Protein 6EWM (pdb70)

Foldseek 3Di:
DFKDKDKDKDQQLAQADKFFAAPVVRDTDDDDPQQEDQRGAWIAHQLFIAGQFDQGYDFPKAKDFQPDLDLVVSADDDDDDGHHWDWDKGWNDWADDPPGIDIDIDIGTTHCCASADQDPVGAHPNHQWHFDDDPVGTDIDGPSTWMWMAGRHGFIKTKGWDDQADPVRSGRTTIMMIIPRDD/DFKDKDK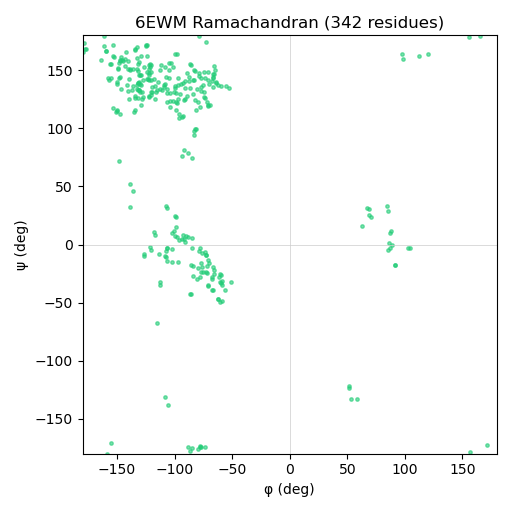DKDQQLAQADKFFAAPVVRDTDDDDPQQEDQRGAWIAHQLFIAGQFDQGYDFPKAKDFQPDLDLVPSADDDDDDGHHWDWDKGWNDWDDDPPDIDTDIDIGTTHCCASADQDPVGHHDNHQWDWDDDPVGIDIDGPSTWMWMAGRHGFTKTKGWDDQADPVRSGRTTIMMIIPRDD

Structure (mmCIF, N/CA/C/O backbone):
data_6EWM
#
_entry.id   6EWM
#
_cell.length_a   59.334
_cell.length_b   42.947
_cell.length_c   95.075
_cell.angle_alpha   90.00
_cell.angle_beta   107.87
_cell.angle_gamma   90.00
#
_symmetry.space_group_name_H-M   'P 1 21 1'
#
loop_
_entity.id
_entity.type
_entity.pdbx_description
1 polymer 'Haemophore HmuY'
2 non-polymer 'SULFATE ION'
3 non-polymer '2-(N-MORPHOLINO)-ETHANESULFONIC ACID'
4 non-polymer GLYCEROL
5 water water
#
loop_
_atom_site.group_PDB
_atom_site.id
_atom_site.type_symbol
_atom_site.label_atom_id
_atom_site.label_alt_id
_atom_site.label_comp_id
_atom_site.label_asym_id
_atom_site.label_entity_id
_atom_site.label_seq_id
_atom_site.pdbx_PDB_ins_code
_atom_site.Cartn_x
_atom_site.Cartn_y
_atom_site.Cartn_z
_atom_site.occupancy
_atom_site.B_iso_or_equiv
_atom_site.auth_seq_id
_atom_site.auth_comp_id
_atom_site.auth_asym_id
_atom_site.auth_atom_id
_atom_site.pdbx_PDB_model_num
ATOM 1 N N . PRO A 1 9 ? 17.361 -8.953 59.520 1.00 17.69 34 PRO A N 1
ATOM 2 C CA . PRO A 1 9 ? 16.573 -9.670 58.466 1.00 15.52 34 PRO A CA 1
ATOM 3 C C . PRO A 1 9 ? 17.328 -9.608 57.156 1.00 13.92 34 PRO A C 1
ATOM 4 O O . PRO A 1 9 ? 17.740 -8.521 56.720 1.00 15.85 34 PRO A O 1
ATOM 6 N N . GLU A 1 10 ? 17.503 -10.760 56.515 1.00 9.59 35 GLU A N 1
ATOM 7 C CA . GLU A 1 10 ? 18.154 -10.813 55.232 1.00 9.05 35 GLU A CA 1
ATOM 8 C C . GLU A 1 10 ? 17.153 -10.559 54.101 1.00 8.07 35 GLU A C 1
ATOM 9 O O . GLU A 1 10 ? 15.943 -10.779 54.251 1.00 10.61 35 GLU A O 1
ATOM 15 N N . ALA A 1 11 ? 17.673 -10.078 52.997 1.00 7.45 36 ALA A N 1
ATOM 16 C CA . ALA A 1 11 ? 16.855 -9.713 51.853 1.00 7.87 36 ALA A CA 1
ATOM 17 C C . ALA A 1 11 ? 16.277 -10.980 51.223 1.00 6.86 36 ALA A C 1
ATOM 18 O O . ALA A 1 11 ? 17.026 -11.818 50.739 1.00 8.05 36 ALA A O 1
ATOM 20 N N . VAL A 1 12 ? 14.958 -11.051 51.182 1.00 6.21 37 VAL A N 1
ATOM 21 C CA . VAL A 1 12 ? 14.186 -12.156 50.604 1.00 6.05 37 VAL A CA 1
ATOM 22 C C . VAL A 1 12 ? 13.542 -11.678 49.326 1.00 5.77 37 VAL A C 1
ATOM 23 O O . VAL A 1 12 ? 13.041 -10.538 49.288 1.00 6.80 37 VAL A O 1
ATOM 27 N N . THR A 1 13 ? 13.568 -12.496 48.283 1.00 5.94 38 THR A N 1
ATOM 28 C CA . THR A 1 13 ? 12.949 -12.161 47.016 1.00 6.47 38 THR A CA 1
ATOM 29 C C . THR A 1 13 ? 11.742 -13.033 46.752 1.00 6.31 38 THR A C 1
ATOM 30 O O . THR A 1 13 ? 11.850 -14.282 46.898 1.00 7.34 38 THR A O 1
ATOM 34 N N . LYS A 1 14 ? 10.629 -12.414 46.344 1.00 6.22 39 LYS A N 1
ATOM 35 C CA A LYS A 1 14 ? 9.411 -13.127 45.987 0.50 6.82 39 LYS A CA 1
ATOM 36 C CA B LYS A 1 14 ? 9.380 -13.103 46.012 0.50 6.76 39 LYS A CA 1
ATOM 37 C C . LYS A 1 14 ? 8.785 -12.508 44.763 1.00 6.32 39 LYS A C 1
ATOM 38 O O . LYS A 1 14 ? 8.805 -11.296 44.589 1.00 6.56 39 LYS A O 1
ATOM 49 N N . THR A 1 15 ? 8.268 -13.373 43.895 1.00 6.46 40 THR A N 1
ATOM 50 C CA . THR A 1 15 ? 7.428 -12.954 42.794 1.00 6.02 40 THR A CA 1
ATOM 51 C C . THR A 1 15 ? 5.969 -13.172 43.179 1.00 6.43 40 THR A C 1
ATOM 52 O O . THR A 1 15 ? 5.618 -14.243 43.690 1.00 8.55 40 THR A O 1
ATOM 56 N N . VAL A 1 16 ? 5.141 -12.125 42.985 1.00 6.95 41 VAL A N 1
ATOM 57 C CA . VAL A 1 16 ? 3.780 -12.075 43.472 1.00 7.31 41 VAL A CA 1
ATOM 58 C C . VAL A 1 16 ? 2.847 -11.678 42.361 1.00 7.22 41 VAL A C 1
ATOM 59 O O . VAL A 1 16 ? 3.143 -10.738 41.612 1.00 8.18 41 VAL A O 1
ATOM 63 N N . THR A 1 17 ? 1.689 -12.343 42.295 1.00 6.79 42 THR A N 1
ATOM 64 C CA . THR A 1 17 ? 0.602 -11.902 41.403 1.00 6.90 42 THR A CA 1
ATOM 65 C C . THR A 1 17 ? -0.622 -11.613 42.252 1.00 7.51 42 THR A C 1
ATOM 66 O O . THR A 1 17 ? -1.041 -12.449 43.066 1.00 9.74 42 THR A O 1
ATOM 70 N N . ILE A 1 18 ? -1.231 -10.448 42.030 1.00 7.29 43 ILE A N 1
ATOM 71 C CA . ILE A 1 18 ? -2.402 -10.002 42.768 1.00 7.07 43 ILE A CA 1
ATOM 72 C C . ILE A 1 18 ? -3.449 -9.565 41.752 1.00 6.51 43 ILE A C 1
ATOM 73 O O . ILE A 1 18 ? -3.196 -8.761 40.844 1.00 7.92 43 ILE A O 1
ATOM 78 N N . ASP A 1 19 ? -4.658 -10.067 41.960 1.00 7.12 44 ASP A N 1
ATOM 79 C CA . ASP A 1 19 ? -5.811 -9.635 41.160 1.00 7.16 44 ASP A CA 1
ATOM 80 C C . ASP A 1 19 ? -6.366 -8.336 41.704 1.00 7.35 44 ASP A C 1
ATOM 81 O O . ASP A 1 19 ? -7.099 -8.325 42.701 1.00 8.42 44 ASP A O 1
ATOM 86 N N . ALA A 1 20 ? -5.971 -7.236 41.045 1.00 6.68 45 ALA A N 1
ATOM 87 C CA . ALA A 1 20 ? -6.444 -5.878 41.360 1.00 7.10 45 ALA A CA 1
ATOM 88 C C . ALA A 1 20 ? -7.410 -5.388 40.261 1.00 7.34 45 ALA A C 1
ATOM 89 O O . ALA A 1 20 ? -7.507 -4.203 39.965 1.00 7.79 45 ALA A O 1
ATOM 91 N N . SER A 1 21 ? -8.172 -6.332 39.685 1.00 6.69 46 SER A N 1
ATOM 92 C CA . SER A 1 21 ? -9.073 -5.990 38.599 1.00 7.43 46 SER A CA 1
ATOM 93 C C . SER A 1 21 ? -10.337 -5.259 39.057 1.00 7.16 46 SER A C 1
ATOM 94 O O . SER A 1 21 ? -10.950 -4.552 38.261 1.00 8.73 46 SER A O 1
ATOM 97 N N . LYS A 1 22 ? -10.735 -5.412 40.311 1.00 8.17 47 LYS A N 1
ATOM 98 C CA . LYS A 1 22 ? -11.938 -4.710 40.801 1.00 10.40 47 LYS A CA 1
ATOM 99 C C . LYS A 1 22 ? -11.689 -3.215 40.908 1.00 8.86 47 LYS A C 1
ATOM 100 O O . LYS A 1 22 ? -10.613 -2.787 41.330 1.00 9.87 47 LYS A O 1
ATOM 106 N N . TYR A 1 23 ? -12.663 -2.416 40.495 1.00 8.28 48 TYR A N 1
ATOM 107 C CA . TYR A 1 23 ? -12.514 -0.973 40.611 1.00 8.20 48 TYR A CA 1
ATOM 108 C C . TYR A 1 23 ? -12.813 -0.429 42.007 1.00 7.63 48 TYR A C 1
ATOM 109 O O . TYR A 1 23 ? -12.282 0.605 42.373 1.00 8.11 48 TYR A O 1
ATOM 118 N N . GLU A 1 24 ? -13.702 -1.087 42.756 1.00 8.58 49 GLU A N 1
ATOM 119 C CA . GLU A 1 24 ? -14.229 -0.529 44.002 1.00 9.23 49 GLU A CA 1
ATOM 120 C C . GLU A 1 24 ? -13.282 -0.580 45.206 1.00 9.90 49 GLU A C 1
ATOM 121 O O . GLU A 1 24 ? -13.462 0.165 46.165 1.00 13.70 49 GLU A O 1
ATOM 127 N N . THR A 1 25 ? -12.265 -1.433 45.152 1.00 8.71 50 THR A N 1
ATOM 128 C CA . THR A 1 25 ? -11.393 -1.697 46.278 1.00 9.11 50 THR A CA 1
ATOM 129 C C . THR A 1 25 ? -9.935 -1.687 45.873 1.00 7.31 50 THR A C 1
ATOM 130 O O . THR A 1 25 ? -9.597 -1.692 44.694 1.00 8.27 50 THR A O 1
ATOM 134 N N . TRP A 1 26 ? -9.091 -1.684 46.895 1.00 7.42 51 TRP A N 1
ATOM 135 C CA . TRP A 1 26 ? -7.635 -1.858 46.750 1.00 7.03 51 TRP A CA 1
ATOM 136 C C . TRP A 1 26 ? -7.240 -3.185 47.375 1.00 6.67 51 TRP A C 1
ATOM 137 O O . TRP A 1 26 ? -7.831 -3.610 48.373 1.00 7.85 51 TRP A O 1
ATOM 148 N N . GLN A 1 27 ? -6.175 -3.781 46.839 1.00 6.66 52 GLN A N 1
ATOM 149 C CA . GLN A 1 27 ? -5.534 -4.957 47.430 1.00 6.43 52 GLN A CA 1
ATOM 150 C C . GLN A 1 27 ? -4.326 -4.520 48.211 1.00 6.11 52 GLN A C 1
ATOM 151 O O . GLN A 1 27 ? -3.371 -3.987 47.622 1.00 6.99 52 GLN A O 1
ATOM 157 N N . TYR A 1 28 ? -4.377 -4.735 49.519 1.00 5.60 53 TYR A N 1
ATOM 158 C CA . TYR A 1 28 ? -3.292 -4.308 50.417 1.00 5.94 53 TYR A CA 1
ATOM 159 C C . TYR A 1 28 ? -2.30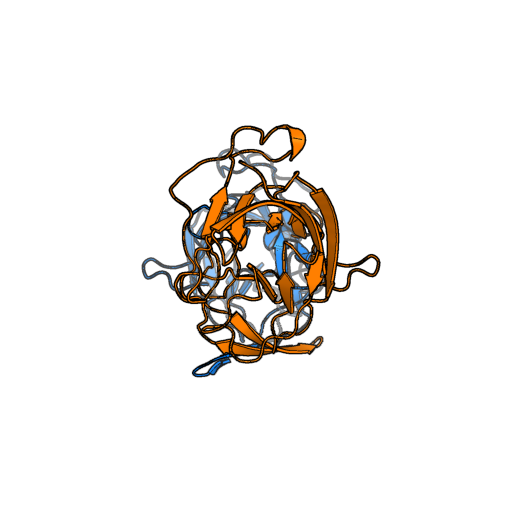1 -5.415 50.666 1.00 5.97 53 TYR A C 1
ATOM 160 O O . TYR A 1 28 ? -2.705 -6.559 50.905 1.00 7.24 53 TYR A O 1
ATOM 169 N N . PHE A 1 29 ? -1.013 -5.081 50.661 1.00 6.38 54 PHE A N 1
ATOM 170 C CA . PHE A 1 29 ? 0.059 -6.080 50.692 1.00 5.93 54 PHE A CA 1
ATOM 171 C C . PHE A 1 29 ? 1.084 -5.742 51.744 1.00 6.08 54 PHE A C 1
ATOM 172 O O . PHE A 1 29 ? 1.480 -4.563 51.915 1.00 6.45 54 PHE A O 1
ATOM 180 N N . SER A 1 30 ? 1.552 -6.782 52.442 1.00 6.14 55 SER A N 1
ATOM 181 C CA . SER A 1 30 ? 2.608 -6.659 53.433 1.00 6.54 55 SER A CA 1
ATOM 182 C C . SER A 1 30 ? 3.906 -7.234 52.917 1.00 6.82 55 SER A C 1
ATOM 183 O O . SER A 1 30 ? 3.972 -8.423 52.568 1.00 7.35 55 SER A O 1
ATOM 186 N N . PHE A 1 31 ? 4.948 -6.412 52.895 1.00 6.55 56 PHE A N 1
ATOM 187 C CA . PHE A 1 31 ? 6.250 -6.849 52.486 1.00 6.84 56 PHE A CA 1
ATOM 188 C C . PHE A 1 31 ? 6.812 -7.977 53.364 1.00 7.85 56 PHE A C 1
ATOM 189 O O . PHE A 1 31 ? 7.331 -8.958 52.846 1.00 8.66 56 PHE A O 1
ATOM 197 N N . SER A 1 32 ? 6.769 -7.782 54.666 1.00 8.39 57 SER A N 1
ATOM 198 C CA . SER A 1 32 ? 7.349 -8.746 55.603 1.00 8.68 57 SER A CA 1
ATOM 199 C C . SER A 1 32 ? 6.589 -10.062 55.587 1.00 9.16 57 SER A C 1
ATOM 200 O O . SER A 1 32 ? 7.207 -11.129 55.630 1.00 12.59 57 SER A O 1
ATOM 203 N N . LYS A 1 33 ? 5.282 -10.008 55.480 1.00 9.39 58 LYS A N 1
ATOM 204 C CA A LYS A 1 33 ? 4.476 -11.235 55.502 0.50 10.34 58 LYS A CA 1
ATOM 205 C CA B LYS A 1 33 ? 4.474 -11.231 55.501 0.50 9.96 58 LYS A CA 1
ATOM 206 C C . LYS A 1 33 ? 4.430 -11.891 54.136 1.00 9.50 58 LYS A C 1
ATOM 207 O O . LYS A 1 33 ? 4.174 -13.109 54.047 1.00 12.42 58 LYS A O 1
ATOM 218 N N . GLY A 1 34 ? 4.678 -11.124 53.067 1.00 9.14 59 GLY A N 1
ATOM 219 C CA . GLY A 1 34 ? 4.602 -11.670 51.699 1.00 9.63 59 GLY A CA 1
ATOM 220 C C . GLY A 1 34 ? 3.232 -12.062 51.269 1.00 9.19 59 GLY A C 1
ATOM 221 O O . GLY A 1 34 ? 3.078 -12.962 50.469 1.00 12.04 59 GLY A O 1
ATOM 222 N N . GLU A 1 35 ? 2.230 -11.347 51.785 1.00 9.25 60 GLU A N 1
ATOM 223 C CA . GLU A 1 35 ? 0.844 -11.720 51.583 1.00 9.57 60 GLU A CA 1
ATOM 224 C C . GLU A 1 35 ? -0.031 -10.485 51.555 1.00 7.87 60 GLU A C 1
ATOM 225 O O . GLU A 1 35 ? 0.310 -9.449 52.145 1.00 7.66 60 GLU A O 1
ATOM 231 N N . VAL A 1 36 ? -1.170 -10.641 50.914 1.00 7.68 61 VAL A N 1
ATOM 232 C CA . VAL A 1 36 ? -2.283 -9.709 50.993 1.00 7.62 61 VAL A CA 1
ATOM 233 C C . VAL A 1 36 ? -2.843 -9.730 52.405 1.00 7.52 61 VAL A C 1
ATOM 234 O O . VAL A 1 36 ? -2.997 -10.785 53.013 1.00 10.30 61 VAL A O 1
ATOM 238 N N . VAL A 1 37 ? -3.119 -8.543 52.935 1.00 6.89 62 VAL A N 1
ATOM 239 C CA . VAL A 1 37 ? -3.674 -8.351 54.266 1.00 7.94 62 VAL A CA 1
ATOM 240 C C . VAL A 1 37 ? -4.994 -7.583 54.181 1.00 7.38 62 VAL A C 1
ATOM 241 O O . VAL A 1 37 ? -5.220 -6.821 53.238 1.00 8.23 62 VAL A O 1
ATOM 245 N N . ASN A 1 38 ? -5.872 -7.845 55.133 1.00 7.78 63 ASN A N 1
ATOM 246 C CA . ASN A 1 38 ? -7.183 -7.206 55.123 1.00 7.51 63 ASN A CA 1
ATOM 247 C C . ASN A 1 38 ? -7.159 -5.877 55.882 1.00 8.22 63 ASN A C 1
ATOM 248 O O . ASN A 1 38 ? -6.732 -5.842 57.027 1.00 9.06 63 ASN A O 1
ATOM 253 N N . VAL A 1 39 ? -7.648 -4.829 55.209 1.00 7.47 64 VAL A N 1
ATOM 254 C CA . VAL A 1 39 ? -7.526 -3.446 55.674 1.00 7.59 64 VAL A CA 1
ATOM 255 C C . VAL A 1 39 ? -8.865 -2.752 55.485 1.00 9.39 64 VAL A C 1
ATOM 256 O O . VAL A 1 39 ? -9.501 -2.920 54.445 1.00 10.48 64 VAL A O 1
ATOM 260 N N . THR A 1 40 ? -9.277 -1.989 56.507 1.00 10.52 65 THR A N 1
ATOM 261 C CA . THR A 1 40 ? -10.441 -1.094 56.396 1.00 11.52 65 THR A CA 1
ATOM 262 C C . THR A 1 40 ? -9.974 0.359 56.536 1.00 11.29 65 THR A C 1
ATOM 263 O O . THR A 1 40 ? -9.960 1.125 55.533 1.00 11.95 65 THR A O 1
ATOM 267 N N . ASP A 1 41 ? -9.506 0.721 57.719 1.00 10.60 66 ASP A N 1
ATOM 268 C CA . ASP A 1 41 ? -9.025 2.099 57.974 1.00 11.34 66 ASP A CA 1
ATOM 269 C C . ASP A 1 41 ? -7.574 2.230 57.542 1.00 10.00 66 ASP A C 1
ATOM 270 O O . ASP A 1 41 ? -6.670 2.290 58.374 1.00 9.63 66 ASP A O 1
ATOM 275 N N . TYR A 1 42 ? -7.371 2.280 56.224 1.00 8.93 67 TYR A N 1
ATOM 276 C CA . TYR A 1 42 ? -6.039 2.247 55.656 1.00 9.22 67 TYR A CA 1
ATOM 277 C C . TYR A 1 42 ? -5.162 3.402 56.072 1.00 8.58 67 TYR A C 1
ATOM 278 O O . TYR A 1 42 ? -3.972 3.244 56.185 1.00 10.07 67 TYR A O 1
ATOM 287 N N . LYS A 1 43 ? -5.763 4.545 56.378 1.00 8.56 68 LYS A N 1
ATOM 288 C CA . LYS A 1 43 ? -4.993 5.721 56.805 1.00 9.80 68 LYS A CA 1
ATOM 289 C C . LYS A 1 43 ? -4.500 5.642 58.234 1.00 10.14 68 LYS A C 1
ATOM 290 O O . LYS A 1 43 ? -3.706 6.478 58.662 1.00 11.91 68 LYS A O 1
ATOM 296 N N . ASN A 1 44 ? -4.942 4.630 58.960 1.00 10.70 69 ASN A N 1
ATOM 297 C CA . ASN A 1 44 ? -4.569 4.414 60.372 1.00 11.94 69 ASN A CA 1
ATOM 298 C C . ASN A 1 44 ? -4.241 2.930 60.635 1.00 12.90 69 ASN A C 1
ATOM 299 O O . ASN A 1 44 ? -4.720 2.351 61.603 1.00 16.99 69 ASN A O 1
ATOM 304 N N . ASP A 1 45 ? -3.455 2.333 59.757 1.00 10.78 70 ASP A N 1
ATOM 305 C CA . ASP A 1 45 ? -3.128 0.907 59.827 1.00 10.17 70 ASP A CA 1
ATOM 306 C C . ASP A 1 45 ? -1.699 0.720 59.294 1.00 8.58 70 ASP A C 1
ATOM 307 O O . ASP A 1 45 ? -1.447 0.914 58.087 1.00 10.12 70 ASP A O 1
ATOM 312 N N . LEU A 1 46 ? -0.776 0.343 60.189 1.00 8.89 71 LEU A N 1
ATOM 313 C CA . LEU A 1 46 ? 0.620 0.091 59.789 1.00 9.79 71 LEU A CA 1
ATOM 314 C C . LEU A 1 46 ? 0.883 -1.314 59.268 1.00 9.16 71 LEU A C 1
ATOM 315 O O . LEU A 1 46 ? 2.047 -1.643 58.988 1.00 9.55 71 LEU A O 1
ATOM 320 N N . ASN A 1 47 ? -0.159 -2.136 59.109 1.00 8.81 72 ASN A N 1
ATOM 321 C CA . ASN A 1 47 ? 0.044 -3.530 58.696 1.00 9.35 72 ASN A CA 1
ATOM 322 C C . ASN A 1 47 ? 0.160 -3.766 57.189 1.00 9.29 72 ASN A C 1
ATOM 323 O O . ASN A 1 47 ? 0.344 -4.925 56.769 1.00 10.87 72 ASN A O 1
ATOM 328 N N . TRP A 1 48 ? 0.011 -2.700 56.403 1.00 7.40 73 TRP A N 1
ATOM 329 C CA . TRP A 1 48 ? 0.207 -2.781 54.976 1.00 6.86 73 TRP A CA 1
ATOM 330 C C . TRP A 1 48 ? 1.304 -1.853 54.501 1.00 6.34 73 TRP A C 1
ATOM 331 O O . TRP A 1 48 ? 1.542 -0.783 55.110 1.00 6.94 73 TRP A O 1
ATOM 342 N N . ASP A 1 49 ? 1.983 -2.276 53.439 1.00 5.25 74 ASP A N 1
ATOM 343 C CA . ASP A 1 49 ? 3.081 -1.502 52.844 1.00 5.31 74 ASP A CA 1
ATOM 344 C C . ASP A 1 49 ? 2.814 -0.961 51.465 1.00 5.89 74 ASP A C 1
ATOM 345 O O . ASP A 1 49 ? 3.365 0.078 51.051 1.00 7.00 74 ASP A O 1
ATOM 350 N N . MET A 1 50 ? 2.025 -1.694 50.679 1.00 5.53 75 MET A N 1
ATOM 351 C CA . MET A 1 50 ? 1.785 -1.309 49.295 1.00 6.06 75 MET A CA 1
ATOM 352 C C . MET A 1 50 ? 0.412 -1.804 48.923 1.00 6.33 75 MET A C 1
ATOM 353 O O . MET A 1 50 ? 0.003 -2.884 49.351 1.00 9.29 75 MET A O 1
ATOM 358 N N . ALA A 1 51 ? -0.339 -1.003 48.191 1.00 5.69 76 ALA A N 1
ATOM 359 C CA . ALA A 1 51 ? -1.682 -1.393 47.767 1.00 5.75 76 ALA A CA 1
ATOM 360 C C . ALA A 1 51 ? -1.820 -1.174 46.272 1.00 5.30 76 ALA A C 1
ATOM 361 O O . ALA A 1 51 ? -1.277 -0.212 45.707 1.00 5.83 76 ALA A O 1
ATOM 363 N N . LEU A 1 52 ? -2.590 -2.061 45.650 1.00 5.35 77 LEU A N 1
ATOM 364 C CA . LEU A 1 52 ? -2.806 -2.083 44.226 1.00 5.93 77 LEU A CA 1
ATOM 365 C C . LEU A 1 52 ? -4.297 -1.915 43.924 1.00 5.60 77 LEU A C 1
ATOM 366 O O . LEU A 1 52 ? -5.152 -2.503 44.582 1.00 6.40 77 LEU A O 1
ATOM 371 N N . HIS A 1 53 ? -4.563 -1.159 42.873 1.00 5.64 78 HIS A N 1
ATOM 372 C CA . HIS A 1 53 ? -5.939 -0.977 42.350 1.00 6.07 78 HIS A CA 1
ATOM 373 C C . HIS A 1 53 ? -5.816 -0.746 40.871 1.00 6.05 78 HIS A C 1
ATOM 374 O O . HIS A 1 53 ? -5.277 0.279 40.482 1.00 6.62 78 HIS A O 1
ATOM 381 N N . ARG A 1 54 ? -6.322 -1.642 40.019 1.00 6.12 79 ARG A N 1
ATOM 382 C CA . ARG A 1 54 ? -6.124 -1.476 38.561 1.00 6.85 79 ARG A CA 1
ATOM 383 C C . ARG A 1 54 ? -4.624 -1.267 38.326 1.00 6.66 79 ARG A C 1
ATOM 384 O O . ARG A 1 54 ? -3.858 -2.119 38.799 1.00 6.79 79 ARG A O 1
ATOM 392 N N . TYR A 1 55 ? -4.189 -0.178 37.691 1.00 6.42 80 TYR A N 1
ATOM 393 C CA . TYR A 1 55 ? -2.764 0.100 37.496 1.00 6.63 80 TYR A CA 1
ATOM 394 C C . TYR A 1 55 ? -2.188 1.109 38.471 1.00 6.61 80 TYR A C 1
ATOM 395 O O . TYR A 1 55 ? -1.046 1.548 38.326 1.00 7.12 80 TYR A O 1
ATOM 404 N N . ASP A 1 56 ? -2.957 1.410 39.501 1.00 5.83 81 ASP A N 1
ATOM 405 C CA . ASP A 1 56 ? -2.569 2.340 40.549 1.00 6.25 81 ASP A CA 1
ATOM 406 C C . ASP A 1 56 ? -1.846 1.632 41.658 1.00 5.57 81 ASP A C 1
ATOM 407 O O . ASP A 1 56 ? -2.164 0.505 42.022 1.00 6.03 81 ASP A O 1
ATOM 412 N N . VAL A 1 57 ? -0.903 2.347 42.278 1.00 5.31 82 VAL A N 1
ATOM 413 C CA . VAL A 1 57 ? -0.118 1.864 43.431 1.00 5.73 82 VAL A CA 1
ATOM 414 C C . VAL A 1 57 ? -0.127 2.932 44.526 1.00 6.20 82 VAL A C 1
ATOM 415 O O . VAL A 1 57 ? 0.071 4.122 44.222 1.00 6.35 82 VAL A O 1
ATOM 419 N N . ARG A 1 58 ? -0.397 2.494 45.752 1.00 5.71 83 ARG A N 1
ATOM 420 C CA . ARG A 1 58 ? -0.507 3.326 46.952 1.00 5.80 83 ARG A CA 1
ATOM 421 C C . ARG A 1 58 ? 0.492 2.828 47.998 1.00 5.15 83 ARG A C 1
ATOM 422 O O . ARG A 1 58 ? 0.702 1.611 48.118 1.00 5.64 83 ARG A O 1
ATOM 430 N N . LEU A 1 59 ? 1.095 3.752 48.743 1.00 5.55 84 LEU A N 1
ATOM 431 C CA . LEU A 1 59 ? 2.044 3.462 49.810 1.00 5.32 84 LEU A CA 1
ATOM 432 C C . LEU A 1 59 ? 1.590 4.087 51.127 1.00 5.17 84 LEU A C 1
ATOM 433 O O . LEU A 1 59 ? 0.704 4.934 51.162 1.00 6.56 84 LEU A O 1
ATOM 438 N N . ASN A 1 60 ? 2.146 3.609 52.227 1.00 5.08 85 ASN A N 1
ATOM 439 C CA . ASN A 1 60 ? 1.640 3.945 53.542 1.00 5.87 85 ASN A CA 1
ATOM 440 C C . ASN A 1 60 ? 2.384 5.176 54.053 1.00 5.78 85 ASN A C 1
ATOM 441 O O . ASN A 1 60 ? 3.361 5.114 54.821 1.00 6.59 85 ASN A O 1
ATOM 446 N N . CYS A 1 61 ? 1.921 6.321 53.573 1.00 5.96 86 CYS A N 1
ATOM 447 C CA . CYS A 1 61 ? 2.594 7.600 53.704 1.00 6.40 86 CYS A CA 1
ATOM 448 C C . CYS A 1 61 ? 1.736 8.686 53.066 1.00 6.77 86 CYS A C 1
ATOM 449 O O . CYS A 1 61 ? 0.806 8.408 52.332 1.00 7.55 86 CYS A O 1
ATOM 452 N N . GLY A 1 62 ? 2.114 9.932 53.322 1.00 6.48 87 GLY A N 1
ATOM 453 C CA . GLY A 1 62 ? 1.469 11.057 52.645 1.00 6.97 87 GLY A CA 1
ATOM 454 C C . GLY A 1 62 ? -0.030 11.038 52.782 1.00 6.94 87 GLY A C 1
ATOM 455 O O . GLY A 1 62 ? -0.585 10.856 53.864 1.00 8.55 87 GLY A O 1
ATOM 456 N N . GLU A 1 63 ? -0.669 11.246 51.642 1.00 7.53 88 GLU A N 1
ATOM 457 C CA . GLU A 1 63 ? -2.133 11.293 51.567 1.00 8.35 88 GLU A CA 1
ATOM 458 C C . GLU A 1 63 ? -2.814 9.930 51.724 1.00 8.63 88 GLU A C 1
ATOM 459 O O . GLU A 1 63 ? -4.047 9.850 51.799 1.00 10.63 88 GLU A O 1
ATOM 465 N N . SER A 1 64 ? -2.032 8.859 51.718 1.00 7.10 89 SER A N 1
ATOM 466 C CA . SER A 1 64 ? -2.552 7.500 51.800 1.00 6.99 89 SER A CA 1
ATOM 467 C C . SER A 1 64 ? -2.434 6.837 53.169 1.00 7.06 89 SER A C 1
ATOM 468 O O . SER A 1 64 ? -3.031 5.801 53.383 1.00 10.25 89 SER A O 1
ATOM 471 N N . GLY A 1 65 ? -1.629 7.365 54.086 1.00 7.41 90 GLY A N 1
ATOM 472 C CA . GLY A 1 65 ? -1.392 6.634 55.342 1.00 8.18 90 GLY A CA 1
ATOM 473 C C . GLY A 1 65 ? -0.472 7.341 56.289 1.00 8.03 90 GLY A C 1
ATOM 474 O O . GLY A 1 65 ? 0.238 8.294 55.881 1.00 8.59 90 GLY A O 1
ATOM 475 N N . LYS A 1 66 ? -0.463 6.882 57.542 1.00 8.69 91 LYS A N 1
ATOM 476 C CA . LYS A 1 66 ? 0.351 7.514 58.572 1.00 8.64 91 LYS A CA 1
ATOM 477 C C . LYS A 1 66 ? 1.740 6.920 58.718 1.00 8.50 91 LYS A C 1
ATOM 478 O O . LYS A 1 66 ? 2.486 7.335 59.593 1.00 10.32 91 LYS A O 1
ATOM 484 N N . GLY A 1 67 ? 2.077 5.932 57.876 1.00 7.77 92 GLY A N 1
ATOM 485 C CA . GLY A 1 67 ? 3.325 5.252 57.958 1.00 7.98 92 GLY A CA 1
ATOM 486 C C . GLY A 1 67 ? 4.525 6.064 57.470 1.00 7.26 92 GLY A C 1
ATOM 487 O O . GLY A 1 67 ? 4.442 7.259 57.119 1.00 8.41 92 GLY A O 1
ATOM 488 N N . LYS A 1 68 ? 5.657 5.397 57.432 1.00 6.99 93 LYS A N 1
ATOM 489 C CA . LYS A 1 68 ? 6.956 5.922 57.047 1.00 6.76 93 LYS A CA 1
ATOM 490 C C . LYS A 1 68 ? 7.314 5.596 55.590 1.00 5.94 93 LYS A C 1
ATOM 491 O O . LYS A 1 68 ? 8.483 5.582 55.181 1.00 6.95 93 LYS A O 1
ATOM 497 N N . GLY A 1 69 ? 6.296 5.348 54.777 1.00 5.51 94 GLY A N 1
ATOM 498 C CA . GLY A 1 69 ? 6.555 4.880 53.440 1.00 6.31 94 GLY A CA 1
ATOM 499 C C . GLY A 1 69 ? 6.967 5.966 52.450 1.00 5.93 94 GLY A C 1
ATOM 500 O O . GLY A 1 69 ? 7.068 7.147 52.783 1.00 7.23 94 GLY A O 1
ATOM 501 N N . GLY A 1 70 ? 7.217 5.524 51.225 1.00 5.78 95 GLY A N 1
ATOM 502 C CA . GLY A 1 70 ? 7.476 6.401 50.108 1.00 5.75 95 GLY A CA 1
ATOM 503 C C . GLY A 1 70 ? 8.259 5.690 49.050 1.00 5.09 95 GLY A C 1
ATOM 504 O O . GLY A 1 70 ? 8.610 4.498 49.253 1.00 5.46 95 GLY A O 1
ATOM 505 N N . ALA A 1 71 ? 8.620 6.355 47.960 1.00 5.57 96 ALA A N 1
ATOM 506 C CA . ALA A 1 71 ? 9.271 5.684 46.861 1.00 5.53 96 ALA A CA 1
ATOM 507 C C . ALA A 1 71 ? 10.219 6.544 46.113 1.00 5.50 96 ALA A C 1
ATOM 508 O O . ALA A 1 71 ? 10.024 7.753 46.000 1.00 5.89 96 ALA A O 1
ATOM 510 N N . VAL A 1 72 ? 11.230 5.889 45.552 1.00 4.94 97 VAL A N 1
ATOM 511 C CA . VAL A 1 72 ? 12.139 6.486 44.579 1.00 5.36 97 VAL A CA 1
ATOM 512 C C . VAL A 1 72 ? 12.308 5.580 43.360 1.00 5.44 97 VAL A C 1
ATOM 513 O O . VAL A 1 72 ? 12.089 4.354 43.414 1.00 6.34 97 VAL A O 1
ATOM 517 N N . PHE A 1 73 ? 12.671 6.203 42.246 1.00 6.15 98 PHE A N 1
ATOM 518 C CA . PHE A 1 73 ? 13.076 5.477 41.046 1.00 5.59 98 PHE A CA 1
ATOM 519 C C . PHE A 1 73 ? 14.591 5.379 41.070 1.00 5.68 98 PHE A C 1
ATOM 520 O O . PHE A 1 73 ? 15.296 6.364 41.228 1.0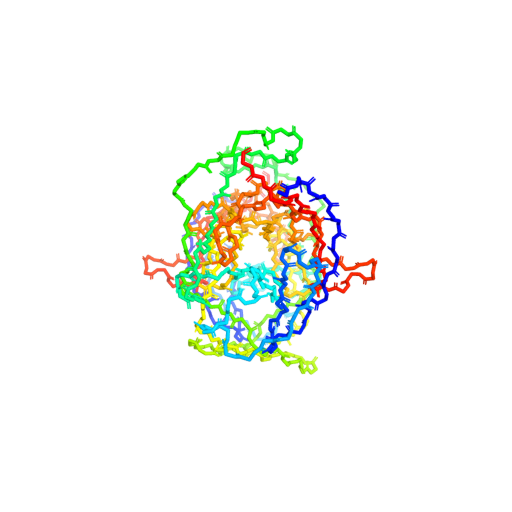0 6.51 98 PHE A O 1
ATOM 528 N N . SER A 1 74 ? 15.113 4.162 40.883 1.00 6.79 99 SER A N 1
ATOM 529 C CA . SER A 1 74 ? 16.543 3.873 40.918 1.00 6.67 99 SER A CA 1
ATOM 530 C C . SER A 1 74 ? 17.289 4.291 39.652 1.00 6.63 99 SER A C 1
ATOM 531 O O . SER A 1 74 ? 18.517 4.367 39.659 1.00 8.23 99 SER A O 1
ATOM 534 N N . GLY A 1 75 ? 16.556 4.542 38.579 1.00 6.35 100 GLY A N 1
ATOM 535 C CA . GLY A 1 75 ? 17.169 4.769 37.290 1.00 7.12 100 GLY A CA 1
ATOM 536 C C . GLY A 1 75 ? 17.462 3.512 36.503 1.00 8.15 100 GLY A C 1
ATOM 537 O O . GLY A 1 75 ? 17.937 3.605 35.362 1.00 10.52 100 GLY A O 1
ATOM 538 N N . LYS A 1 76 ? 17.213 2.335 37.104 1.00 6.77 101 LYS A N 1
ATOM 539 C CA . LYS A 1 76 ? 17.507 1.055 36.455 1.00 7.14 101 LYS A CA 1
ATOM 540 C C . LYS A 1 76 ? 16.226 0.416 35.925 1.00 6.44 101 LYS A C 1
ATOM 541 O O . LYS A 1 76 ? 15.133 0.648 36.450 1.00 6.51 101 LYS A O 1
ATOM 547 N N . THR A 1 77 ? 16.396 -0.447 34.925 1.00 6.63 102 THR A N 1
ATOM 548 C CA . THR A 1 77 ? 15.320 -1.303 34.426 1.00 7.64 102 THR A CA 1
ATOM 549 C C . THR A 1 77 ? 15.613 -2.781 34.626 1.00 7.23 102 THR A C 1
ATOM 550 O O . THR A 1 77 ? 14.864 -3.602 34.116 1.00 8.24 102 THR A O 1
ATOM 554 N N . GLU A 1 78 ? 16.692 -3.101 35.358 1.00 7.42 103 GLU A N 1
ATOM 555 C CA . GLU A 1 78 ? 17.042 -4.486 35.708 1.00 8.01 103 GLU A CA 1
ATOM 556 C C . GLU A 1 78 ? 17.252 -4.519 37.203 1.00 6.64 103 GLU A C 1
ATOM 557 O O . GLU A 1 78 ? 18.074 -3.755 37.743 1.00 7.38 103 GLU A O 1
ATOM 563 N N . MET A 1 79 ? 16.555 -5.392 37.906 1.00 7.53 104 MET A N 1
ATOM 564 C CA . MET A 1 79 ? 16.691 -5.462 39.369 1.00 6.61 104 MET A CA 1
ATOM 565 C C . MET A 1 79 ? 18.130 -5.694 39.792 1.00 6.53 104 MET A C 1
ATOM 566 O O . MET A 1 79 ? 18.589 -5.149 40.779 1.00 8.24 104 MET A O 1
ATOM 571 N N . ASP A 1 80 ? 18.834 -6.533 39.037 1.00 6.31 105 ASP A N 1
ATOM 572 C CA . ASP A 1 80 ? 20.219 -6.878 39.380 1.00 6.46 105 ASP A CA 1
ATOM 573 C C . ASP A 1 80 ? 21.237 -5.740 39.184 1.00 6.76 105 ASP A C 1
ATOM 574 O O . ASP A 1 80 ? 22.389 -5.901 39.605 1.00 7.31 105 ASP A O 1
ATOM 579 N N A GLN A 1 81 ? 20.801 -4.617 38.591 0.60 6.63 106 GLN A N 1
ATOM 580 N N B GLN A 1 81 ? 20.816 -4.617 38.595 0.40 7.06 106 GLN A N 1
ATOM 581 C CA A GLN A 1 81 ? 21.625 -3.402 38.475 0.60 7.32 106 GLN A CA 1
ATOM 582 C CA B GLN A 1 81 ? 21.656 -3.423 38.499 0.40 7.97 106 GLN A CA 1
ATOM 583 C C A GLN A 1 81 ? 21.385 -2.386 39.592 0.60 7.46 106 GLN A C 1
ATOM 584 C C B GLN A 1 81 ? 21.403 -2.399 39.611 0.40 7.90 106 GLN A C 1
ATOM 585 O O A GLN A 1 81 ? 22.167 -1.453 39.731 0.60 10.29 106 GLN A O 1
ATOM 586 O O B GLN A 1 81 ? 22.201 -1.484 39.781 0.40 10.08 106 GLN A O 1
ATOM 597 N N . ALA A 1 82 ? 20.305 -2.543 40.349 1.00 7.73 107 ALA A N 1
ATOM 598 C CA . ALA A 1 82 ? 19.928 -1.568 41.388 1.00 7.84 107 ALA A CA 1
ATOM 599 C C . ALA A 1 82 ? 20.509 -2.060 42.700 1.00 7.97 107 ALA A C 1
ATOM 600 O O . ALA A 1 82 ? 19.830 -2.654 43.523 1.00 10.75 107 ALA A O 1
ATOM 602 N N . THR A 1 83 ? 21.797 -1.804 42.885 1.00 8.64 108 THR A N 1
ATOM 603 C CA . THR A 1 83 ? 22.537 -2.364 44.005 1.00 9.67 108 THR A CA 1
ATOM 604 C C . THR A 1 83 ? 22.897 -1.363 45.104 1.00 10.21 108 THR A C 1
ATOM 605 O O . THR A 1 83 ? 23.306 -1.755 46.174 1.00 16.73 108 THR A O 1
ATOM 609 N N . THR A 1 84 ? 22.712 -0.071 44.877 1.00 9.70 109 THR A N 1
ATOM 610 C CA A THR A 1 84 ? 22.965 0.946 45.876 0.70 9.92 109 THR A CA 1
ATOM 611 C CA B THR A 1 84 ? 22.946 0.921 45.913 0.30 10.14 109 THR A CA 1
ATOM 612 C C . THR A 1 84 ? 21.599 1.496 46.279 1.00 9.96 109 THR A C 1
ATOM 613 O O . THR A 1 84 ? 20.890 2.032 45.427 1.00 12.63 109 THR A O 1
ATOM 620 N N . VAL A 1 85 ? 21.265 1.394 47.561 1.00 7.94 110 VAL A N 1
ATOM 621 C CA . VAL A 1 85 ? 19.961 1.765 48.047 1.00 7.79 110 VAL A CA 1
ATOM 622 C C . VAL A 1 85 ? 19.988 3.185 48.637 1.00 6.96 110 VAL A C 1
ATOM 623 O O . VAL A 1 85 ? 20.743 3.447 49.574 1.00 7.14 110 VAL A O 1
ATOM 627 N N . PRO A 1 86 ? 19.175 4.104 48.118 1.00 6.87 111 PRO A N 1
ATOM 628 C CA . PRO A 1 86 ? 19.197 5.446 48.727 1.00 6.99 111 PRO A CA 1
ATOM 629 C C . PRO A 1 86 ? 18.704 5.450 50.136 1.00 6.96 111 PRO A C 1
ATOM 630 O O . PRO A 1 86 ? 17.846 4.632 50.518 1.00 7.24 111 PRO A O 1
ATOM 634 N N . THR A 1 87 ? 19.234 6.373 50.932 1.00 7.13 112 THR A N 1
ATOM 635 C CA . THR A 1 87 ? 18.893 6.445 52.354 1.00 8.04 112 THR A CA 1
ATOM 636 C C . THR A 1 87 ? 17.893 7.566 52.682 1.00 8.11 112 THR A C 1
ATOM 637 O O . THR A 1 87 ? 17.486 7.712 53.839 1.00 8.21 112 THR A O 1
ATOM 641 N N . ASP A 1 88 ? 17.534 8.355 51.663 1.00 6.52 113 ASP A N 1
ATOM 642 C CA . ASP A 1 88 ? 16.746 9.576 51.872 1.00 6.42 113 ASP A CA 1
ATOM 643 C C . ASP A 1 88 ? 15.950 9.908 50.626 1.00 6.48 113 ASP A C 1
ATOM 644 O O . ASP A 1 88 ? 16.248 9.426 49.521 1.00 7.31 113 ASP A O 1
ATOM 649 N N . GLY A 1 89 ? 14.924 10.760 50.793 1.00 6.74 114 GLY A N 1
ATOM 650 C CA . GLY A 1 89 ? 14.185 11.301 49.634 1.00 6.75 114 GLY A CA 1
ATOM 651 C C . GLY A 1 89 ? 13.048 10.453 49.067 1.00 6.53 114 GLY A C 1
ATOM 652 O O . GLY A 1 89 ? 12.718 10.548 47.877 1.00 8.07 114 GLY A O 1
ATOM 653 N N . TYR A 1 90 ? 12.422 9.656 49.925 1.00 5.93 115 TYR A N 1
ATOM 654 C CA . TYR A 1 90 ? 11.367 8.761 49.497 1.00 5.81 115 TYR A CA 1
ATOM 655 C C . TYR A 1 90 ? 10.042 9.514 49.419 1.00 5.86 115 TYR A C 1
ATOM 656 O O . TYR A 1 90 ? 9.305 9.671 50.390 1.00 9.00 115 TYR A O 1
ATOM 665 N N . THR A 1 91 ? 9.736 9.909 48.210 1.00 5.66 116 THR A N 1
ATOM 666 C CA . THR A 1 91 ? 8.550 10.701 47.905 1.00 5.87 116 THR A CA 1
ATOM 667 C C . THR A 1 91 ? 7.278 10.052 48.387 1.00 5.79 116 THR A C 1
ATOM 668 O O . THR A 1 91 ? 7.063 8.853 48.127 1.00 5.72 116 THR A O 1
ATOM 672 N N . VAL A 1 92 ? 6.403 10.847 48.991 1.00 5.78 117 VAL A N 1
ATOM 673 C CA . VAL A 1 92 ? 5.191 10.338 49.584 1.00 5.87 117 VAL A CA 1
ATOM 674 C C . VAL A 1 92 ? 3.969 10.516 48.709 1.00 6.07 117 VAL A C 1
ATOM 675 O O . VAL A 1 92 ? 3.963 11.286 47.759 1.00 5.83 117 VAL A O 1
ATOM 679 N N . ASP A 1 93 ? 2.912 9.780 49.052 1.00 6.26 118 ASP A N 1
ATOM 680 C CA . ASP A 1 93 ? 1.702 9.750 48.217 1.00 5.83 118 ASP A CA 1
ATOM 681 C C . ASP A 1 93 ? 0.992 11.103 48.186 1.00 6.37 118 ASP A C 1
ATOM 682 O O . ASP A 1 93 ? 0.989 11.808 49.193 1.00 6.73 118 ASP A O 1
ATOM 687 N N . VAL A 1 94 ? 0.389 11.389 47.059 1.00 6.14 119 VAL A N 1
ATOM 688 C CA . VAL A 1 94 ? -0.368 12.633 46.836 1.00 6.87 119 VAL A CA 1
ATOM 689 C C . VAL A 1 94 ? -1.767 12.257 46.390 1.00 7.66 119 VAL A C 1
ATOM 690 O O . VAL A 1 94 ? -2.054 11.096 46.113 1.00 8.06 119 VAL A O 1
ATOM 694 N N . LEU A 1 95 ? -2.662 13.238 46.298 1.00 8.77 120 LEU A N 1
ATOM 695 C CA . LEU A 1 95 ? -4.006 12.969 45.840 1.00 9.47 120 LEU A CA 1
ATOM 696 C C . LEU A 1 95 ? -4.069 12.939 44.318 1.00 9.39 120 LEU A C 1
ATOM 697 O O . LEU A 1 95 ? -3.424 13.722 43.640 1.00 12.47 120 LEU A O 1
ATOM 702 N N . GLY A 1 96 ? -4.872 12.027 43.773 1.00 9.39 121 GLY A N 1
ATOM 703 C CA . GLY A 1 96 ? -5.183 12.000 42.342 1.00 10.51 121 GLY A CA 1
ATOM 704 C C . GLY A 1 96 ? -6.430 11.198 42.065 1.00 9.29 121 GLY A C 1
ATOM 705 O O . GLY A 1 96 ? -7.067 10.687 42.993 1.00 8.97 121 GLY A O 1
ATOM 706 N N . ARG A 1 97 ? -6.796 11.120 40.795 1.00 9.33 122 ARG A N 1
ATOM 707 C CA . ARG A 1 97 ? -8.042 10.536 40.401 1.00 8.53 122 ARG A CA 1
ATOM 708 C C . ARG A 1 97 ? -7.925 9.019 40.327 1.00 8.12 122 ARG A C 1
ATOM 709 O O . ARG A 1 97 ? -7.073 8.480 39.600 1.00 11.63 122 ARG A O 1
ATOM 717 N N . ILE A 1 98 ? -8.813 8.348 41.070 1.00 8.33 123 ILE A N 1
ATOM 718 C CA . ILE A 1 98 ? -8.919 6.882 41.065 1.00 7.59 123 ILE A CA 1
ATOM 719 C C . ILE A 1 98 ? -10.309 6.486 40.521 1.00 7.67 123 ILE A C 1
ATOM 720 O O . ILE A 1 98 ? -11.341 7.003 40.992 1.00 9.61 123 ILE A O 1
ATOM 725 N N . THR A 1 99 ? -10.327 5.562 39.577 1.00 7.38 124 THR A N 1
ATOM 726 C CA . THR A 1 99 ? -11.587 5.039 39.060 1.00 8.26 124 THR A CA 1
ATOM 727 C C . THR A 1 99 ? -12.127 3.980 39.997 1.00 8.69 124 THR A C 1
ATOM 728 O O . THR A 1 99 ? -11.535 2.922 40.136 1.00 8.78 124 THR A O 1
ATOM 732 N N . VAL A 1 100 ? -13.290 4.275 40.590 1.00 7.33 125 VAL A N 1
ATOM 733 C CA . VAL A 1 100 ? -13.877 3.412 41.617 1.00 7.85 125 VAL A CA 1
ATOM 734 C C . VAL A 1 100 ? -15.115 2.622 41.156 1.00 8.47 125 VAL A C 1
ATOM 735 O O . VAL A 1 100 ? -15.596 1.777 41.894 1.00 9.70 125 VAL A O 1
ATOM 739 N N . LYS A 1 101 ? -15.615 2.861 39.942 1.00 9.50 126 LYS A N 1
ATOM 740 C CA . LYS A 1 101 ? -16.690 2.046 39.390 1.00 10.71 126 LYS A CA 1
ATOM 741 C C . LYS A 1 101 ? -16.608 2.136 37.916 1.00 11.44 126 LYS A C 1
ATOM 742 O O . LYS A 1 101 ? -16.276 3.199 37.364 1.00 10.56 126 LYS A O 1
ATOM 748 N N . TYR A 1 102 ? -16.900 1.013 37.266 1.00 14.14 127 TYR A N 1
ATOM 749 C CA . TYR A 1 102 ? -17.030 0.970 35.843 1.00 16.31 127 TYR A CA 1
ATOM 750 C C . TYR A 1 102 ? -18.211 0.055 35.593 1.00 17.43 127 TYR A C 1
ATOM 751 O O . TYR A 1 102 ? -18.229 -1.081 36.070 1.00 25.35 127 TYR A O 1
ATOM 760 N N . GLU A 1 103 ? -19.188 0.547 34.860 1.00 15.91 128 GLU A N 1
ATOM 761 C CA . GLU A 1 103 ? -20.408 -0.216 34.518 1.00 18.63 128 GLU A CA 1
ATOM 762 C C . GLU A 1 103 ? -20.607 -0.121 33.020 1.00 19.92 128 GLU A C 1
ATOM 763 O O . GLU A 1 103 ? -20.788 0.950 32.487 1.00 19.99 128 GLU A O 1
ATOM 769 N N . MET A 1 104 ? -20.609 -1.278 32.371 1.00 26.24 129 MET A N 1
ATOM 770 C CA . MET A 1 104 ? -20.802 -1.421 30.957 1.00 29.59 129 MET A CA 1
ATOM 771 C C . MET A 1 104 ? -22.298 -1.518 30.699 1.00 30.44 129 MET A C 1
ATOM 772 O O . MET A 1 104 ? -23.052 -2.160 31.462 1.00 33.38 129 MET A O 1
ATOM 777 N N . GLY A 1 105 ? -22.698 -0.864 29.609 1.00 23.22 130 GLY A N 1
ATOM 778 C CA . GLY A 1 105 ? -24.024 -1.103 29.049 1.00 24.60 130 GLY A CA 1
ATOM 779 C C . GLY A 1 105 ? -23.859 -1.523 27.581 1.00 29.82 130 GLY A C 1
ATOM 780 O O . GLY A 1 105 ? -22.759 -1.477 27.021 1.00 36.02 130 GLY A O 1
ATOM 781 N N . PRO A 1 106 ? -24.952 -1.960 26.934 1.00 37.17 131 PRO A N 1
ATOM 782 C CA . PRO A 1 106 ? -24.801 -2.514 25.572 1.00 40.27 131 PRO A CA 1
ATOM 783 C C . PRO A 1 106 ? -24.023 -1.642 24.556 1.00 36.50 131 PRO A C 1
ATOM 784 O O . PRO A 1 106 ? -23.322 -2.184 23.693 1.00 43.44 131 PRO A O 1
ATOM 788 N N . ASP A 1 107 ? -24.124 -0.316 24.686 1.00 29.57 132 ASP A N 1
ATOM 789 C CA . ASP A 1 107 ? -23.569 0.635 23.707 1.00 23.92 132 ASP A CA 1
ATOM 790 C C . ASP A 1 107 ? -22.917 1.833 24.407 1.00 18.65 132 ASP A C 1
ATOM 791 O O . ASP A 1 107 ? -22.875 2.931 23.878 1.00 14.44 132 ASP A O 1
ATOM 796 N N . GLY A 1 108 ? -22.362 1.586 25.577 1.00 18.43 133 GLY A N 1
ATOM 797 C CA . GLY A 1 108 ? -21.653 2.620 26.299 1.00 15.11 133 GLY A CA 1
ATOM 798 C C . GLY A 1 108 ? -21.306 2.159 27.678 1.00 14.64 133 GLY A C 1
ATOM 799 O O . GLY A 1 108 ? -21.482 0.969 28.032 1.00 18.84 133 GLY A O 1
ATOM 800 N N . HIS A 1 109 ? -20.785 3.084 28.472 1.00 12.26 134 HIS A N 1
ATOM 801 C CA . HIS A 1 109 ? -20.493 2.772 29.885 1.00 13.02 134 HIS A CA 1
ATOM 802 C C . HIS A 1 109 ? -20.538 4.011 30.750 1.00 12.04 134 HIS A C 1
ATOM 803 O O . HIS A 1 109 ? -20.628 5.150 30.244 1.00 11.28 134 HIS A O 1
ATOM 810 N N . GLN A 1 110 ? -20.452 3.778 32.054 1.00 12.36 135 GLN A N 1
ATOM 811 C CA . GLN A 1 110 ? -20.353 4.817 33.057 1.00 12.46 135 GLN A CA 1
ATOM 812 C C . GLN A 1 110 ? -19.178 4.499 33.964 1.00 11.86 135 GLN A C 1
ATOM 813 O O . GLN A 1 110 ? -18.974 3.352 34.369 1.00 13.84 135 GLN A O 1
ATOM 819 N N . MET A 1 111 ? -18.406 5.541 34.294 1.00 10.18 136 MET A N 1
ATOM 820 C CA . MET A 1 111 ? -17.332 5.449 35.259 1.00 10.90 136 MET A CA 1
ATOM 821 C C . MET A 1 111 ? -17.550 6.435 36.361 1.00 9.89 136 MET A C 1
ATOM 822 O O . MET A 1 111 ? -18.138 7.493 36.123 1.00 10.14 136 MET A O 1
ATOM 827 N N . GLU A 1 112 ? -17.121 6.066 37.565 1.00 9.67 137 GLU A N 1
ATOM 828 C CA A GLU A 1 112 ? -17.070 7.000 38.683 0.50 9.92 137 GLU A CA 1
ATOM 829 C CA B GLU A 1 112 ? -17.085 6.956 38.740 0.50 9.64 137 GLU A CA 1
ATOM 830 C C . GLU A 1 112 ? -15.648 7.097 39.188 1.00 9.32 137 GLU A C 1
ATOM 831 O O . GLU A 1 112 ? -14.903 6.107 39.154 1.00 10.32 137 GLU A O 1
ATOM 842 N N . TYR A 1 113 ? -15.297 8.296 39.627 1.00 8.46 138 TYR A N 1
ATOM 843 C CA . TYR A 1 113 ? -13.998 8.623 40.145 1.00 9.21 138 TYR A CA 1
ATOM 844 C C . TYR A 1 113 ? -14.072 9.126 41.573 1.00 9.14 138 TYR A C 1
ATOM 845 O O . TYR A 1 113 ? -15.057 9.745 41.966 1.00 10.13 138 TYR A O 1
ATOM 854 N N . GLU A 1 114 ? -12.972 8.951 42.307 1.00 8.47 139 GLU A N 1
ATOM 855 C CA . GLU A 1 114 ? -12.763 9.637 43.593 1.00 9.24 139 GLU A CA 1
ATOM 856 C C . GLU A 1 114 ? -11.334 10.141 43.626 1.00 8.79 139 GLU A C 1
ATOM 857 O O . GLU A 1 114 ? -10.481 9.504 43.102 1.00 10.37 139 GLU A O 1
ATOM 863 N N . GLU A 1 115 ? -11.094 11.238 44.347 1.00 9.29 140 GLU A N 1
ATOM 864 C CA A GLU A 1 115 ? -9.739 11.718 44.618 0.50 9.34 140 GLU A CA 1
ATOM 865 C CA B GLU A 1 115 ? -9.759 11.743 44.640 0.50 9.30 140 GLU A CA 1
ATOM 866 C C . GLU A 1 115 ? -9.249 10.981 45.859 1.00 8.57 140 GLU A C 1
ATOM 867 O O . GLU A 1 115 ? -9.859 11.042 46.921 1.00 10.26 140 GLU A O 1
ATOM 878 N N . GLN A 1 116 ? -8.139 10.248 45.696 1.00 7.67 141 GLN A N 1
ATOM 879 C CA . GLN A 1 116 ? -7.565 9.462 46.779 1.00 7.80 141 GLN A CA 1
ATOM 880 C C . GLN A 1 116 ? -6.058 9.539 46.690 1.00 7.01 141 GLN A C 1
ATOM 881 O O . GLN A 1 116 ? -5.515 9.929 45.654 1.00 8.25 141 GLN A O 1
ATOM 887 N N . GLY A 1 117 ? -5.397 9.125 47.773 1.00 7.95 142 GLY A N 1
ATOM 888 C CA . GLY A 1 117 ? -3.952 9.053 47.800 1.00 7.38 142 GLY A CA 1
ATOM 889 C C . GLY A 1 117 ? -3.387 7.927 46.937 1.00 6.82 142 GLY A C 1
ATOM 890 O O . GLY A 1 117 ? -3.957 6.820 46.840 1.00 7.77 142 GLY A O 1
ATOM 891 N N . PHE A 1 118 ? -2.275 8.208 46.290 1.00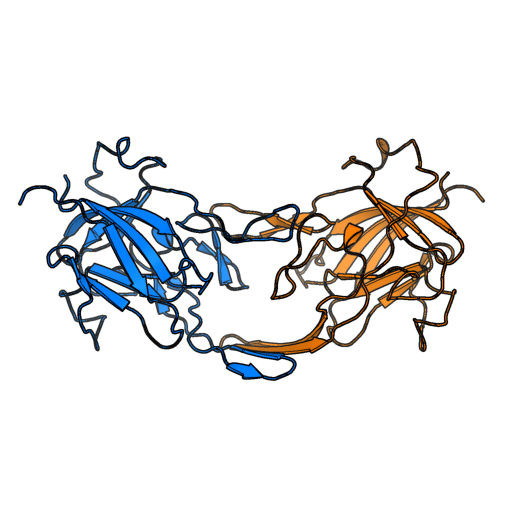 6.18 143 PHE A N 1
ATOM 892 C CA . PHE A 1 118 ? -1.542 7.196 45.519 1.00 6.25 143 PHE A CA 1
ATOM 893 C C . PHE A 1 118 ? -0.112 7.656 45.329 1.00 6.07 143 PHE A C 1
ATOM 894 O O . PHE A 1 118 ? 0.228 8.844 45.579 1.00 6.45 143 PHE A O 1
ATOM 902 N N . SER A 1 119 ? 0.740 6.726 44.899 1.00 5.67 144 SER A N 1
ATOM 903 C CA . SER A 1 119 ? 2.120 7.028 44.657 1.00 6.01 144 SER A CA 1
ATOM 904 C C . SER A 1 119 ? 2.329 7.392 43.204 1.00 6.32 144 SER A C 1
ATOM 905 O O . SER A 1 119 ? 2.230 6.531 42.323 1.00 6.68 144 SER A O 1
ATOM 908 N N . GLU A 1 120 ? 2.608 8.655 42.934 1.00 6.89 145 GLU A N 1
ATOM 909 C CA . GLU A 1 120 ? 2.931 9.070 41.567 1.00 7.93 145 GLU A CA 1
ATOM 910 C C . GLU A 1 120 ? 4.246 8.490 41.103 1.00 6.63 145 GLU A C 1
ATOM 911 O O . GLU A 1 120 ? 4.441 8.269 39.903 1.00 7.20 145 GLU A O 1
ATOM 917 N N . VAL A 1 121 ? 5.169 8.217 42.052 1.00 6.28 146 VAL A N 1
ATOM 918 C CA . VAL A 1 121 ? 6.480 7.704 41.648 1.00 6.96 146 VAL A CA 1
ATOM 919 C C . VAL A 1 121 ? 6.282 6.351 40.943 1.00 5.99 146 VAL A C 1
ATOM 920 O O . VAL A 1 121 ? 6.830 6.101 39.864 1.00 6.59 146 VAL A O 1
ATOM 924 N N . ILE A 1 122 ? 5.476 5.484 41.562 1.00 6.46 147 ILE A N 1
ATOM 925 C CA . ILE A 1 122 ? 5.258 4.137 41.018 1.00 6.74 147 ILE A CA 1
ATOM 926 C C . ILE A 1 122 ? 4.164 4.100 39.981 1.00 6.08 147 ILE A C 1
ATOM 927 O O . ILE A 1 122 ? 4.320 3.450 38.914 1.00 7.06 147 ILE A O 1
ATOM 932 N N . THR A 1 123 ? 3.054 4.801 40.241 1.00 6.36 148 THR A N 1
ATOM 933 C CA . THR A 1 123 ? 1.898 4.759 39.323 1.00 6.47 148 THR A CA 1
ATOM 934 C C . THR A 1 123 ? 2.215 5.511 38.035 1.00 6.55 148 THR A C 1
ATOM 935 O O . THR A 1 123 ? 1.769 5.136 36.949 1.00 7.16 148 THR A O 1
ATOM 939 N N . GLY A 1 124 ? 2.980 6.582 38.193 1.00 6.73 149 GLY A N 1
ATOM 940 C CA . GLY A 1 124 ? 3.119 7.654 37.218 1.00 7.06 149 GLY A CA 1
ATOM 941 C C . GLY A 1 124 ? 2.224 8.831 37.560 1.00 7.62 149 GLY A C 1
ATOM 942 O O . GLY A 1 124 ? 1.324 8.712 38.393 1.00 8.92 149 GLY A O 1
ATOM 943 N N . LYS A 1 125 ? 2.563 9.992 37.016 1.00 8.81 150 LYS A N 1
ATOM 944 C CA . LYS A 1 125 ? 1.742 11.223 37.174 1.00 9.85 150 LYS A CA 1
ATOM 945 C C . LYS A 1 125 ? 0.610 11.146 36.172 1.00 9.61 150 LYS A C 1
ATOM 946 O O . LYS A 1 125 ? 0.864 10.767 35.018 1.00 12.68 150 LYS A O 1
ATOM 952 N N . LYS A 1 126 ? -0.617 11.443 36.618 1.00 9.08 151 LYS A N 1
ATOM 953 C CA . LYS A 1 126 ? -1.800 11.375 35.808 1.00 10.88 151 LYS A CA 1
ATOM 954 C C . LYS A 1 126 ? -2.158 12.708 35.142 1.00 11.76 151 LYS A C 1
ATOM 955 O O . LYS A 1 126 ? -2.057 13.779 35.765 1.00 13.44 151 LYS A O 1
ATOM 961 N N . ASN A 1 127 ? -2.582 12.635 33.883 1.00 14.73 152 ASN A N 1
ATOM 962 C CA . ASN A 1 127 ? -3.146 13.807 33.200 1.00 15.02 152 ASN A CA 1
ATOM 963 C C . ASN A 1 127 ? -4.632 13.933 33.512 1.00 19.52 152 ASN A C 1
ATOM 964 O O . ASN A 1 127 ? -5.179 13.180 34.317 1.00 16.45 152 ASN A O 1
ATOM 969 N N . ALA A 1 128 ? -5.290 14.897 32.877 1.00 18.90 153 ALA A N 1
ATOM 970 C CA . ALA A 1 128 ? -6.694 15.174 33.179 1.00 20.07 153 ALA A CA 1
ATOM 971 C C . ALA A 1 128 ? -7.632 14.103 32.686 1.00 17.93 153 ALA A C 1
ATOM 972 O O . ALA A 1 128 ? -8.783 14.129 33.070 1.00 24.48 153 ALA A O 1
ATOM 974 N N . GLN A 1 129 ? -7.169 13.188 31.825 1.00 21.06 154 GLN A N 1
ATOM 975 C CA . GLN A 1 129 ? -7.964 12.026 31.411 1.00 22.07 154 GLN A CA 1
ATOM 976 C C . GLN A 1 129 ? -7.591 10.762 32.170 1.00 20.05 154 GLN A C 1
ATOM 977 O O . GLN A 1 129 ? -8.065 9.678 31.825 1.00 22.98 154 GLN A O 1
ATOM 983 N N . GLY A 1 130 ? -6.735 10.898 33.181 1.00 18.77 155 GLY A N 1
ATOM 984 C CA . GLY A 1 130 ? -6.401 9.797 34.068 1.00 17.41 155 GLY A CA 1
ATOM 985 C C . GLY A 1 130 ? -5.267 8.882 33.605 1.00 15.55 155 GLY A C 1
ATOM 986 O O . GLY A 1 130 ? -4.927 7.980 34.301 1.00 17.96 155 GLY A O 1
ATOM 987 N N . PHE A 1 131 ? -4.651 9.164 32.461 1.00 15.41 156 PHE A N 1
ATOM 988 C CA . PHE A 1 131 ? -3.551 8.367 31.945 1.00 14.61 156 PHE A CA 1
ATOM 989 C C . PHE A 1 131 ? -2.305 8.749 32.738 1.00 14.66 156 PHE A C 1
ATOM 990 O O . PHE A 1 131 ? -2.073 9.946 32.985 1.00 15.04 156 PHE A O 1
ATOM 998 N N . ALA A 1 132 ? -1.523 7.742 33.158 1.00 11.05 157 ALA A N 1
ATOM 999 C CA . ALA A 1 132 ? -0.316 7.978 33.923 1.00 9.87 157 ALA A CA 1
ATOM 1000 C C . ALA A 1 132 ? 0.959 7.881 33.082 1.00 10.78 157 ALA A C 1
ATOM 1001 O O . ALA A 1 132 ? 1.037 7.125 32.125 1.00 13.25 157 ALA A O 1
ATOM 1003 N N . SER A 1 133 ? 1.982 8.602 33.514 1.00 10.14 158 SER A N 1
ATOM 1004 C CA . SER A 1 133 ? 3.289 8.588 32.867 1.00 12.76 158 SER A CA 1
ATOM 1005 C C . SER A 1 133 ? 4.408 8.629 33.855 1.00 9.53 158 SER A C 1
ATOM 1006 O O . SER A 1 133 ? 4.353 9.375 34.837 1.00 11.25 158 SER A O 1
ATOM 1009 N N . GLY A 1 134 ? 5.433 7.819 33.612 1.00 8.22 159 GLY A N 1
ATOM 1010 C CA . GLY A 1 134 ? 6.670 7.888 34.392 1.00 7.92 159 GLY A CA 1
ATOM 1011 C C . GLY A 1 134 ? 6.837 6.811 35.430 1.00 6.90 159 GLY A C 1
ATOM 1012 O O . GLY A 1 134 ? 7.870 6.751 36.074 1.00 8.36 159 GLY A O 1
ATOM 1013 N N . GLY A 1 135 ? 5.824 5.954 35.579 1.00 7.45 160 GLY A N 1
ATOM 1014 C CA . GLY A 1 135 ? 5.821 4.893 36.570 1.00 7.17 160 GLY A CA 1
ATOM 1015 C C . GLY A 1 135 ? 6.056 3.528 35.929 1.00 6.30 160 GLY A C 1
ATOM 1016 O O . GLY A 1 135 ? 6.907 3.365 35.062 1.00 7.84 160 GLY A O 1
ATOM 1017 N N . TRP A 1 136 ? 5.303 2.556 36.389 1.00 6.44 161 TRP A N 1
ATOM 1018 C CA . TRP A 1 136 ? 5.553 1.167 36.008 1.00 6.28 161 TRP A CA 1
ATOM 1019 C C . TRP A 1 136 ? 4.928 0.752 34.674 1.00 6.28 161 TRP A C 1
ATOM 1020 O O . TRP A 1 136 ? 5.294 -0.284 34.113 1.00 6.79 161 TRP A O 1
ATOM 1031 N N . LEU A 1 137 ? 3.938 1.519 34.190 1.00 7.21 162 LEU A N 1
ATOM 1032 C CA . LEU A 1 137 ? 3.098 1.116 33.060 1.00 8.15 162 LEU A CA 1
ATOM 1033 C C . LEU A 1 137 ? 2.725 2.383 32.282 1.00 9.36 162 LEU A C 1
ATOM 1034 O O . LEU A 1 137 ? 2.260 3.360 32.890 1.00 9.94 162 LEU A O 1
ATOM 1039 N N . GLU A 1 138 ? 2.842 2.344 30.958 1.00 11.35 163 GLU A N 1
ATOM 1040 C CA . GLU A 1 138 ? 2.507 3.562 30.148 1.00 11.82 163 GLU A CA 1
ATOM 1041 C C . GLU A 1 138 ? 1.713 3.192 28.931 1.00 13.21 163 GLU A C 1
ATOM 1042 O O . GLU A 1 138 ? 2.058 2.177 28.276 1.00 14.12 163 GLU A O 1
ATOM 1048 N N . PHE A 1 139 ? 0.614 3.946 28.699 1.00 14.61 164 PHE A N 1
ATOM 1049 C CA . PHE A 1 139 ? -0.315 3.705 27.565 1.00 13.26 164 PHE A CA 1
ATOM 1050 C C . PHE A 1 139 ? 0.318 4.408 26.379 1.00 14.92 164 PHE A C 1
ATOM 1051 O O . PHE A 1 139 ? 0.419 5.594 26.374 1.00 16.17 164 PHE A O 1
ATOM 1059 N N A SER A 1 140 ? 0.632 3.648 25.338 0.50 14.55 165 SER A N 1
ATOM 1060 N N B SER A 1 140 ? 0.836 3.657 25.413 0.50 16.29 165 SER A N 1
ATOM 1061 C CA A SER A 1 140 ? 1.678 4.038 24.411 0.50 15.71 165 SER A CA 1
ATOM 1062 C CA B SER A 1 140 ? 1.683 4.263 24.388 0.50 15.47 165 SER A CA 1
ATOM 1063 C C A SER A 1 140 ? 1.380 3.659 22.968 0.50 16.32 165 SER A C 1
ATOM 1064 C C B SER A 1 140 ? 1.383 3.724 23.003 0.50 16.28 165 SER A C 1
ATOM 1065 O O A SER A 1 140 ? 0.651 2.678 22.702 0.50 16.23 165 SER A O 1
ATOM 1066 O O B SER A 1 140 ? 0.656 2.726 22.820 0.50 16.08 165 SER A O 1
ATOM 1071 N N . HIS A 1 141 ? 1.984 4.398 22.028 1.00 17.43 166 HIS A N 1
ATOM 1072 C CA . HIS A 1 141 ? 1.795 4.117 20.599 1.00 18.46 166 HIS A CA 1
ATOM 1073 C C . HIS A 1 141 ? 2.170 2.677 20.236 1.00 17.42 166 HIS A C 1
ATOM 1074 O O . HIS A 1 141 ? 2.998 2.048 20.925 1.00 21.74 166 HIS A O 1
ATOM 1081 N N . GLY A 1 142 ? 1.480 2.177 19.214 1.00 22.75 167 GLY A N 1
ATOM 1082 C CA . GLY A 1 142 ? 1.908 0.997 18.480 1.00 25.58 167 GLY A CA 1
ATOM 1083 C C . GLY A 1 142 ? 1.191 0.846 17.144 1.00 26.70 167 GLY A C 1
ATOM 1084 O O . GLY A 1 142 ? 0.109 1.362 16.985 1.00 24.20 167 GLY A O 1
ATOM 1085 N N . PRO A 1 143 ? 1.771 0.080 16.190 1.00 32.44 168 PRO A N 1
ATOM 1086 C CA . PRO A 1 143 ? 1.128 -0.048 14.870 1.00 28.85 168 PRO A CA 1
ATOM 1087 C C . PRO A 1 143 ? -0.190 -0.868 14.846 1.00 33.74 168 PRO A C 1
ATOM 1088 O O . PRO A 1 143 ? -0.941 -0.725 13.884 1.00 34.68 168 PRO A O 1
ATOM 1092 N N . ALA A 1 144 ? -0.504 -1.655 15.886 1.00 26.57 169 ALA A N 1
ATOM 1093 C CA . ALA A 1 144 ? -1.836 -2.303 15.942 1.00 26.02 169 ALA A CA 1
ATOM 1094 C C . ALA A 1 144 ? -2.859 -1.572 16.832 1.00 23.91 169 ALA A C 1
ATOM 1095 O O . ALA A 1 144 ? -3.908 -2.102 17.145 1.00 31.27 169 ALA A O 1
ATOM 1097 N N . GLY A 1 145 ? -2.566 -0.324 17.192 1.00 18.20 170 GLY A N 1
ATOM 1098 C CA . GLY A 1 145 ? -3.377 0.441 18.137 1.00 15.70 170 GLY A CA 1
ATOM 1099 C C . GLY A 1 145 ? -2.537 0.642 19.397 1.00 14.71 170 GLY A C 1
ATOM 1100 O O . GLY A 1 145 ? -1.536 -0.039 19.609 1.00 16.73 170 GLY A O 1
ATOM 1101 N N . PRO A 1 146 ? -2.927 1.599 20.239 1.00 13.46 171 PRO A N 1
ATOM 1102 C CA . PRO A 1 146 ? -2.164 1.871 21.480 1.00 13.21 171 PRO A CA 1
ATOM 1103 C C . PRO A 1 146 ? -2.392 0.813 22.511 1.00 13.19 171 PRO A C 1
ATOM 1104 O O . PRO A 1 146 ? -3.483 0.191 22.550 1.00 15.93 171 PRO A O 1
ATOM 1108 N N . THR A 1 147 ? -1.362 0.570 23.313 1.00 13.32 172 THR A N 1
ATOM 1109 C CA . THR A 1 147 ? -1.384 -0.511 24.305 1.00 13.82 172 THR A CA 1
ATOM 1110 C C . THR A 1 147 ? -0.628 -0.076 25.524 1.00 12.40 172 THR A C 1
ATOM 1111 O O . THR A 1 147 ? 0.240 0.789 25.448 1.00 12.18 172 THR A O 1
ATOM 1115 N N . TYR A 1 148 ? -0.910 -0.711 26.664 1.00 12.76 173 TYR A N 1
ATOM 1116 C CA . TYR A 1 148 ? -0.089 -0.512 27.851 1.00 12.25 173 TYR A CA 1
ATOM 1117 C C . TYR A 1 148 ? 1.218 -1.279 27.649 1.00 12.63 173 TYR A C 1
ATOM 1118 O O . TYR A 1 148 ? 1.220 -2.442 27.252 1.00 16.18 173 TYR A O 1
ATOM 1127 N N . LYS A 1 149 ? 2.332 -0.654 28.017 1.00 13.16 174 LYS A N 1
ATOM 1128 C CA . LYS A 1 149 ? 3.629 -1.277 27.985 1.00 12.97 174 LYS A CA 1
ATOM 1129 C C . LYS A 1 149 ? 4.361 -1.146 29.343 1.00 11.43 174 LYS A C 1
ATOM 1130 O O . LYS A 1 149 ? 4.305 -0.090 30.004 1.00 10.40 174 LYS A O 1
ATOM 1136 N N . LEU A 1 150 ? 5.055 -2.216 29.715 1.00 11.91 175 LEU A N 1
ATOM 1137 C CA . LEU A 1 150 ? 5.814 -2.235 30.955 1.00 10.41 175 LEU A CA 1
ATOM 1138 C C . LEU A 1 150 ? 7.066 -1.398 30.815 1.00 9.38 175 LEU A C 1
ATOM 1139 O O . LEU A 1 150 ? 7.860 -1.627 29.888 1.00 11.06 175 LEU A O 1
ATOM 1144 N N . SER A 1 151 ? 7.268 -0.450 31.741 1.00 7.81 176 SER A N 1
ATOM 1145 C CA . SER A 1 151 ? 8.476 0.351 31.696 1.00 6.93 176 SER A CA 1
ATOM 1146 C C . SER A 1 151 ? 9.703 -0.401 32.234 1.00 7.09 176 SER A C 1
ATOM 1147 O O . SER A 1 151 ? 10.847 -0.055 31.926 1.00 8.90 176 SER A O 1
ATOM 1150 N N . LYS A 1 152 ? 9.460 -1.397 33.070 1.00 7.11 177 LYS A N 1
ATOM 1151 C CA . LYS A 1 152 ? 10.482 -2.115 33.803 1.00 7.08 177 LYS A CA 1
ATOM 1152 C C . LYS A 1 152 ? 11.274 -1.284 34.791 1.00 5.91 177 LYS A C 1
ATOM 1153 O O . LYS A 1 152 ? 12.278 -1.718 35.324 1.00 6.76 177 LYS A O 1
ATOM 1159 N N . ARG A 1 153 ? 10.763 -0.097 35.121 1.00 5.71 178 ARG A N 1
ATOM 1160 C CA . ARG A 1 153 ? 11.482 0.754 36.067 1.00 5.92 178 ARG A CA 1
ATOM 1161 C C . ARG A 1 153 ? 11.581 0.049 37.437 1.00 5.93 178 ARG A C 1
ATOM 1162 O O . ARG A 1 153 ? 10.625 -0.521 37.942 1.00 7.08 178 ARG A O 1
ATOM 1170 N N . VAL A 1 154 ? 12.761 0.133 38.035 1.00 5.19 179 VAL A N 1
ATOM 1171 C CA . VAL A 1 154 ? 13.027 -0.506 39.341 1.00 5.56 179 VAL A CA 1
ATOM 1172 C C . VAL A 1 154 ? 12.953 0.579 40.426 1.00 5.34 179 VAL A C 1
ATOM 1173 O O . VAL A 1 154 ? 13.669 1.577 40.371 1.00 6.35 179 VAL A O 1
ATOM 1177 N N . PHE A 1 155 ? 12.095 0.369 41.405 1.00 5.09 180 PHE A N 1
ATOM 1178 C CA . PHE A 1 155 ? 11.853 1.304 42.473 1.00 5.37 180 PHE A CA 1
ATOM 1179 C C . PHE A 1 155 ? 12.427 0.794 43.753 1.00 4.97 180 PHE A C 1
ATOM 1180 O O . PHE A 1 155 ? 12.571 -0.434 43.976 1.00 6.76 180 PHE A O 1
ATOM 1188 N N . PHE A 1 156 ? 12.768 1.741 44.632 1.00 5.19 181 PHE A N 1
ATOM 1189 C CA . PHE A 1 156 ? 12.987 1.401 46.043 1.00 5.05 181 PHE A CA 1
ATOM 1190 C C . PHE A 1 156 ? 11.830 1.994 46.788 1.00 5.03 181 PHE A C 1
ATOM 1191 O O . PHE A 1 156 ? 11.454 3.148 46.534 1.00 5.46 181 PHE A O 1
ATOM 1199 N N . VAL A 1 157 ? 11.264 1.219 47.700 1.00 5.40 182 VAL A N 1
ATOM 1200 C CA . VAL A 1 157 ? 9.978 1.531 48.306 1.00 5.65 182 VAL A CA 1
ATOM 1201 C C . VAL A 1 157 ? 10.049 1.327 49.801 1.00 5.45 182 VAL A C 1
ATOM 1202 O O . VAL A 1 157 ? 10.280 0.177 50.265 1.00 6.43 182 VAL A O 1
ATOM 1206 N N . ARG A 1 158 ? 9.887 2.371 50.597 1.00 5.72 183 ARG A N 1
ATOM 1207 C CA . ARG A 1 158 ? 9.765 2.187 52.037 1.00 5.53 183 ARG A CA 1
ATOM 1208 C C . ARG A 1 158 ? 8.383 1.694 52.402 1.00 5.88 183 ARG A C 1
ATOM 1209 O O . ARG A 1 158 ? 7.375 2.218 51.905 1.00 6.24 183 ARG A O 1
ATOM 1217 N N . GLY A 1 159 ? 8.353 0.650 53.247 1.00 6.06 184 GLY A N 1
ATOM 1218 C CA . GLY A 1 159 ? 7.118 0.162 53.844 1.00 6.33 184 GLY A CA 1
ATOM 1219 C C . GLY A 1 159 ? 6.684 1.048 54.988 1.00 5.82 184 GLY A C 1
ATOM 1220 O O . GLY A 1 159 ? 7.295 2.097 55.286 1.00 6.76 184 GLY A O 1
ATOM 1221 N N . ALA A 1 160 ? 5.631 0.620 55.663 1.00 6.57 185 ALA A N 1
ATOM 1222 C CA . ALA A 1 160 ? 5.023 1.397 56.735 1.00 7.14 185 ALA A CA 1
ATOM 1223 C C . ALA A 1 160 ? 5.975 1.683 57.886 1.00 7.63 185 ALA A C 1
ATOM 1224 O O . ALA A 1 160 ? 5.878 2.735 58.515 1.00 8.27 185 ALA A O 1
ATOM 1226 N N . ASP A 1 161 ? 6.898 0.752 58.156 1.00 7.67 186 ASP A N 1
ATOM 1227 C CA . ASP A 1 161 ? 7.893 0.868 59.218 1.00 8.36 186 ASP A CA 1
ATOM 1228 C C . ASP A 1 161 ? 9.210 1.457 58.729 1.00 7.97 186 ASP A C 1
ATOM 1229 O O . ASP A 1 161 ? 10.172 1.557 59.525 1.00 9.80 186 ASP A O 1
ATOM 1234 N N . GLY A 1 162 ? 9.262 1.870 57.452 1.00 7.15 187 GLY A N 1
ATOM 1235 C CA . GLY A 1 162 ? 10.437 2.481 56.863 1.00 7.06 187 GLY A CA 1
ATOM 1236 C C . GLY A 1 162 ? 11.402 1.520 56.182 1.00 6.90 187 GLY A C 1
ATOM 1237 O O . GLY A 1 162 ? 12.249 1.962 55.433 1.00 7.54 187 GLY A O 1
ATOM 1238 N N . ASN A 1 163 ? 11.336 0.209 56.440 1.00 8.07 188 ASN A N 1
ATOM 1239 C CA . ASN A 1 163 ? 12.240 -0.726 55.793 1.00 8.03 188 ASN A CA 1
ATOM 1240 C C . ASN A 1 163 ? 11.953 -0.777 54.299 1.00 6.49 188 ASN A C 1
ATOM 1241 O O . ASN A 1 163 ? 10.801 -0.672 53.893 1.00 7.78 188 ASN A O 1
ATOM 1246 N N . ILE A 1 164 ? 12.998 -0.908 53.509 1.00 5.55 189 ILE A N 1
ATOM 1247 C CA . ILE A 1 164 ? 12.935 -0.707 52.050 1.00 6.00 189 ILE A CA 1
ATOM 1248 C C . ILE A 1 164 ? 12.849 -2.045 51.283 1.00 5.48 189 ILE A C 1
ATOM 1249 O O . ILE A 1 164 ? 13.587 -2.979 51.557 1.00 6.44 189 ILE A O 1
ATOM 1254 N N . ALA A 1 165 ? 11.968 -2.065 50.299 1.00 5.18 190 ALA A N 1
ATOM 1255 C CA . ALA A 1 165 ? 11.912 -3.110 49.265 1.00 5.29 190 ALA A CA 1
ATOM 1256 C C . ALA A 1 165 ? 12.408 -2.566 47.928 1.00 5.15 190 ALA A C 1
ATOM 1257 O O . ALA A 1 165 ? 12.129 -1.418 47.552 1.00 6.75 190 ALA A O 1
ATOM 1259 N N . LYS A 1 166 ? 13.092 -3.406 47.165 1.00 4.96 191 LYS A N 1
ATOM 1260 C CA . LYS A 1 166 ? 13.369 -3.180 45.755 1.00 5.06 191 LYS A CA 1
ATOM 1261 C C . LYS A 1 166 ? 12.221 -3.815 44.985 1.00 5.26 191 LYS A C 1
ATOM 1262 O O . LYS A 1 166 ? 11.918 -4.975 45.251 1.00 6.53 191 LYS A O 1
ATOM 1268 N N . VAL A 1 167 ? 11.538 -3.064 44.110 1.00 5.12 192 VAL A N 1
ATOM 1269 C CA . VAL A 1 167 ? 10.337 -3.524 43.452 1.00 6.03 192 VAL A CA 1
ATOM 1270 C C . VAL A 1 167 ? 10.361 -3.270 41.973 1.00 6.10 192 VAL A C 1
ATOM 1271 O O . VAL A 1 167 ? 10.720 -2.195 41.535 1.00 6.57 192 VAL A O 1
ATOM 1275 N N . GLN A 1 168 ? 9.992 -4.289 41.200 1.00 5.64 193 GLN A N 1
ATOM 1276 C CA . GLN A 1 168 ? 9.789 -4.140 39.755 1.00 5.55 193 GLN A CA 1
ATOM 1277 C C . GLN A 1 168 ? 8.506 -4.829 39.343 1.00 5.29 193 GLN A C 1
ATOM 1278 O O . GLN A 1 168 ? 8.309 -6.002 39.702 1.00 6.49 193 GLN A O 1
ATOM 1284 N N . PHE A 1 169 ? 7.626 -4.101 38.633 1.00 5.73 194 PHE A N 1
ATOM 1285 C CA . PHE A 1 169 ? 6.382 -4.661 38.124 1.00 5.74 194 PHE A CA 1
ATOM 1286 C C . PHE A 1 169 ? 6.628 -5.211 36.732 1.00 6.47 194 PHE A C 1
ATOM 1287 O O . PHE A 1 169 ? 7.224 -4.559 35.898 1.00 7.74 194 PHE A O 1
ATOM 1295 N N . THR A 1 170 ? 6.129 -6.407 36.477 1.00 6.68 195 THR A N 1
ATOM 1296 C CA . THR A 1 170 ? 6.453 -7.101 35.242 1.00 7.01 195 THR A CA 1
ATOM 1297 C C . THR A 1 170 ? 5.259 -7.576 34.426 1.00 7.11 195 THR A C 1
ATOM 1298 O O . THR A 1 170 ? 5.439 -8.023 33.293 1.00 10.05 195 THR A O 1
ATOM 1302 N N . ASP A 1 171 ? 4.042 -7.472 34.963 1.00 6.99 196 ASP A N 1
ATOM 1303 C CA . ASP A 1 171 ? 2.870 -7.715 34.108 1.00 8.04 196 ASP A CA 1
ATOM 1304 C C . ASP A 1 171 ? 1.663 -7.011 34.684 1.00 7.71 196 ASP A C 1
ATOM 1305 O O . ASP A 1 171 ? 1.601 -6.739 35.888 1.00 7.23 196 ASP A O 1
ATOM 1310 N N . TYR A 1 172 ? 0.722 -6.728 33.790 1.00 7.18 197 TYR A N 1
ATOM 1311 C CA . TYR A 1 172 ? -0.528 -6.015 34.090 1.00 6.87 197 TYR A CA 1
ATOM 1312 C C . TYR A 1 172 ? -1.801 -6.770 33.788 1.00 7.21 197 TYR A C 1
ATOM 1313 O O . TYR A 1 172 ? -2.893 -6.261 34.033 1.00 7.59 197 TYR A O 1
ATOM 1322 N N . GLN A 1 173 ? -1.669 -7.951 33.200 1.00 8.08 198 GLN A N 1
ATOM 1323 C CA . GLN A 1 173 ? -2.817 -8.760 32.820 1.00 8.97 198 GLN A CA 1
ATOM 1324 C C . GLN A 1 173 ? -2.419 -10.217 32.955 1.00 9.83 198 GLN A C 1
ATOM 1325 O O . GLN A 1 173 ? -1.235 -10.547 33.005 1.00 11.07 198 GLN A O 1
ATOM 1331 N N . ASP A 1 174 ? -3.421 -11.084 33.082 1.00 10.20 199 ASP A N 1
ATOM 1332 C CA . ASP A 1 174 ? -3.151 -12.516 33.219 1.00 11.23 199 ASP A CA 1
ATOM 1333 C C . ASP A 1 174 ? -3.031 -13.141 31.817 1.00 11.71 199 ASP A C 1
ATOM 1334 O O . ASP A 1 174 ? -3.104 -12.444 30.788 1.00 11.74 199 ASP A O 1
ATOM 1339 N N . ALA A 1 175 ? -2.836 -14.452 31.751 1.00 13.69 200 ALA A N 1
ATOM 1340 C CA . ALA A 1 175 ? -2.619 -15.119 30.429 1.00 13.63 200 ALA A CA 1
ATOM 1341 C C . ALA A 1 175 ? -3.830 -15.073 29.478 1.00 12.79 200 ALA A C 1
ATOM 1342 O O . ALA A 1 175 ? -3.675 -15.194 28.265 1.00 14.48 200 ALA A O 1
ATOM 1344 N N . GLU A 1 176 ? -5.024 -14.879 30.053 1.00 11.40 201 GLU A N 1
ATOM 1345 C CA . GLU A 1 176 ? -6.261 -14.727 29.292 1.00 13.07 201 GLU A CA 1
ATOM 1346 C C . GLU A 1 176 ? -6.552 -13.264 28.939 1.00 12.17 201 GLU A C 1
ATOM 1347 O O . GLU A 1 176 ? -7.590 -12.955 28.414 1.00 13.09 201 GLU A O 1
ATOM 1353 N N . LEU A 1 177 ? -5.593 -12.387 29.237 1.00 11.28 202 LEU A N 1
ATOM 1354 C CA . LEU A 1 177 ? -5.668 -10.956 28.976 1.00 12.28 202 LEU A CA 1
ATOM 1355 C C . LEU A 1 177 ? -6.674 -10.247 29.874 1.00 11.50 202 LEU A C 1
ATOM 1356 O O . LEU A 1 177 ? -7.157 -9.174 29.527 1.00 14.87 202 LEU A O 1
ATOM 1361 N N . LYS A 1 178 ? -6.974 -10.822 31.037 1.00 10.74 203 LYS A N 1
ATOM 1362 C CA . LYS A 1 178 ? -7.771 -10.150 32.042 1.00 10.80 203 LYS A CA 1
ATOM 1363 C C . LYS A 1 178 ? -6.898 -9.019 32.637 1.00 10.07 203 LYS A C 1
ATOM 1364 O O . LYS A 1 178 ? -5.856 -9.269 33.245 1.00 10.10 203 LYS A O 1
ATOM 1370 N N . LYS A 1 179 ? -7.394 -7.794 32.486 1.00 10.26 204 LYS A N 1
ATOM 1371 C CA . LYS A 1 179 ? -6.658 -6.608 32.857 1.00 9.19 204 LYS A CA 1
ATOM 1372 C C . LYS A 1 179 ? -6.701 -6.349 34.364 1.00 9.07 204 LYS A C 1
ATOM 1373 O O . LYS A 1 179 ? -7.672 -6.655 35.044 1.00 9.58 204 LYS A O 1
ATOM 1379 N N . GLY A 1 180 ? -5.598 -5.818 34.893 1.00 8.16 205 GLY A N 1
ATOM 1380 C CA . GLY A 1 180 ? -5.541 -5.477 36.317 1.00 7.40 205 GLY A CA 1
ATOM 1381 C C . GLY A 1 180 ? -5.091 -6.613 37.212 1.00 7.68 205 GLY A C 1
ATOM 1382 O O . GLY A 1 180 ? -5.207 -6.510 38.438 1.00 8.04 205 GLY A O 1
ATOM 1383 N N . VAL A 1 181 ? -4.568 -7.702 36.605 1.00 8.19 206 VAL A N 1
ATOM 1384 C CA . VAL A 1 181 ? -3.939 -8.779 37.335 1.00 7.61 206 VAL A CA 1
ATOM 1385 C C . VAL A 1 181 ? -2.444 -8.474 37.285 1.00 7.36 206 VAL A C 1
ATOM 1386 O O . VAL A 1 181 ? -1.849 -8.473 36.202 1.00 8.46 206 VAL A O 1
ATOM 1390 N N . ILE A 1 182 ? -1.892 -8.082 38.434 1.00 6.64 207 ILE A N 1
ATOM 1391 C CA . ILE A 1 182 ? -0.586 -7.435 38.519 1.00 6.47 207 ILE A CA 1
ATOM 1392 C C . ILE A 1 182 ? 0.458 -8.408 39.032 1.00 6.57 207 ILE A C 1
ATOM 1393 O O . ILE A 1 182 ? 0.251 -9.047 40.052 1.00 7.82 207 ILE A O 1
ATOM 1398 N N . THR A 1 183 ? 1.580 -8.477 38.315 1.00 6.18 208 THR A N 1
ATOM 1399 C CA . THR A 1 183 ? 2.707 -9.289 38.751 1.00 6.97 208 THR A CA 1
ATOM 1400 C C . THR A 1 183 ? 3.878 -8.364 39.041 1.00 6.70 208 THR A C 1
ATOM 1401 O O . THR A 1 183 ? 4.196 -7.486 38.263 1.00 6.75 208 THR A O 1
ATOM 1405 N N . PHE A 1 184 ? 4.515 -8.575 40.175 1.00 6.46 209 PHE A N 1
ATOM 1406 C CA . PHE A 1 184 ? 5.744 -7.875 40.534 1.00 6.56 209 PHE A CA 1
ATOM 1407 C C . PHE A 1 184 ? 6.678 -8.803 41.265 1.00 6.40 209 PHE A C 1
ATOM 1408 O O . PHE A 1 184 ? 6.286 -9.805 41.848 1.00 6.86 209 PHE A O 1
ATOM 1416 N N . THR A 1 185 ? 7.946 -8.425 41.265 1.00 5.66 210 THR A N 1
ATOM 1417 C CA . THR A 1 185 ? 8.937 -9.112 42.118 1.00 5.50 210 THR A CA 1
ATOM 1418 C C . THR A 1 185 ? 9.468 -8.056 43.077 1.00 5.94 210 THR A C 1
ATOM 1419 O O . THR A 1 185 ? 9.670 -6.887 42.710 1.00 6.57 210 THR A O 1
ATOM 1423 N N . TYR A 1 186 ? 9.697 -8.486 44.312 1.00 5.39 211 TYR A N 1
ATOM 1424 C CA . TYR A 1 186 ? 10.318 -7.556 45.275 1.00 5.27 211 TYR A CA 1
ATOM 1425 C C . TYR A 1 186 ? 11.350 -8.290 46.096 1.00 5.93 211 TYR A C 1
ATOM 1426 O O . TYR A 1 186 ? 11.211 -9.489 46.380 1.00 6.61 211 TYR A O 1
ATOM 1435 N N . THR A 1 187 ? 12.344 -7.521 46.528 1.00 5.21 212 THR A N 1
ATOM 1436 C CA . THR A 1 187 ? 13.402 -8.011 47.407 1.00 5.23 212 THR A CA 1
ATOM 1437 C C . THR A 1 187 ? 13.370 -7.117 48.664 1.00 5.93 212 THR A C 1
ATOM 1438 O O . THR A 1 187 ? 13.405 -5.880 48.561 1.00 6.63 212 THR A O 1
ATOM 1442 N N . TYR A 1 188 ? 13.312 -7.725 49.836 1.00 5.85 213 TYR A N 1
ATOM 1443 C CA . TYR A 1 188 ? 13.029 -6.970 51.052 1.00 6.15 213 TYR A CA 1
ATOM 1444 C C . TYR A 1 188 ? 13.523 -7.719 52.278 1.00 5.96 213 TYR A C 1
ATOM 1445 O O . TYR A 1 188 ? 13.320 -8.949 52.363 1.00 7.13 213 TYR A O 1
ATOM 1454 N N . PRO A 1 189 ? 14.041 -7.036 53.292 1.00 6.45 214 PRO A N 1
ATOM 1455 C CA . PRO A 1 189 ? 14.433 -5.633 53.268 1.00 6.94 214 PRO A CA 1
ATOM 1456 C C . PRO A 1 189 ? 15.800 -5.452 52.680 1.00 7.05 214 PRO A C 1
ATOM 1457 O O . PRO A 1 189 ? 16.635 -6.364 52.786 1.00 7.55 214 PRO A O 1
ATOM 1461 N N . VAL A 1 190 ? 16.044 -4.313 52.029 1.00 7.57 215 VAL A N 1
ATOM 1462 C CA . VAL A 1 190 ? 17.326 -3.985 51.455 1.00 7.62 215 VAL A CA 1
ATOM 1463 C C . VAL A 1 190 ? 17.853 -2.683 52.055 1.00 8.85 215 VAL A C 1
ATOM 1464 O O . VAL A 1 190 ? 17.087 -1.804 52.441 1.00 10.00 215 VAL A O 1
ATOM 1468 N N . LYS A 1 191 ? 19.185 -2.563 52.066 1.00 11.21 216 LYS A N 1
ATOM 1469 C CA . LYS A 1 191 ? 19.896 -1.378 52.518 1.00 14.12 216 LYS A CA 1
ATOM 1470 C C . LYS A 1 191 ? 21.251 -1.346 51.796 1.00 15.14 216 LYS A C 1
ATOM 1471 O O . LYS A 1 191 ? 21.746 -2.402 51.315 1.00 18.08 216 LYS A O 1
ATOM 1478 N N . PRO B 1 9 ? -6.428 22.350 -13.028 1.00 24.28 34 PRO F N 1
ATOM 1479 C CA . PRO B 1 9 ? -6.491 23.049 -11.702 1.00 20.99 34 PRO F CA 1
ATOM 1480 C C . PRO B 1 9 ? -5.134 22.986 -11.059 1.00 17.77 34 PRO F C 1
ATOM 1481 O O . PRO B 1 9 ? -4.543 21.914 -10.948 1.00 19.17 34 PRO F O 1
ATOM 1483 N N . GLU B 1 10 ? -4.651 24.137 -10.598 1.00 10.97 35 GLU F N 1
ATOM 1484 C CA . GLU B 1 10 ? -3.370 24.213 -9.918 1.00 10.62 35 GLU F CA 1
ATOM 1485 C C . GLU B 1 10 ? -3.521 23.935 -8.424 1.00 10.34 35 GLU F C 1
ATOM 1486 O O . GLU B 1 10 ? -4.575 24.145 -7.840 1.00 11.24 35 GLU F O 1
ATOM 1492 N N . ALA B 1 11 ? -2.431 23.483 -7.808 1.00 9.63 36 ALA F N 1
ATOM 1493 C CA . ALA B 1 11 ? -2.459 23.122 -6.405 1.00 9.44 36 ALA F CA 1
ATOM 1494 C C . ALA B 1 11 ? -2.555 24.398 -5.548 1.00 8.30 36 ALA F C 1
ATOM 1495 O O . ALA B 1 11 ? -1.662 25.220 -5.587 1.00 9.87 36 ALA F O 1
ATOM 1497 N N . VAL B 1 12 ? -3.599 24.449 -4.735 1.00 7.99 37 VAL F N 1
ATOM 1498 C CA . VAL B 1 12 ? -3.895 25.548 -3.813 1.00 7.98 37 VAL F CA 1
ATOM 1499 C C . VAL B 1 12 ? -3.635 25.040 -2.409 1.00 8.11 37 VAL F C 1
ATOM 1500 O O . VAL B 1 12 ? -4.018 23.918 -2.070 1.00 8.96 37 VAL F O 1
ATOM 1504 N N . THR B 1 13 ? -3.019 25.892 -1.587 1.00 7.81 38 THR F N 1
ATOM 1505 C CA . THR B 1 13 ? -2.757 25.533 -0.172 1.00 7.86 38 THR F CA 1
ATOM 1506 C C . THR B 1 13 ? -3.592 26.409 0.751 1.00 8.43 38 THR F C 1
ATOM 1507 O O . THR B 1 13 ? -3.602 27.652 0.589 1.00 10.26 38 THR F O 1
ATOM 1511 N N . LYS B 1 14 ? -4.229 25.788 1.742 1.00 8.45 39 LYS F N 1
ATOM 1512 C CA . LYS B 1 14 ? -5.019 26.496 2.733 1.00 8.83 39 LYS F CA 1
ATOM 1513 C C . LYS B 1 14 ? -4.785 25.888 4.080 1.00 8.74 39 LYS F C 1
ATOM 1514 O O . LYS B 1 14 ? -4.687 24.667 4.209 1.00 9.65 39 LYS F O 1
ATOM 1520 N N . THR B 1 15 ? -4.737 26.744 5.099 1.00 8.77 40 THR F N 1
ATOM 1521 C CA . THR B 1 15 ? -4.777 26.330 6.492 1.00 9.34 40 THR F CA 1
ATOM 1522 C C . THR B 1 15 ? -6.197 26.547 7.023 1.00 8.90 40 THR F C 1
ATOM 1523 O O . THR B 1 15 ? -6.753 27.639 6.858 1.00 10.93 40 THR F O 1
ATOM 1527 N N . VAL B 1 16 ? -6.750 25.522 7.684 1.00 9.62 41 VAL F N 1
ATOM 1528 C CA . VAL B 1 16 ? -8.159 25.456 8.085 1.00 10.52 41 VAL F CA 1
ATOM 1529 C C . VAL B 1 16 ? -8.253 25.024 9.548 1.00 9.35 41 VAL F C 1
ATOM 1530 O O . VAL B 1 16 ? -7.509 24.120 9.987 1.00 9.85 41 VAL F O 1
ATOM 1534 N N . THR B 1 17 ? -9.135 25.689 10.300 1.00 9.51 42 THR F N 1
ATOM 1535 C CA . THR B 1 17 ? -9.496 25.218 11.632 1.00 9.62 42 THR F CA 1
ATOM 1536 C C . THR B 1 17 ? -10.975 24.928 11.689 1.00 9.90 42 THR F C 1
ATOM 1537 O O . THR B 1 17 ? -11.787 25.753 11.272 1.00 12.10 42 THR F O 1
ATOM 1541 N N . ILE B 1 18 ? -11.332 23.744 12.219 1.00 10.42 43 ILE F N 1
ATOM 1542 C CA . ILE B 1 18 ? -12.705 23.315 12.318 1.00 9.84 43 ILE F CA 1
ATOM 1543 C C . ILE B 1 18 ? -13.010 22.879 13.754 1.00 10.28 43 ILE F C 1
ATOM 1544 O O . ILE B 1 18 ? -12.245 22.106 14.332 1.00 11.31 43 ILE F O 1
ATOM 1549 N N . ASP B 1 19 ? -14.115 23.376 14.316 1.00 11.65 44 ASP F N 1
ATOM 1550 C CA . ASP B 1 19 ? -14.537 22.955 15.641 1.00 11.44 44 ASP F CA 1
ATOM 1551 C C . ASP B 1 19 ? -15.285 21.638 15.543 1.00 12.12 44 ASP F C 1
ATOM 1552 O O . ASP B 1 19 ? -16.457 21.620 15.179 1.00 11.80 44 ASP F O 1
ATOM 1557 N N . ALA B 1 20 ? -14.576 20.547 15.847 1.00 11.41 45 ALA F N 1
ATOM 1558 C CA . ALA B 1 20 ? -15.144 19.206 15.905 1.00 10.59 45 ALA F CA 1
ATOM 1559 C C . ALA B 1 20 ? -15.285 18.706 17.347 1.00 10.53 45 ALA F C 1
ATOM 1560 O O . ALA B 1 20 ? -15.191 17.506 17.615 1.00 10.54 45 ALA F O 1
ATOM 1562 N N . SER B 1 21 ? -15.520 19.640 18.275 1.00 10.04 46 SER F N 1
ATOM 1563 C CA . SER B 1 21 ? -15.628 19.286 19.667 1.00 10.83 46 SER F CA 1
ATOM 1564 C C . SER B 1 21 ? -16.904 18.553 20.041 1.00 10.69 46 SER F C 1
ATOM 1565 O O . SER B 1 21 ? -16.908 17.861 21.046 1.00 11.58 46 SER F O 1
ATOM 1568 N N . LYS B 1 22 ? -17.971 18.695 19.274 1.00 10.73 47 LYS F N 1
ATOM 1569 C CA . LYS B 1 22 ? -19.224 17.979 19.569 1.00 12.98 47 LYS F CA 1
ATOM 1570 C C . LYS B 1 22 ? -19.033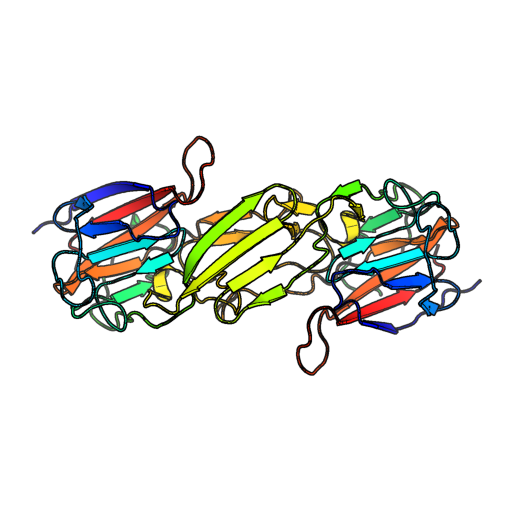 16.461 19.350 1.00 12.76 47 LYS F C 1
ATOM 1571 O O . LYS B 1 22 ? -18.370 16.052 18.402 1.00 13.79 47 LYS F O 1
ATOM 1577 N N . TYR B 1 23 ? -19.632 15.665 20.231 1.00 12.25 48 TYR F N 1
ATOM 1578 C CA . TYR B 1 23 ? -19.615 14.223 20.076 1.00 11.51 48 TYR F CA 1
ATOM 1579 C C . TYR B 1 23 ? -20.680 13.664 19.157 1.00 10.54 48 TYR F C 1
ATOM 1580 O O . TYR B 1 23 ? -20.464 12.613 18.544 1.00 11.78 48 TYR F O 1
ATOM 1589 N N . GLU B 1 24 ? -21.802 14.350 19.034 1.00 10.67 49 GLU F N 1
ATOM 1590 C CA . GLU B 1 24 ? -22.974 13.763 18.353 1.00 12.48 49 GLU F CA 1
ATOM 1591 C C . GLU B 1 24 ? -22.913 13.811 16.834 1.00 13.12 49 GLU F C 1
ATOM 1592 O O . GLU B 1 24 ? -23.624 13.066 16.181 1.00 18.68 49 GLU F O 1
ATOM 1598 N N . THR B 1 25 ? -22.086 14.687 16.281 1.00 13.22 50 THR F N 1
ATOM 1599 C CA . THR B 1 25 ? -22.079 14.973 14.858 1.00 13.51 50 THR F CA 1
ATOM 1600 C C . THR B 1 25 ? -20.674 14.997 14.322 1.00 11.98 50 THR F C 1
ATOM 1601 O O . THR B 1 25 ? -19.706 15.018 15.079 1.00 12.38 50 THR F O 1
ATOM 1605 N N . TRP B 1 26 ? -20.576 14.986 12.995 1.00 11.14 51 TRP F N 1
ATOM 1606 C CA . TRP B 1 26 ? -19.322 15.203 12.258 1.00 10.79 51 TRP F CA 1
ATOM 1607 C C . TRP B 1 26 ? -19.396 16.542 11.514 1.00 11.23 51 TRP F C 1
ATOM 1608 O O . TRP B 1 26 ? -20.486 16.973 11.149 1.00 12.59 51 TRP F O 1
ATOM 1619 N N . GLN B 1 27 ? -18.229 17.123 11.253 1.00 10.07 52 GLN F N 1
ATOM 1620 C CA . GLN B 1 27 ? -18.087 18.309 10.440 1.00 10.19 52 GLN F CA 1
ATOM 1621 C C . GLN B 1 27 ? -17.544 17.865 9.090 1.00 10.31 52 GLN F C 1
ATOM 1622 O O . GLN B 1 27 ? -16.417 17.305 9.002 1.00 11.44 52 GLN F O 1
ATOM 1628 N N . TYR B 1 28 ? -18.329 18.104 8.046 1.00 10.37 53 TYR F N 1
ATOM 1629 C CA . TYR B 1 28 ? -17.973 17.670 6.670 1.00 9.87 53 TYR F CA 1
ATOM 1630 C C . TYR B 1 28 ? -17.324 18.801 5.891 1.00 9.75 53 TYR F C 1
ATOM 1631 O O . TYR B 1 28 ? -17.758 19.936 5.984 1.00 12.73 53 TYR F O 1
ATOM 1640 N N . PHE B 1 29 ? -16.274 18.488 5.152 1.00 10.29 54 PHE F N 1
ATOM 1641 C CA . PHE B 1 29 ? -15.426 19.476 4.515 1.00 9.62 54 PHE F CA 1
ATOM 1642 C C . PHE B 1 29 ? -15.186 19.139 3.041 1.00 9.54 54 PHE F C 1
ATOM 1643 O O . PHE B 1 29 ? -15.008 17.980 2.676 1.00 10.05 54 PHE F O 1
ATOM 1651 N N . SER B 1 30 ? -15.226 20.183 2.202 1.00 10.42 55 SER F N 1
ATOM 1652 C CA . SER B 1 30 ? -14.951 20.071 0.750 1.00 10.26 55 SER F CA 1
ATOM 1653 C C . SER B 1 30 ? -13.576 20.613 0.423 1.00 10.10 55 SER F C 1
ATOM 1654 O O . SER B 1 30 ? -13.281 21.777 0.744 1.00 11.02 55 SER F O 1
ATOM 1657 N N . PHE B 1 31 ? -12.737 19.798 -0.189 1.00 9.98 56 PHE F N 1
ATOM 1658 C CA . PHE B 1 31 ? -11.412 20.227 -0.597 1.00 10.20 56 PHE F CA 1
ATOM 1659 C C . PHE B 1 31 ? -11.474 21.357 -1.620 1.00 11.59 56 PHE F C 1
ATOM 1660 O O . PHE B 1 31 ? -10.741 22.321 -1.516 1.00 11.51 56 PHE F O 1
ATOM 1668 N N . SER B 1 32 ? -12.315 21.200 -2.628 1.00 11.47 57 SER F N 1
ATOM 1669 C CA . SER B 1 32 ? -12.381 22.195 -3.683 1.00 12.17 57 SER F CA 1
ATOM 1670 C C . SER B 1 32 ? -12.947 23.525 -3.194 1.00 13.38 57 SER F C 1
ATOM 1671 O O . SER B 1 32 ? -12.475 24.587 -3.609 1.00 17.28 57 SER F O 1
ATOM 1674 N N . LYS B 1 33 ? -13.956 23.480 -2.327 1.00 13.76 58 LYS F N 1
ATOM 1675 C CA . LYS B 1 33 ? -14.552 24.720 -1.815 1.00 15.56 58 LYS F CA 1
ATOM 1676 C C . LYS B 1 33 ? -13.699 25.349 -0.728 1.00 15.35 58 LYS F C 1
ATOM 1677 O O . LYS B 1 33 ? -13.752 26.556 -0.543 1.00 18.43 58 LYS F O 1
ATOM 1683 N N . GLY B 1 34 ? -12.933 24.531 -0.003 1.00 14.49 59 GLY F N 1
ATOM 1684 C CA . GLY B 1 34 ? -12.192 25.011 1.159 1.00 14.28 59 GLY F CA 1
ATOM 1685 C C . GLY B 1 34 ? -13.094 25.389 2.313 1.00 13.93 59 GLY F C 1
ATOM 1686 O O . GLY B 1 34 ? -12.732 26.250 3.104 1.00 17.32 59 GLY F O 1
ATOM 1687 N N . GLU B 1 35 ? -14.241 24.722 2.432 1.00 13.52 60 GLU F N 1
ATOM 1688 C CA . GLU B 1 35 ? -15.253 25.084 3.377 1.00 15.28 60 GLU F CA 1
ATOM 1689 C C . GLU B 1 35 ? -15.915 23.865 3.939 1.00 13.16 60 GLU F C 1
ATOM 1690 O O . GLU B 1 35 ? -15.967 22.833 3.300 1.00 12.14 60 GLU F O 1
ATOM 1696 N N . VAL B 1 36 ? -16.430 24.005 5.142 1.00 12.08 61 VAL F N 1
ATOM 1697 C CA . VAL B 1 36 ? -17.400 23.079 5.709 1.00 12.70 61 VAL F CA 1
ATOM 1698 C C . VAL B 1 36 ? -18.672 23.147 4.867 1.00 14.05 61 VAL F C 1
ATOM 1699 O O . VAL B 1 36 ? -19.114 24.257 4.464 1.00 16.31 61 VAL F O 1
ATOM 1703 N N . VAL B 1 37 ? -19.265 21.990 4.622 1.00 14.05 62 VAL F N 1
ATOM 1704 C CA . VAL B 1 37 ? -20.495 21.879 3.866 1.00 15.47 62 VAL F CA 1
ATOM 1705 C C . VAL B 1 37 ? -21.522 21.095 4.659 1.00 14.37 62 VAL F C 1
ATOM 1706 O O . VAL B 1 37 ? -21.195 20.236 5.480 1.00 14.53 62 VAL F O 1
ATOM 1710 N N . ASN B 1 38 ? -22.780 21.369 4.395 1.00 15.70 63 ASN F N 1
ATOM 1711 C CA . ASN B 1 38 ? -23.868 20.687 5.090 1.00 16.93 63 ASN F CA 1
ATOM 1712 C C . ASN B 1 38 ? -24.185 19.345 4.426 1.00 18.13 63 ASN F C 1
ATOM 1713 O O . ASN B 1 38 ? -24.386 19.287 3.229 1.00 18.28 63 ASN F O 1
ATOM 1718 N N . VAL B 1 39 ? -24.243 18.281 5.226 1.00 16.24 64 VAL F N 1
ATOM 1719 C CA . VAL B 1 39 ? -24.442 16.935 4.711 1.00 17.32 64 VAL F CA 1
ATOM 1720 C C . VAL B 1 39 ? -25.537 16.273 5.540 1.00 22.58 64 VAL F C 1
ATOM 1721 O O . VAL B 1 39 ? -25.456 16.240 6.777 1.00 25.48 64 VAL F O 1
ATOM 1725 N N . THR B 1 40 ? -26.557 15.762 4.859 1.00 21.46 65 THR F N 1
ATOM 1726 C CA . THR B 1 40 ? -27.675 15.083 5.533 1.00 23.60 65 THR F CA 1
ATOM 1727 C C . THR B 1 40 ? -27.789 13.579 5.238 1.00 23.33 65 THR F C 1
ATOM 1728 O O . THR B 1 40 ? -28.577 12.907 5.896 1.00 28.78 65 THR F O 1
ATOM 1732 N N . ASP B 1 41 ? -27.004 13.058 4.291 1.00 20.08 66 ASP F N 1
ATOM 1733 C CA . ASP B 1 41 ? -26.996 11.628 3.932 1.00 19.93 66 ASP F CA 1
ATOM 1734 C C . ASP B 1 41 ? -25.580 11.297 3.483 1.00 15.00 66 ASP F C 1
ATOM 1735 O O . ASP B 1 41 ? -25.320 11.099 2.297 1.00 15.21 66 ASP F O 1
ATOM 1740 N N . TYR B 1 42 ? -24.664 11.251 4.437 1.00 14.97 67 TYR F N 1
ATOM 1741 C CA . TYR B 1 42 ? -23.244 11.225 4.105 1.00 13.72 67 TYR F CA 1
ATOM 1742 C C . TYR B 1 42 ? -22.824 10.064 3.247 1.00 12.69 67 TYR F C 1
ATOM 1743 O O . TYR B 1 42 ? -21.919 10.218 2.426 1.00 13.46 67 TYR F O 1
ATOM 1752 N N . LYS B 1 43 ? -23.495 8.918 3.398 1.00 13.17 68 LYS F N 1
ATOM 1753 C CA . LYS B 1 43 ? -23.145 7.717 2.615 1.00 13.84 68 LYS F CA 1
ATOM 1754 C C . LYS B 1 43 ? -23.552 7.794 1.154 1.00 14.78 68 LYS F C 1
ATOM 1755 O O . LYS B 1 43 ? -23.187 6.901 0.381 1.00 14.41 68 LYS F O 1
ATOM 1761 N N . ASN B 1 44 ? -24.321 8.818 0.775 1.00 14.72 69 ASN F N 1
ATOM 1762 C CA . ASN B 1 44 ? -24.833 8.948 -0.583 1.00 16.20 69 ASN F CA 1
ATOM 1763 C C . ASN B 1 44 ? -24.729 10.411 -0.998 1.00 17.22 69 ASN F C 1
ATOM 1764 O O . ASN B 1 44 ? -25.712 11.020 -1.427 1.00 23.12 69 ASN F O 1
ATOM 1769 N N . ASP B 1 45 ? -23.529 10.974 -0.849 1.00 15.14 70 ASP F N 1
ATOM 1770 C CA . ASP B 1 45 ? -23.326 12.404 -1.107 1.00 13.93 70 ASP F CA 1
ATOM 1771 C C . ASP B 1 45 ? -21.884 12.610 -1.496 1.00 12.68 70 ASP F C 1
ATOM 1772 O O . ASP B 1 45 ? -20.999 12.381 -0.707 1.00 14.71 70 ASP F O 1
ATOM 1777 N N . LEU B 1 46 ? -21.668 13.073 -2.713 1.00 14.43 71 LEU F N 1
ATOM 1778 C CA . LEU B 1 46 ? -20.308 13.294 -3.235 1.00 13.81 71 LEU F CA 1
ATOM 1779 C C . LEU B 1 46 ? -19.763 14.714 -3.028 1.00 13.21 71 LEU F C 1
ATOM 1780 O O . LEU B 1 46 ? -18.658 15.004 -3.490 1.00 13.92 71 LEU F O 1
ATOM 1785 N N . ASN B 1 47 ? -20.476 15.538 -2.262 1.00 13.99 72 ASN F N 1
ATOM 1786 C CA A ASN B 1 47 ? -20.126 16.944 -2.026 0.50 13.61 72 ASN F CA 1
ATOM 1787 C CA B ASN B 1 47 ? -20.093 16.931 -2.059 0.50 13.96 72 ASN F CA 1
ATOM 1788 C C . ASN B 1 47 ? -19.166 17.166 -0.850 1.00 13.19 72 ASN F C 1
ATOM 1789 O O . ASN B 1 47 ? -18.764 18.296 -0.580 1.00 14.21 72 ASN F O 1
ATOM 1798 N N . TRP B 1 48 ? -18.781 16.095 -0.172 1.00 11.19 73 TRP F N 1
ATOM 1799 C CA . TRP B 1 48 ? -17.804 16.188 0.926 1.00 10.96 73 TRP F CA 1
ATOM 1800 C C . TRP B 1 48 ? -16.636 15.249 0.646 1.00 8.91 73 TRP F C 1
ATOM 1801 O O . TRP B 1 48 ? -16.820 14.189 0.041 1.00 10.19 73 TRP F O 1
ATOM 1812 N N . ASP B 1 49 ? -15.452 15.645 1.104 1.00 8.69 74 ASP F N 1
ATOM 1813 C CA . ASP B 1 49 ? -14.215 14.887 0.941 1.00 8.89 74 ASP F CA 1
ATOM 1814 C C . ASP B 1 49 ? -13.644 14.340 2.239 1.00 8.71 74 ASP F C 1
ATOM 1815 O O . ASP B 1 49 ? -13.014 13.292 2.229 1.00 10.01 74 ASP F O 1
ATOM 1820 N N . MET B 1 50 ? -13.788 15.068 3.344 1.00 8.47 75 MET F N 1
ATOM 1821 C CA . MET B 1 50 ? -13.215 14.663 4.615 1.00 8.47 75 MET F CA 1
ATOM 1822 C C . MET B 1 50 ? -14.125 15.154 5.696 1.00 9.95 75 MET F C 1
ATOM 1823 O O . MET B 1 50 ? -14.724 16.231 5.575 1.00 12.90 75 MET F O 1
ATOM 1828 N N . ALA B 1 51 ? -14.269 14.350 6.740 1.00 8.77 76 ALA F N 1
ATOM 1829 C CA . ALA B 1 51 ? -15.108 14.717 7.875 1.00 9.69 76 ALA F CA 1
ATOM 1830 C C . ALA B 1 51 ? -14.366 14.512 9.172 1.00 8.66 76 ALA F C 1
ATOM 1831 O O . ALA B 1 51 ? -13.571 13.579 9.298 1.00 9.44 76 ALA F O 1
ATOM 1833 N N . LEU B 1 52 ? -14.652 15.390 10.148 1.00 9.28 77 LEU F N 1
ATOM 1834 C CA . LEU B 1 52 ? -13.954 15.388 11.417 1.00 9.22 77 LEU F CA 1
ATOM 1835 C C . LEU B 1 52 ? -14.955 15.252 12.548 1.00 9.11 77 LEU F C 1
ATOM 1836 O O . LEU B 1 52 ? -16.046 15.813 12.500 1.00 9.57 77 LEU F O 1
ATOM 1841 N N . HIS B 1 53 ? -14.555 14.487 13.573 1.00 9.17 78 HIS F N 1
ATOM 1842 C CA . HIS B 1 53 ? -15.346 14.312 14.802 1.00 9.29 78 HIS F CA 1
ATOM 1843 C C . HIS B 1 53 ? -14.374 14.052 15.906 1.00 8.84 78 HIS F C 1
ATOM 1844 O O . HIS B 1 53 ? -13.682 13.044 15.851 1.00 9.07 78 HIS F O 1
ATOM 1851 N N . ARG B 1 54 ? -14.264 14.969 16.885 1.00 9.12 79 ARG F N 1
ATOM 1852 C CA . ARG B 1 54 ? -13.232 14.821 17.907 1.00 9.08 79 ARG F CA 1
ATOM 1853 C C . ARG B 1 54 ? -11.874 14.599 17.221 1.00 9.25 79 ARG F C 1
ATOM 1854 O O . ARG B 1 54 ? -11.529 15.434 16.396 1.00 10.12 79 ARG F O 1
ATOM 1862 N N . TYR B 1 55 ? -11.150 13.507 17.473 1.00 9.43 80 TYR F N 1
ATOM 1863 C CA . TYR B 1 55 ? -9.869 13.253 16.816 1.00 9.23 80 TYR F CA 1
ATOM 1864 C C . TYR B 1 55 ? -10.004 12.204 15.676 1.00 8.57 80 TYR F C 1
ATOM 1865 O O . TYR B 1 55 ? -9.019 11.759 15.119 1.00 10.39 80 TYR F O 1
ATOM 1874 N N . ASP B 1 56 ? -11.238 11.870 15.338 1.00 8.34 81 ASP F N 1
ATOM 1875 C CA . ASP B 1 56 ? -11.561 10.943 14.248 1.00 8.13 81 ASP F CA 1
ATOM 1876 C C . ASP B 1 56 ? -11.678 11.666 12.915 1.00 8.07 81 ASP F C 1
ATOM 1877 O O . ASP B 1 56 ? -12.121 12.802 12.842 1.00 8.45 81 ASP F O 1
ATOM 1882 N N . VAL B 1 57 ? -11.242 10.977 11.869 1.00 7.06 82 VAL F N 1
ATOM 1883 C CA . VAL B 1 57 ? -11.296 11.468 10.489 1.00 8.01 82 VAL F CA 1
ATOM 1884 C C . VAL B 1 57 ? -11.909 10.405 9.578 1.00 8.25 82 VAL F C 1
ATOM 1885 O O . VAL B 1 57 ? -11.593 9.213 9.735 1.00 8.52 82 VAL F O 1
ATOM 1889 N N . ARG B 1 58 ? -12.852 10.859 8.751 1.00 8.30 83 ARG F N 1
ATOM 1890 C CA . ARG B 1 58 ? -13.655 10.036 7.835 1.00 8.21 83 ARG F CA 1
ATOM 1891 C C . ARG B 1 58 ? -13.454 10.541 6.418 1.00 7.92 83 ARG F C 1
ATOM 1892 O O . ARG B 1 58 ? -13.348 11.789 6.192 1.00 8.67 83 ARG F O 1
ATOM 1900 N N . LEU B 1 59 ? -13.472 9.607 5.441 1.00 8.38 84 LEU F N 1
ATOM 1901 C CA . LEU B 1 59 ? -13.295 9.934 4.029 1.00 8.14 84 LEU F CA 1
ATOM 1902 C C . LEU B 1 59 ? -14.423 9.309 3.205 1.00 8.15 84 LEU F C 1
ATOM 1903 O O . LEU B 1 59 ? -15.152 8.462 3.705 1.00 10.00 84 LEU F O 1
ATOM 1908 N N . ASN B 1 60 ? -14.604 9.810 1.995 1.00 8.22 85 ASN F N 1
ATOM 1909 C CA . ASN B 1 60 ? -15.760 9.462 1.214 1.00 9.19 85 ASN F CA 1
ATOM 1910 C C . ASN B 1 60 ? -15.495 8.215 0.392 1.00 9.81 85 ASN F C 1
ATOM 1911 O O . ASN B 1 60 ? -15.197 8.271 -0.799 1.00 10.29 85 ASN F O 1
ATOM 1916 N N . CYS B 1 61 ? -15.579 7.078 1.070 1.00 8.77 86 CYS F N 1
ATOM 1917 C CA . CYS B 1 61 ? -15.131 5.791 0.510 1.00 8.95 86 CYS F CA 1
ATOM 1918 C C . CYS B 1 61 ? -15.443 4.686 1.515 1.00 9.10 86 CYS F C 1
ATOM 1919 O O . CYS B 1 61 ? -15.763 4.953 2.681 1.00 10.35 86 CYS F O 1
ATOM 1922 N N . GLY B 1 62 ? -15.330 3.450 1.064 1.00 9.64 87 GLY F N 1
ATOM 1923 C CA . GLY B 1 62 ? -15.392 2.333 2.014 1.00 9.54 87 GLY F CA 1
ATOM 1924 C C . GLY B 1 62 ? -16.682 2.307 2.794 1.00 10.74 87 GLY F C 1
ATOM 1925 O O . GLY B 1 62 ? -17.772 2.472 2.224 1.00 12.53 87 GLY F O 1
ATOM 1926 N N . GLU B 1 63 ? -16.549 2.137 4.111 1.00 11.03 88 GLU F N 1
ATOM 1927 C CA . GLU B 1 63 ? -17.720 2.090 4.982 1.00 10.49 88 GLU F CA 1
ATOM 1928 C C . GLU B 1 63 ? -18.329 3.436 5.307 1.00 11.69 88 GLU F C 1
ATOM 1929 O O . GLU B 1 63 ? -19.377 3.497 5.931 1.00 14.06 88 GLU F O 1
ATOM 1935 N N . SER B 1 64 ? -17.707 4.502 4.828 1.00 10.39 89 SER F N 1
ATOM 1936 C CA . SER B 1 64 ? -18.200 5.856 5.110 1.00 10.17 89 SER F CA 1
ATOM 1937 C C . SER B 1 64 ? -18.882 6.569 3.944 1.00 11.37 89 SER F C 1
ATOM 1938 O O . SER B 1 64 ? -19.535 7.598 4.144 1.00 14.72 89 SER F O 1
ATOM 1941 N N . GLY B 1 65 ? -18.734 6.060 2.732 1.00 11.17 90 GLY F N 1
ATOM 1942 C CA . GLY B 1 65 ? -19.359 6.722 1.594 1.00 11.12 90 GLY F CA 1
ATOM 1943 C C . GLY B 1 65 ? -19.138 6.038 0.283 1.00 11.56 90 GLY F C 1
ATOM 1944 O O . GLY B 1 65 ? -18.340 5.115 0.170 1.00 11.80 90 GLY F O 1
ATOM 1945 N N . LYS B 1 66 ? -19.816 6.553 -0.735 1.00 12.16 91 LYS F N 1
ATOM 1946 C CA . LYS B 1 66 ? -19.823 5.933 -2.067 1.00 12.78 91 LYS F CA 1
ATOM 1947 C C . LYS B 1 66 ? -18.818 6.532 -3.028 1.00 12.34 91 LYS F C 1
ATOM 1948 O O . LYS B 1 66 ? -18.754 6.126 -4.175 1.00 13.22 91 LYS F O 1
ATOM 1954 N N . GLY B 1 67 ? -18.003 7.478 -2.554 1.00 11.19 92 GLY F N 1
ATOM 1955 C CA . GLY B 1 67 ? -17.021 8.123 -3.374 1.00 11.54 92 GLY F CA 1
ATOM 1956 C C . GLY B 1 67 ? -15.768 7.333 -3.630 1.00 10.85 92 GLY F C 1
ATOM 1957 O O . GLY B 1 67 ? -15.656 6.155 -3.263 1.00 12.18 92 GLY F O 1
ATOM 1958 N N . LYS B 1 68 ? -14.835 8.014 -4.275 1.00 10.28 93 LYS F N 1
ATOM 1959 C CA . LYS B 1 68 ? -13.562 7.477 -4.741 1.00 9.54 93 LYS F CA 1
ATOM 1960 C C . LYS B 1 68 ? -12.383 7.829 -3.779 1.00 8.47 93 LYS F C 1
ATOM 1961 O O . LYS B 1 68 ? -11.217 7.771 -4.133 1.00 9.56 93 LYS F O 1
ATOM 1967 N N . GLY B 1 69 ? -12.723 8.073 -2.520 1.00 7.94 94 GLY F N 1
ATOM 1968 C CA . GLY B 1 69 ? -11.813 8.511 -1.510 1.00 8.21 94 GLY F CA 1
ATOM 1969 C C . GLY B 1 69 ? -10.845 7.458 -1.025 1.00 8.63 94 GLY F C 1
ATOM 1970 O O . GLY B 1 69 ? -10.939 6.269 -1.356 1.00 9.52 94 GLY F O 1
ATOM 1971 N N . GLY B 1 70 ? -9.906 7.887 -0.175 1.00 8.00 95 GLY F N 1
ATOM 1972 C CA . GLY B 1 70 ? -9.028 6.976 0.542 1.00 7.62 95 GLY F CA 1
ATOM 1973 C C . GLY B 1 70 ? -7.780 7.702 0.915 1.00 7.25 95 GLY F C 1
ATOM 1974 O O . GLY B 1 70 ? -7.619 8.883 0.568 1.00 8.47 95 GLY F O 1
ATOM 1975 N N . ALA B 1 71 ? -6.859 7.046 1.600 1.00 7.40 96 ALA F N 1
ATOM 1976 C CA . ALA B 1 71 ? -5.678 7.747 2.105 1.00 7.32 96 ALA F CA 1
ATOM 1977 C C . ALA B 1 71 ? -4.460 6.864 2.167 1.00 7.12 96 ALA F C 1
ATOM 1978 O O . ALA B 1 71 ? -4.553 5.637 2.388 1.00 8.03 96 ALA F O 1
ATOM 1980 N N . VAL B 1 72 ? -3.308 7.506 2.031 1.00 6.83 97 VAL F N 1
ATOM 1981 C CA . VAL B 1 72 ? -2.015 6.898 2.255 1.00 7.04 97 VAL F CA 1
ATOM 1982 C C . VAL B 1 72 ? -1.180 7.793 3.151 1.00 7.20 97 VAL F C 1
ATOM 1983 O O . VAL B 1 72 ? -1.356 9.016 3.172 1.00 8.23 97 VAL F O 1
ATOM 1987 N N . PHE B 1 73 ? -0.213 7.197 3.811 1.00 7.73 98 PHE F N 1
ATOM 1988 C CA . PHE B 1 73 ? 0.843 7.916 4.541 1.00 7.88 98 PHE F CA 1
ATOM 1989 C C . PHE B 1 73 ? 2.066 8.003 3.635 1.00 8.18 98 PHE F C 1
ATOM 1990 O O . PHE B 1 73 ? 2.530 6.998 3.107 1.00 8.66 98 PHE F O 1
ATOM 1998 N N . SER B 1 74 ? 2.558 9.237 3.421 1.00 8.25 99 SER F N 1
ATOM 1999 C CA . SER B 1 74 ? 3.708 9.495 2.588 1.00 8.18 99 SER F CA 1
ATOM 2000 C C . SER B 1 74 ? 5.036 9.061 3.165 1.00 8.27 99 SER F C 1
ATOM 2001 O O . SER B 1 74 ? 6.043 9.033 2.454 1.00 9.69 99 SER F O 1
ATOM 2004 N N . GLY B 1 75 ? 5.079 8.844 4.478 1.00 8.89 100 GLY F N 1
ATOM 2005 C CA . GLY B 1 75 ? 6.358 8.612 5.154 1.00 9.38 100 GLY F CA 1
ATOM 2006 C C . GLY B 1 75 ? 7.071 9.858 5.600 1.00 9.71 100 GLY F C 1
ATOM 2007 O O . GLY B 1 75 ? 8.100 9.778 6.268 1.00 13.08 100 GLY F O 1
ATOM 2008 N N . LYS B 1 76 ? 6.506 11.024 5.276 1.00 8.99 101 LYS F N 1
ATOM 2009 C CA . LYS B 1 76 ? 7.127 12.288 5.641 1.00 9.23 101 LYS F CA 1
ATOM 2010 C C . LYS B 1 76 ? 6.400 12.934 6.786 1.00 8.22 101 LYS F C 1
ATOM 2011 O O . LYS B 1 76 ? 5.206 12.719 6.995 1.00 9.23 101 LYS F O 1
ATOM 2017 N N . THR B 1 77 ? 7.134 13.786 7.493 1.00 8.53 102 THR F N 1
ATOM 2018 C CA . THR B 1 77 ? 6.535 14.651 8.532 1.00 9.55 102 THR F CA 1
ATOM 2019 C C . THR B 1 77 ? 6.690 16.158 8.220 1.00 9.49 102 THR F C 1
ATOM 2020 O O . THR B 1 77 ? 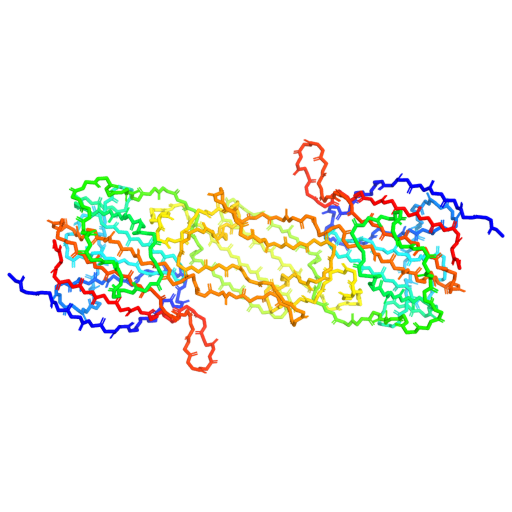6.372 16.961 9.074 1.00 10.20 102 THR F O 1
ATOM 2024 N N . GLU B 1 78 ? 7.125 16.483 7.000 1.00 8.96 103 GLU F N 1
ATOM 2025 C CA . GLU B 1 78 ? 7.190 17.856 6.498 1.00 9.84 103 GLU F CA 1
ATOM 2026 C C . GLU B 1 78 ? 6.471 17.891 5.178 1.00 9.41 103 GLU F C 1
ATOM 2027 O O . GLU B 1 78 ? 6.798 17.127 4.262 1.00 9.38 103 GLU F O 1
ATOM 2033 N N . MET B 1 79 ? 5.522 18.784 5.028 1.00 9.43 104 MET F N 1
ATOM 2034 C CA . MET B 1 79 ? 4.764 18.827 3.755 1.00 9.10 104 MET F CA 1
ATOM 2035 C C . MET B 1 79 ? 5.693 19.094 2.558 1.00 8.73 104 MET F C 1
ATOM 2036 O O . MET B 1 79 ? 5.481 18.551 1.484 1.00 9.60 104 MET F O 1
ATOM 2041 N N . ASP B 1 80 ? 6.750 19.882 2.774 1.00 9.26 105 ASP F N 1
ATOM 2042 C CA . ASP B 1 80 ? 7.639 20.261 1.687 1.00 8.83 105 ASP F CA 1
ATOM 2043 C C . ASP B 1 80 ? 8.557 19.114 1.222 1.00 8.61 105 ASP F C 1
ATOM 2044 O O . ASP B 1 80 ? 9.271 19.273 0.219 1.00 10.23 105 ASP F O 1
ATOM 2049 N N . GLN B 1 81 ? 8.535 17.976 1.942 1.00 8.78 106 GLN F N 1
ATOM 2050 C CA . GLN B 1 81 ? 9.285 16.775 1.556 1.00 9.55 106 GLN F CA 1
ATOM 2051 C C . GLN B 1 81 ? 8.437 15.771 0.805 1.00 9.12 106 GLN F C 1
ATOM 2052 O O . GLN B 1 81 ? 8.979 14.827 0.229 1.00 11.72 106 GLN F O 1
ATOM 2058 N N . ALA B 1 82 ? 7.114 15.919 0.854 1.00 9.91 107 ALA F N 1
ATOM 2059 C CA . ALA B 1 82 ? 6.185 14.941 0.237 1.00 10.43 107 ALA F CA 1
ATOM 2060 C C . ALA B 1 82 ? 5.860 15.426 -1.177 1.00 9.83 107 ALA F C 1
ATOM 2061 O O . ALA B 1 82 ? 4.820 16.017 -1.441 1.00 12.57 107 ALA F O 1
ATOM 2063 N N . THR B 1 83 ? 6.821 15.217 -2.055 1.00 10.10 108 THR F N 1
ATOM 2064 C CA . THR B 1 83 ? 6.746 15.726 -3.419 1.00 10.51 108 THR F CA 1
ATOM 2065 C C . THR B 1 83 ? 6.368 14.729 -4.542 1.00 12.24 108 THR F C 1
ATOM 2066 O O . THR B 1 83 ? 6.078 15.132 -5.644 1.00 19.11 108 THR F O 1
ATOM 2070 N N A THR B 1 84 ? 6.427 13.447 -4.255 0.60 11.21 109 THR F N 1
ATOM 2071 N N B THR B 1 84 ? 6.344 13.444 -4.243 0.40 12.59 109 THR F N 1
ATOM 2072 C CA A THR B 1 84 ? 5.994 12.404 -5.187 0.60 10.89 109 THR F CA 1
ATOM 2073 C CA B THR B 1 84 ? 5.980 12.435 -5.235 0.40 13.28 109 THR F CA 1
ATOM 2074 C C A THR B 1 84 ? 4.646 11.931 -4.679 0.60 10.98 109 THR F C 1
ATOM 2075 C C B THR B 1 84 ? 4.699 11.745 -4.790 0.40 12.55 109 THR F C 1
ATOM 2076 O O A THR B 1 84 ? 4.511 11.575 -3.494 0.60 13.16 109 THR F O 1
ATOM 2077 O O B THR B 1 84 ? 4.691 10.977 -3.814 0.40 13.94 109 THR F O 1
ATOM 2084 N N . VAL B 1 85 ? 3.634 11.986 -5.539 1.00 10.17 110 VAL F N 1
ATOM 2085 C CA . VAL B 1 85 ? 2.279 11.610 -5.155 1.00 10.17 110 VAL F CA 1
ATOM 2086 C C . VAL B 1 85 ? 1.960 10.194 -5.639 1.00 9.58 110 VAL F C 1
ATOM 2087 O O . VAL B 1 85 ? 2.009 9.956 -6.825 1.00 9.80 110 VAL F O 1
ATOM 2091 N N . PRO B 1 86 ? 1.610 9.251 -4.737 1.00 8.45 111 PRO F N 1
ATOM 2092 C CA . PRO B 1 86 ? 1.302 7.923 -5.246 1.00 9.07 111 PRO F CA 1
ATOM 2093 C C . PRO B 1 86 ? 0.061 7.908 -6.104 1.00 8.69 111 PRO F C 1
ATOM 2094 O O . PRO B 1 86 ? -0.850 8.702 -5.899 1.00 9.68 111 PRO F O 1
ATOM 2098 N N . THR B 1 87 ? -0.017 6.956 -7.015 1.00 9.97 112 THR F N 1
ATOM 2099 C CA . THR B 1 87 ? -1.124 6.898 -7.953 1.00 9.86 112 THR F CA 1
ATOM 2100 C C . THR B 1 87 ? -2.112 5.786 -7.640 1.00 9.87 112 THR F C 1
ATOM 2101 O O . THR B 1 87 ? -3.107 5.646 -8.342 1.00 10.97 112 THR F O 1
ATOM 2105 N N . ASP B 1 88 ? -1.815 4.985 -6.619 1.00 9.04 113 ASP F N 1
ATOM 2106 C CA . ASP B 1 88 ? -2.569 3.795 -6.316 1.00 8.66 113 ASP F CA 1
ATOM 2107 C C . ASP B 1 88 ? -2.486 3.455 -4.855 1.00 8.25 113 ASP F C 1
ATOM 2108 O O . ASP B 1 88 ? -1.575 3.940 -4.135 1.00 9.96 113 ASP F O 1
ATOM 2113 N N . GLY B 1 89 ? -3.428 2.638 -4.399 1.00 9.07 114 GLY F N 1
ATOM 2114 C CA . GLY B 1 89 ? -3.367 2.081 -3.047 1.00 9.02 114 GLY F CA 1
ATOM 2115 C C . GLY B 1 89 ? -3.919 2.956 -1.915 1.00 8.61 114 GLY F C 1
ATOM 2116 O O . GLY B 1 89 ? -3.497 2.845 -0.759 1.00 10.35 114 GLY F O 1
ATOM 2117 N N . TYR B 1 90 ? -4.942 3.744 -2.214 1.00 8.45 115 TYR F N 1
ATOM 2118 C CA . TYR B 1 90 ? -5.558 4.641 -1.245 1.00 8.63 115 TYR F CA 1
ATOM 2119 C C . TYR B 1 90 ? -6.587 3.916 -0.376 1.00 8.91 115 TYR F C 1
ATOM 2120 O O . TYR B 1 90 ? -7.741 3.742 -0.725 1.00 11.48 115 TYR F O 1
ATOM 2129 N N . THR B 1 91 ? -6.114 3.468 0.762 1.00 8.22 116 THR F N 1
ATOM 2130 C CA . THR B 1 91 ? -6.889 2.681 1.710 1.00 8.73 116 THR F CA 1
ATOM 2131 C C . THR B 1 91 ? -8.184 3.344 2.065 1.00 8.84 116 THR F C 1
ATOM 2132 O O . THR B 1 91 ? -8.196 4.525 2.398 1.00 8.27 116 THR F O 1
ATOM 2136 N N . VAL B 1 92 ? -9.256 2.571 2.070 1.00 8.36 117 VAL F N 1
ATOM 2137 C CA . VAL B 1 92 ? -10.611 3.057 2.297 1.00 7.82 117 VAL F CA 1
ATOM 2138 C C . VAL B 1 92 ? -11.074 2.869 3.749 1.00 8.39 117 VAL F C 1
ATOM 2139 O O . VAL B 1 92 ? -10.506 2.100 4.526 1.00 9.31 117 VAL F O 1
ATOM 2143 N N . ASP B 1 93 ? -12.131 3.568 4.089 1.00 8.67 118 ASP F N 1
ATOM 2144 C CA . ASP B 1 93 ? -12.627 3.594 5.460 1.00 8.41 118 ASP F CA 1
ATOM 2145 C C . ASP B 1 93 ? -13.169 2.260 5.901 1.00 9.22 118 ASP F C 1
ATOM 2146 O O . ASP B 1 93 ? -13.784 1.547 5.114 1.00 9.48 118 ASP F O 1
ATOM 2151 N N . VAL B 1 94 ? -12.987 1.980 7.178 1.00 8.67 119 VAL F N 1
ATOM 2152 C CA . VAL B 1 94 ? -13.460 0.729 7.813 1.00 9.58 119 VAL F CA 1
ATOM 2153 C C . VAL B 1 94 ? -14.332 1.096 8.988 1.00 9.50 119 VAL F C 1
ATOM 2154 O O . VAL B 1 94 ? -14.404 2.254 9.393 1.00 10.56 119 VAL F O 1
ATOM 2158 N N . LEU B 1 95 ? -15.004 0.121 9.579 1.00 12.05 120 LEU F N 1
ATOM 2159 C CA . LEU B 1 95 ? -15.866 0.385 10.721 1.00 12.72 120 LEU F CA 1
ATOM 2160 C C . LEU B 1 95 ? -15.020 0.394 11.997 1.00 13.31 120 LEU F C 1
ATOM 2161 O O . LEU B 1 95 ? -14.056 -0.380 12.156 1.00 15.88 120 LEU F O 1
ATOM 2166 N N . GLY B 1 96 ? -15.367 1.304 12.902 1.00 12.65 121 GLY F N 1
ATOM 2167 C CA . GLY B 1 96 ? -14.794 1.326 14.206 1.00 13.60 121 GLY F CA 1
ATOM 2168 C C . GLY B 1 96 ? -15.663 2.080 15.196 1.00 13.14 121 GLY F C 1
ATOM 2169 O O . GLY B 1 96 ? -16.725 2.590 14.848 1.00 12.24 121 GLY F O 1
ATOM 2170 N N . ARG B 1 97 ? -15.171 2.134 16.436 1.00 11.92 122 ARG F N 1
ATOM 2171 C CA . ARG B 1 97 ? -15.870 2.728 17.553 1.00 11.83 122 ARG F CA 1
ATOM 2172 C C . ARG B 1 97 ? -15.751 4.247 17.557 1.00 11.98 122 ARG F C 1
ATOM 2173 O O . ARG B 1 97 ? -14.638 4.774 17.609 1.00 13.47 122 ARG F O 1
ATOM 2181 N N . ILE B 1 98 ? -16.907 4.906 17.532 1.00 11.79 123 ILE F N 1
ATOM 2182 C CA . ILE B 1 98 ? -17.013 6.361 17.579 1.00 11.59 123 ILE F CA 1
ATOM 2183 C C . ILE B 1 98 ? -17.842 6.743 18.807 1.00 11.88 123 ILE F C 1
ATOM 2184 O O . ILE B 1 98 ? -18.957 6.260 18.984 1.00 12.24 123 ILE F O 1
ATOM 2189 N N . THR B 1 99 ? -17.293 7.651 19.618 1.00 11.25 124 THR F N 1
ATOM 2190 C CA . THR B 1 99 ? -18.029 8.180 20.758 1.00 10.90 124 THR F CA 1
ATOM 2191 C C . THR B 1 99 ? -19.033 9.211 20.294 1.00 10.77 124 THR F C 1
ATOM 2192 O O . THR B 1 99 ? -18.660 10.232 19.758 1.00 12.69 124 THR F O 1
ATOM 2196 N N . VAL B 1 100 ? -20.307 8.940 20.535 1.00 10.91 125 VAL F N 1
ATOM 2197 C CA . VAL B 1 100 ? -21.390 9.819 20.096 1.00 11.26 125 VAL F CA 1
ATOM 2198 C C . VAL B 1 100 ? -22.075 10.597 21.221 1.00 12.11 125 VAL F C 1
ATOM 2199 O O . VAL B 1 100 ? -22.883 11.472 20.939 1.00 13.50 125 VAL F O 1
ATOM 2203 N N . LYS B 1 101 ? -21.782 10.270 22.469 1.00 11.22 126 LYS F N 1
ATOM 2204 C CA . LYS B 1 101 ? -22.304 11.073 23.595 1.00 11.96 126 LYS F CA 1
ATOM 2205 C C . LYS B 1 101 ? -21.289 10.959 24.701 1.00 11.41 126 LYS F C 1
ATOM 2206 O O . LYS B 1 101 ? -20.704 9.876 24.906 1.00 11.21 126 LYS F O 1
ATOM 2212 N N . TYR B 1 102 ? -21.010 12.079 25.365 1.00 11.84 127 TYR F N 1
ATOM 2213 C CA . TYR B 1 102 ? -20.024 12.095 26.417 1.00 11.55 127 TYR F CA 1
ATOM 2214 C C . TYR B 1 102 ? -20.415 13.156 27.422 1.00 12.70 127 TYR F C 1
ATOM 2215 O O . TYR B 1 102 ? -20.566 14.328 27.080 1.00 18.71 127 TYR F O 1
ATOM 2224 N N . GLU B 1 103 ? -20.712 12.710 28.625 1.00 10.11 128 GLU F N 1
ATOM 2225 C CA . GLU B 1 103 ? -21.045 13.581 29.754 1.00 11.43 128 GLU F CA 1
ATOM 2226 C C . GLU B 1 103 ? -19.996 13.372 30.801 1.00 11.31 128 GLU F C 1
ATOM 2227 O O . GLU B 1 103 ? -19.748 12.265 31.191 1.00 14.17 128 GLU F O 1
ATOM 2233 N N . MET B 1 104 ? -19.357 14.426 31.248 1.00 12.16 129 MET F N 1
ATOM 2234 C CA . MET B 1 104 ? -18.261 14.265 32.171 1.00 11.66 129 MET F CA 1
ATOM 2235 C C . MET B 1 104 ? -18.281 15.343 33.239 1.00 11.83 129 MET F C 1
ATOM 2236 O O . MET B 1 104 ? -18.774 16.466 33.043 1.00 12.58 129 MET F O 1
ATOM 2241 N N . GLY B 1 105 ? -17.753 14.973 34.397 1.00 10.08 130 GLY F N 1
ATOM 2242 C CA . GLY B 1 105 ? -17.517 15.932 35.471 1.00 10.46 130 GLY F CA 1
ATOM 2243 C C . GLY B 1 105 ? -16.419 15.399 36.360 1.00 10.81 130 GLY F C 1
ATOM 2244 O O . GLY B 1 105 ? -15.773 14.410 36.055 1.00 11.99 130 GLY F O 1
ATOM 2245 N N . PRO B 1 106 ? -16.194 16.056 37.501 1.00 11.39 131 PRO F N 1
ATOM 2246 C CA . PRO B 1 106 ? -15.080 15.662 38.360 1.00 12.01 131 PRO F CA 1
ATOM 2247 C C . PRO B 1 106 ? -15.215 14.276 38.994 1.00 11.51 131 PRO F C 1
ATOM 2248 O O . PRO B 1 106 ? -14.189 13.663 39.427 1.00 15.27 131 PRO F O 1
ATOM 2252 N N . ASP B 1 107 ? -16.442 13.760 39.046 1.00 10.65 132 ASP F N 1
ATOM 2253 C CA . ASP B 1 107 ? -16.751 12.506 39.734 1.00 12.35 132 ASP F CA 1
ATOM 2254 C C . ASP B 1 107 ? -17.018 11.341 38.808 1.00 10.49 132 ASP F C 1
ATOM 2255 O O . ASP B 1 107 ? -17.276 10.229 39.284 1.00 10.95 132 ASP F O 1
ATOM 2260 N N . GLY B 1 108 ? -17.005 11.565 37.510 1.00 10.01 133 GLY F N 1
ATOM 2261 C CA . GLY B 1 108 ? -17.314 10.466 36.591 1.00 11.42 133 GLY F CA 1
ATOM 2262 C C . GLY B 1 108 ? -17.614 10.888 35.176 1.00 10.81 133 GLY F C 1
ATOM 2263 O O . GLY B 1 108 ? -17.581 12.069 34.838 1.00 10.25 133 GLY F O 1
ATOM 2264 N N . HIS B 1 109 ? -17.893 9.916 34.322 1.00 10.10 134 HIS F N 1
ATOM 2265 C CA . HIS B 1 109 ? -18.372 10.188 32.994 1.00 11.10 134 HIS F CA 1
ATOM 2266 C C . HIS B 1 109 ? -19.341 9.124 32.576 1.00 10.10 134 HIS F C 1
ATOM 2267 O O . HIS B 1 109 ? -19.361 8.023 33.141 1.00 11.04 134 HIS F O 1
ATOM 2274 N N . GLN B 1 110 ? -20.166 9.472 31.608 1.00 9.84 135 GLN F N 1
ATOM 2275 C CA . GLN B 1 110 ? -20.993 8.480 30.931 1.00 11.37 135 GLN F CA 1
ATOM 2276 C C . GLN B 1 110 ? -20.839 8.702 29.465 1.00 10.29 135 GLN F C 1
ATOM 2277 O O . GLN B 1 110 ? -20.851 9.850 28.990 1.00 11.07 135 GLN F O 1
ATOM 2283 N N . MET B 1 111 ? -20.736 7.610 28.725 1.00 11.04 136 MET F N 1
ATOM 2284 C CA . MET B 1 111 ? -20.525 7.749 27.299 1.00 10.93 136 MET F CA 1
ATOM 2285 C C . MET B 1 111 ? -21.316 6.726 26.530 1.00 10.74 136 MET F C 1
ATOM 2286 O O . MET B 1 111 ? -21.699 5.675 27.076 1.00 11.94 136 MET F O 1
ATOM 2291 N N . GLU B 1 112 ? -21.564 7.044 25.270 1.00 10.67 137 GLU F N 1
ATOM 2292 C CA . GLU B 1 112 ? -22.194 6.117 24.340 1.00 11.43 137 GLU F CA 1
ATOM 2293 C C . GLU B 1 112 ? -21.370 6.116 23.090 1.00 10.63 137 GLU F C 1
ATOM 2294 O O . GLU B 1 112 ? -20.858 7.154 22.668 1.00 11.94 137 GLU F O 1
ATOM 2300 N N . TYR B 1 113 ? -21.366 4.974 22.423 1.00 11.69 138 TYR F N 1
ATOM 2301 C CA . TYR B 1 113 ? -20.620 4.795 21.199 1.00 11.59 138 TYR F CA 1
ATOM 2302 C C . TYR B 1 113 ? -21.485 4.127 20.139 1.00 11.21 138 TYR F C 1
ATOM 2303 O O . TYR B 1 113 ? -22.467 3.485 20.449 1.00 13.22 138 TYR F O 1
ATOM 2312 N N . GLU B 1 114 ? -21.053 4.287 18.886 1.00 13.27 139 GLU F N 1
ATOM 2313 C CA . GLU B 1 114 ? -21.645 3.631 17.741 1.00 13.62 139 GLU F CA 1
ATOM 2314 C C . GLU B 1 114 ? -20.504 3.146 16.852 1.00 12.97 139 GLU F C 1
ATOM 2315 O O . GLU B 1 114 ? -19.442 3.805 16.773 1.00 15.26 139 GLU F O 1
ATOM 2321 N N A GLU B 1 115 ? -20.707 2.013 16.177 0.50 13.62 140 GLU F N 1
ATOM 2322 N N B GLU B 1 115 ? -20.753 2.036 16.157 0.50 12.78 140 GLU F N 1
ATOM 2323 C CA A GLU B 1 115 ? -19.775 1.565 15.131 0.50 13.93 140 GLU F CA 1
ATOM 2324 C CA B GLU B 1 115 ? -19.866 1.559 15.094 0.50 13.22 140 GLU F CA 1
ATOM 2325 C C A GLU B 1 115 ? -20.111 2.316 13.836 0.50 13.02 140 GLU F C 1
ATOM 2326 C C B GLU B 1 115 ? -20.156 2.393 13.850 0.50 12.70 140 GLU F C 1
ATOM 2327 O O A GLU B 1 115 ? -21.227 2.235 13.331 0.50 14.09 140 GLU F O 1
ATOM 2328 O O B GLU B 1 115 ? -21.300 2.482 13.412 0.50 14.37 140 GLU F O 1
ATOM 2339 N N . GLN B 1 116 ? -19.133 3.048 13.319 1.00 11.61 141 GLN F N 1
ATOM 2340 C CA . GLN B 1 116 ? -19.304 3.862 12.115 1.00 11.06 141 GLN F CA 1
ATOM 2341 C C . GLN B 1 116 ? -18.031 3.795 11.300 1.00 9.41 141 GLN F C 1
ATOM 2342 O O . GLN B 1 116 ? -16.971 3.399 11.782 1.00 10.32 141 GLN F O 1
ATOM 2348 N N . GLY B 1 117 ? -18.142 4.235 10.046 1.00 10.06 142 GLY F N 1
ATOM 2349 C CA . GLY B 1 117 ? -16.953 4.295 9.193 1.00 9.31 142 GLY F CA 1
ATOM 2350 C C . GLY B 1 117 ? -15.983 5.420 9.528 1.00 8.74 142 GLY F C 1
ATOM 2351 O O . GLY B 1 117 ? -16.391 6.519 9.927 1.00 11.20 142 GLY F O 1
ATOM 2352 N N . PHE B 1 118 ? -14.700 5.139 9.392 1.00 8.80 143 PHE F N 1
ATOM 2353 C CA . PHE B 1 118 ? -13.676 6.141 9.581 1.00 8.82 143 PHE F CA 1
ATOM 2354 C C . PHE B 1 118 ? -12.403 5.694 8.883 1.00 8.22 143 PHE F C 1
ATOM 2355 O O . PHE B 1 118 ? -12.250 4.520 8.494 1.00 8.78 143 PHE F O 1
ATOM 2363 N N . SER B 1 119 ? -11.473 6.632 8.737 1.00 8.18 144 SER F N 1
ATOM 2364 C CA . SER B 1 119 ? -10.194 6.344 8.132 1.00 8.65 144 SER F CA 1
ATOM 2365 C C . SER B 1 119 ? -9.182 5.968 9.197 1.00 8.63 144 SER F C 1
ATOM 2366 O O . SER B 1 119 ? -8.727 6.839 9.965 1.00 8.72 144 SER F O 1
ATOM 2369 N N . GLU B 1 120 ? -8.791 4.696 9.216 1.00 8.66 145 GLU F N 1
ATOM 2370 C CA . GLU B 1 120 ? -7.704 4.282 10.112 1.00 9.63 145 GLU F CA 1
ATOM 2371 C C . GLU B 1 120 ? -6.358 4.858 9.730 1.00 8.80 145 GLU F C 1
ATOM 2372 O O . GLU B 1 120 ? -5.515 5.107 10.595 1.00 10.02 145 GLU F O 1
ATOM 2378 N N . VAL B 1 121 ? -6.160 5.116 8.424 1.00 8.39 146 VAL F N 1
ATOM 2379 C CA . VAL B 1 121 ? -4.904 5.679 7.968 1.00 8.60 146 VAL F CA 1
ATOM 2380 C C . VAL B 1 121 ? -4.661 7.027 8.677 1.00 8.58 146 VAL F C 1
ATOM 2381 O O . VAL B 1 121 ? -3.587 7.282 9.188 1.00 8.71 146 VAL F O 1
ATOM 2385 N N . ILE B 1 122 ? -5.668 7.873 8.671 1.00 8.80 147 ILE F N 1
ATOM 2386 C CA . ILE B 1 122 ? -5.513 9.232 9.222 1.00 8.35 147 ILE F CA 1
ATOM 2387 C C . ILE B 1 122 ? -5.767 9.248 10.708 1.00 8.30 147 ILE F C 1
ATOM 2388 O O . ILE B 1 122 ? -5.040 9.943 11.446 1.00 8.42 147 ILE F O 1
ATOM 2393 N N . THR B 1 123 ? -6.807 8.543 11.150 1.00 8.25 148 THR F N 1
ATOM 2394 C CA . THR B 1 123 ? -7.200 8.573 12.570 1.00 8.98 148 THR F CA 1
ATOM 2395 C C . THR B 1 123 ? -6.185 7.844 13.419 1.00 9.30 148 THR F C 1
ATOM 2396 O O . THR B 1 123 ? -5.899 8.254 14.553 1.00 10.21 148 THR F O 1
ATOM 2400 N N . GLY B 1 124 ? -5.631 6.780 12.843 1.00 8.47 149 GLY F N 1
ATOM 2401 C CA . GLY B 1 124 ? -4.926 5.721 13.554 1.00 8.77 149 GLY F CA 1
ATOM 2402 C C . GLY B 1 124 ? -5.851 4.542 13.801 1.00 10.18 149 GLY F C 1
ATOM 2403 O O . GLY B 1 124 ? -7.091 4.660 13.729 1.00 10.86 149 GLY F O 1
ATOM 2404 N N . LYS B 1 125 ? -5.224 3.413 14.143 1.00 11.40 150 LYS F N 1
ATOM 2405 C CA A LYS B 1 125 ? -5.964 2.211 14.534 0.60 11.75 150 LYS F CA 1
ATOM 2406 C CA B LYS B 1 125 ? -5.951 2.194 14.527 0.40 11.33 150 LYS F CA 1
ATOM 2407 C C . LYS B 1 125 ? -6.355 2.317 15.991 1.00 10.51 150 LYS F C 1
ATOM 2408 O O . LYS B 1 125 ? -5.584 2.767 16.794 1.00 12.04 150 LYS F O 1
ATOM 2419 N N . LYS B 1 126 ? -7.582 1.907 16.314 1.00 10.65 151 LYS F N 1
ATOM 2420 C CA . LYS B 1 126 ? -8.142 2.045 17.634 1.00 11.29 151 LYS F CA 1
ATOM 2421 C C . LYS B 1 126 ? -8.003 0.769 18.445 1.00 12.59 151 LYS F C 1
ATOM 2422 O O . LYS B 1 126 ? -8.103 -0.367 17.914 1.00 14.91 151 LYS F O 1
ATOM 2428 N N . ASN B 1 127 ? -7.759 0.966 19.725 1.00 12.91 152 ASN F N 1
ATOM 2429 C CA . ASN B 1 127 ? -7.903 -0.119 20.691 1.00 13.11 152 ASN F CA 1
ATOM 2430 C C . ASN B 1 127 ? -9.386 -0.324 21.067 1.00 15.46 152 ASN F C 1
ATOM 2431 O O . ASN B 1 127 ? -10.260 0.333 20.495 1.00 16.95 152 ASN F O 1
ATOM 2436 N N . ALA B 1 128 ? -9.672 -1.238 22.011 1.00 17.03 153 ALA F N 1
ATOM 2437 C CA . ALA B 1 128 ? -11.074 -1.582 22.345 1.00 20.49 153 ALA F CA 1
ATOM 2438 C C . ALA B 1 128 ? -11.925 -0.398 22.848 1.00 20.51 153 ALA F C 1
ATOM 2439 O O . ALA B 1 128 ? -13.168 -0.397 22.697 1.00 25.20 153 ALA F O 1
ATOM 2441 N N . GLN B 1 129 ? -11.259 0.586 23.434 1.00 21.00 154 GLN F N 1
ATOM 2442 C CA . GLN B 1 129 ? -11.884 1.791 23.972 1.00 21.13 154 GLN F CA 1
ATOM 2443 C C . GLN B 1 129 ? -11.825 2.990 23.018 1.00 21.48 154 GLN F C 1
ATOM 2444 O O . GLN B 1 129 ? -12.213 4.109 23.379 1.00 23.72 154 GLN F O 1
ATOM 2450 N N . GLY B 1 130 ? -11.355 2.765 21.795 1.00 18.97 155 GLY F N 1
ATOM 2451 C CA . GLY B 1 130 ? -11.387 3.813 20.763 1.00 15.74 155 GLY F CA 1
ATOM 2452 C C . GLY B 1 130 ? -10.197 4.760 20.672 1.00 17.81 155 GLY F C 1
ATOM 2453 O O . GLY B 1 130 ? -10.163 5.593 19.793 1.00 18.95 155 GLY F O 1
ATOM 2454 N N . PHE B 1 131 ? -9.203 4.591 21.536 1.00 15.24 156 PHE F N 1
ATOM 2455 C CA . PHE B 1 131 ? -7.999 5.410 21.473 1.00 15.85 156 PHE F CA 1
ATOM 2456 C C . PHE B 1 131 ? -7.147 4.897 20.327 1.00 11.47 156 PHE F C 1
ATOM 2457 O O . PHE B 1 131 ? -7.050 3.696 20.114 1.00 13.26 156 PHE F O 1
ATOM 2465 N N . ALA B 1 132 ? -6.479 5.799 19.626 1.00 11.62 157 ALA F N 1
ATOM 2466 C CA . ALA B 1 132 ? -5.900 5.485 18.322 1.00 11.84 157 ALA F CA 1
ATOM 2467 C C . ALA B 1 132 ? -4.394 5.712 18.298 1.00 12.24 157 ALA F C 1
ATOM 2468 O O . ALA B 1 132 ? -3.845 6.493 19.089 1.00 14.08 157 ALA F O 1
ATOM 2470 N N . SER B 1 133 ? -3.737 5.007 17.389 1.00 11.48 158 SER F N 1
ATOM 2471 C CA . SER B 1 133 ? -2.297 5.164 17.140 1.00 12.00 158 SER F CA 1
ATOM 2472 C C . SER B 1 133 ? -1.971 4.903 15.673 1.00 11.54 158 SER F C 1
ATOM 2473 O O . SER B 1 133 ? -2.610 4.111 15.034 1.00 13.18 158 SER F O 1
ATOM 2476 N N . GLY B 1 134 ? -0.997 5.667 15.158 1.00 10.20 159 GLY F N 1
ATOM 2477 C CA . GLY B 1 134 ? -0.470 5.524 13.821 1.00 9.71 159 GLY F CA 1
ATOM 2478 C C . GLY B 1 134 ? -0.922 6.562 12.823 1.00 9.06 159 GLY F C 1
ATOM 2479 O O . GLY B 1 134 ? -0.464 6.550 11.698 1.00 10.80 159 GLY F O 1
ATOM 2480 N N . GLY B 1 135 ? -1.805 7.464 13.251 1.00 8.94 160 GLY F N 1
ATOM 2481 C CA . GLY B 1 135 ? -2.352 8.500 12.399 1.00 8.40 160 GLY F CA 1
ATOM 2482 C C . GLY B 1 135 ? -1.823 9.871 12.740 1.00 8.61 160 GLY F C 1
ATOM 2483 O O . GLY B 1 135 ? -0.630 10.048 12.896 1.00 8.89 160 GLY F O 1
ATOM 2484 N N . TRP B 1 136 ? -2.719 10.821 12.873 1.00 8.07 161 TRP F N 1
ATOM 2485 C CA . TRP B 1 136 ? -2.298 12.223 13.028 1.00 8.60 161 TRP F CA 1
ATOM 2486 C C . TRP B 1 136 ? -1.970 12.667 14.454 1.00 8.89 161 TRP F C 1
ATOM 2487 O O . TRP B 1 136 ? -1.356 13.706 14.673 1.00 9.49 161 TRP F O 1
ATOM 2498 N N . LEU B 1 137 ? -2.426 11.891 15.441 1.00 9.87 162 LEU F N 1
ATOM 2499 C CA . LEU B 1 137 ? -2.372 12.309 16.849 1.00 10.75 162 LEU F CA 1
ATOM 2500 C C . LEU B 1 137 ? -1.985 11.068 17.679 1.00 12.01 162 LEU F C 1
ATOM 2501 O O . LEU B 1 137 ? -2.599 9.995 17.506 1.00 14.40 162 LEU F O 1
ATOM 2506 N N . GLU B 1 138 ? -1.013 11.225 18.575 1.00 13.39 163 GLU F N 1
ATOM 2507 C CA . GLU B 1 138 ? -0.456 10.111 19.373 1.00 14.23 163 GLU F CA 1
ATOM 2508 C C . GLU B 1 138 ? -0.359 10.472 20.840 1.00 14.26 163 GLU F C 1
ATOM 2509 O O . GLU B 1 138 ? -0.120 11.586 21.182 1.00 15.07 163 GLU F O 1
ATOM 2515 N N . PHE B 1 139 ? -0.459 9.471 21.699 1.00 16.94 164 PHE F N 1
ATOM 2516 C CA . PHE B 1 139 ? -0.078 9.624 23.103 1.00 16.37 164 PHE F CA 1
ATOM 2517 C C . PHE B 1 139 ? 1.435 9.899 23.154 1.00 17.76 164 PHE F C 1
ATOM 2518 O O . PHE B 1 139 ? 2.181 9.308 22.399 1.00 17.64 164 PHE F O 1
ATOM 2526 N N . SER B 1 140 ? 1.851 10.805 24.032 1.00 17.57 165 SER F N 1
ATOM 2527 C CA . SER B 1 140 ? 3.240 11.127 24.294 1.00 17.87 165 SER F CA 1
ATOM 2528 C C . SER B 1 140 ? 3.519 11.089 25.799 1.00 16.47 165 SER F C 1
ATOM 2529 O O . SER B 1 140 ? 2.675 11.428 26.575 1.00 22.00 165 SER F O 1
ATOM 2532 N N . HIS B 1 141 ? 4.712 10.678 26.187 1.00 16.26 166 HIS F N 1
ATOM 2533 C CA . HIS B 1 141 ? 5.013 10.447 27.588 1.00 15.77 166 HIS F CA 1
ATOM 2534 C C . HIS B 1 141 ? 6.137 11.330 28.050 1.00 20.82 166 HIS F C 1
ATOM 2535 O O . HIS B 1 141 ? 7.122 11.542 27.337 1.00 25.11 166 HIS F O 1
ATOM 2542 N N . GLY B 1 142 ? 5.939 11.900 29.227 1.00 19.45 167 GLY F N 1
ATOM 2543 C CA . GLY B 1 142 ? 6.972 12.679 29.889 1.00 18.66 167 GLY F CA 1
ATOM 2544 C C . GLY B 1 142 ? 6.629 12.806 31.364 1.00 20.48 167 GLY F C 1
ATOM 2545 O O . GLY B 1 142 ? 5.508 12.455 31.782 1.00 17.76 167 GLY F O 1
ATOM 2546 N N . PRO B 1 143 ? 7.577 13.331 32.165 1.00 20.20 168 PRO F N 1
ATOM 2547 C CA . PRO B 1 143 ? 7.418 13.405 33.624 1.00 19.54 168 PRO F CA 1
ATOM 2548 C C . PRO B 1 143 ? 6.239 14.220 34.105 1.00 18.90 168 PRO F C 1
ATOM 2549 O O . PRO B 1 143 ? 5.734 13.919 35.160 1.00 22.07 168 PRO F O 1
ATOM 2553 N N . ALA B 1 144 ? 5.747 15.193 33.334 1.00 18.43 169 ALA F N 1
ATOM 2554 C CA . ALA B 1 144 ? 4.548 15.935 33.760 1.00 18.78 169 ALA F CA 1
ATOM 2555 C C . ALA B 1 144 ? 3.201 15.221 33.550 1.00 18.70 169 ALA F C 1
ATOM 2556 O O . ALA B 1 144 ? 2.166 15.732 33.962 1.00 25.97 169 ALA F O 1
ATOM 2558 N N . GLY B 1 145 ? 3.212 14.057 32.906 1.00 19.56 170 GLY F N 1
ATOM 2559 C CA . GLY B 1 145 ? 2.014 13.272 32.623 1.00 15.23 170 GLY F CA 1
ATOM 2560 C C . GLY B 1 145 ? 1.896 13.124 31.097 1.00 17.48 170 GLY F C 1
ATOM 2561 O O . GLY B 1 145 ? 2.600 13.815 30.358 1.00 18.77 170 GLY F O 1
ATOM 2562 N N . PRO B 1 146 ? 1.071 12.175 30.632 1.00 15.75 171 PRO F N 1
ATOM 2563 C CA . PRO B 1 146 ? 0.938 11.958 29.195 1.00 17.10 171 PRO F CA 1
ATOM 2564 C C . PRO B 1 146 ? 0.194 13.116 28.556 1.00 16.42 171 PRO F C 1
ATOM 2565 O O . PRO B 1 146 ? -0.692 13.747 29.174 1.00 20.29 171 PRO F O 1
ATOM 2569 N N . THR B 1 147 ? 0.561 13.376 27.320 1.00 15.70 172 THR F N 1
ATOM 2570 C CA . THR B 1 147 ? -0.068 14.418 26.501 1.00 16.43 172 THR F CA 1
ATOM 2571 C C . THR B 1 147 ? -0.370 13.810 25.146 1.00 15.58 172 THR F C 1
ATOM 2572 O O . THR B 1 147 ? 0.050 12.704 24.848 1.00 16.79 172 THR F O 1
ATOM 2576 N N . TYR B 1 148 ? -1.120 14.534 24.325 1.00 16.81 173 TYR F N 1
ATOM 2577 C CA . TYR B 1 148 ? -1.227 14.210 22.917 1.00 17.07 173 TYR F CA 1
ATOM 2578 C C . TYR B 1 148 ? -0.133 14.981 22.193 1.00 16.12 173 TYR F C 1
ATOM 2579 O O . TYR B 1 148 ? 0.149 16.126 22.515 1.00 21.57 173 TYR F O 1
ATOM 2588 N N . LYS B 1 149 ? 0.478 14.325 21.203 1.00 14.34 174 LYS F N 1
ATOM 2589 C CA . LYS B 1 149 ? 1.480 14.919 20.344 1.00 17.32 174 LYS F CA 1
ATOM 2590 C C . LYS B 1 149 ? 0.965 14.786 18.923 1.00 12.77 174 LYS F C 1
ATOM 2591 O O . LYS B 1 149 ? 0.407 13.712 18.505 1.00 12.21 174 LYS F O 1
ATOM 2597 N N . LEU B 1 150 ? 1.216 15.841 18.150 1.00 13.40 175 LEU F N 1
ATOM 2598 C CA . LEU B 1 150 ? 0.958 15.787 16.745 1.00 10.97 175 LEU F CA 1
ATOM 2599 C C . LEU B 1 150 ? 2.034 14.917 16.135 1.00 10.21 175 LEU F C 1
ATOM 2600 O O . LEU B 1 150 ? 3.226 15.124 16.334 1.00 12.19 175 LEU F O 1
ATOM 2605 N N . SER B 1 151 ? 1.616 13.897 15.389 1.00 8.45 176 SER F N 1
ATOM 2606 C CA . SER B 1 151 ? 2.625 13.050 14.716 1.00 8.55 176 SER F CA 1
ATOM 2607 C C . SER B 1 151 ? 3.293 13.793 13.544 1.00 8.68 176 SER F C 1
ATOM 2608 O O . SER B 1 151 ? 4.382 13.461 13.135 1.00 10.35 176 SER F O 1
ATOM 2611 N N . LYS B 1 152 ? 2.572 14.776 13.013 1.00 8.73 177 LYS F N 1
ATOM 2612 C CA A LYS B 1 152 ? 2.961 15.523 11.816 0.70 9.20 177 LYS F CA 1
ATOM 2613 C CA B LYS B 1 152 ? 2.949 15.534 11.821 0.30 9.10 177 LYS F CA 1
ATOM 2614 C C . LYS B 1 152 ? 3.032 14.671 10.564 1.00 8.73 177 LYS F C 1
ATOM 2615 O O . LYS B 1 152 ? 3.524 15.093 9.541 1.00 9.05 177 LYS F O 1
ATOM 2626 N N . ARG B 1 153 ? 2.459 13.471 10.622 1.00 7.74 178 ARG F N 1
ATOM 2627 C CA . ARG B 1 153 ? 2.481 12.633 9.432 1.00 7.34 178 ARG F CA 1
ATOM 2628 C C . ARG B 1 153 ? 1.762 13.346 8.279 1.00 7.94 178 ARG F C 1
ATOM 2629 O O . ARG B 1 153 ? 0.683 13.893 8.409 1.00 8.63 178 ARG F O 1
ATOM 2637 N N . VAL B 1 154 ? 2.376 13.272 7.118 1.00 6.65 179 VAL F N 1
ATOM 2638 C CA . VAL B 1 154 ? 1.826 13.900 5.924 1.00 6.79 179 VAL F CA 1
ATOM 2639 C C . VAL B 1 154 ? 1.103 12.801 5.112 1.00 7.06 179 VAL F C 1
ATOM 2640 O O . VAL B 1 154 ? 1.717 11.809 4.688 1.00 7.96 179 VAL F O 1
ATOM 2644 N N . PHE B 1 155 ? -0.192 13.015 4.861 1.00 6.60 180 PHE F N 1
ATOM 2645 C CA . PHE B 1 155 ? -1.045 12.088 4.135 1.00 7.38 180 PHE F CA 1
ATOM 2646 C C . PHE B 1 155 ? -1.307 12.589 2.734 1.00 7.06 180 PHE F C 1
ATOM 2647 O O . PHE B 1 155 ? -1.348 13.788 2.491 1.00 8.86 180 PHE F O 1
ATOM 2655 N N . PHE B 1 156 ? -1.518 11.654 1.808 1.00 7.02 181 PHE F N 1
ATOM 2656 C CA . PHE B 1 156 ? -2.188 11.968 0.537 1.00 7.49 181 PHE F CA 1
ATOM 2657 C C . PHE B 1 156 ? -3.581 11.375 0.623 1.00 6.91 181 PHE F C 1
ATOM 2658 O O . PHE B 1 156 ? -3.749 10.216 1.064 1.00 8.19 181 PHE F O 1
ATOM 2666 N N . VAL B 1 157 ? -4.581 12.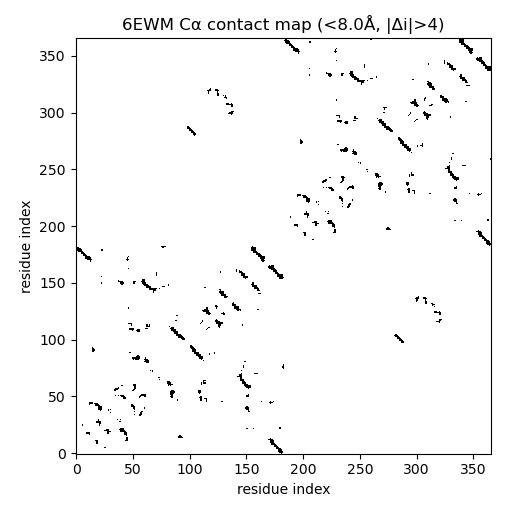148 0.244 1.00 7.34 182 VAL F N 1
ATOM 2667 C CA . VAL B 1 157 ? -5.976 11.850 0.537 1.00 7.36 182 VAL F CA 1
ATOM 2668 C C . VAL B 1 157 ? -6.810 12.092 -0.715 1.00 7.80 182 VAL F C 1
ATOM 2669 O O . VAL B 1 157 ? -6.871 13.208 -1.201 1.00 8.47 182 VAL F O 1
ATOM 2673 N N . ARG B 1 158 ? -7.401 11.051 -1.294 1.00 7.13 183 ARG F N 1
ATOM 2674 C CA . ARG B 1 158 ? -8.348 11.220 -2.370 1.00 7.47 183 ARG F CA 1
ATOM 2675 C C . ARG B 1 158 ? -9.655 11.719 -1.810 1.00 8.03 183 ARG F C 1
ATOM 2676 O O . ARG B 1 158 ? -10.185 11.146 -0.850 1.00 8.71 183 ARG F O 1
ATOM 2684 N N . GLY B 1 159 ? -10.186 12.777 -2.447 1.00 8.58 184 GLY F N 1
ATOM 2685 C CA . GLY B 1 159 ? -11.540 13.202 -2.222 1.00 8.83 184 GLY F CA 1
ATOM 2686 C C . GLY B 1 159 ? -12.567 12.334 -2.923 1.00 8.40 184 GLY F C 1
ATOM 2687 O O . GLY B 1 159 ? -12.256 11.292 -3.528 1.00 8.96 184 GLY F O 1
ATOM 2688 N N . ALA B 1 160 ? -13.810 12.768 -2.835 1.00 9.25 185 ALA F N 1
ATOM 2689 C CA . ALA B 1 160 ? -14.941 11.998 -3.364 1.00 10.17 185 ALA F CA 1
ATOM 2690 C C . ALA B 1 160 ? -14.830 11.729 -4.850 1.00 10.90 185 ALA F C 1
ATOM 2691 O O . ALA B 1 160 ? -15.232 10.660 -5.316 1.00 11.52 185 ALA F O 1
ATOM 2693 N N . ASP B 1 161 ? -14.268 12.687 -5.581 1.00 10.93 186 ASP F N 1
ATOM 2694 C CA . ASP B 1 161 ? -14.075 12.542 -7.041 1.00 11.80 186 ASP F CA 1
ATOM 2695 C C . ASP B 1 161 ? -12.712 11.956 -7.416 1.00 11.89 186 ASP F C 1
ATOM 2696 O O . ASP B 1 161 ? -12.417 11.808 -8.607 1.00 13.36 186 ASP F O 1
ATOM 2701 N N . GLY B 1 162 ? -11.919 11.554 -6.415 1.00 10.05 187 GLY F N 1
ATOM 2702 C CA . GLY B 1 162 ? -10.625 10.961 -6.634 1.00 10.35 187 GLY F CA 1
ATOM 2703 C C . GLY B 1 162 ? -9.434 11.869 -6.663 1.00 10.24 187 GLY F C 1
ATOM 2704 O O . GLY B 1 162 ? -8.313 11.393 -6.575 1.00 11.13 187 GLY F O 1
ATOM 2705 N N . ASN B 1 163 ? -9.637 13.183 -6.848 1.00 10.49 188 ASN F N 1
ATOM 2706 C CA . ASN B 1 163 ? -8.517 14.100 -6.842 1.00 11.08 188 ASN F CA 1
ATOM 2707 C C . ASN B 1 163 ? -7.891 14.161 -5.463 1.00 9.46 188 ASN F C 1
ATOM 2708 O O . ASN B 1 163 ? -8.592 14.054 -4.448 1.00 10.49 188 ASN F O 1
ATOM 2713 N N . ILE B 1 164 ? -6.580 14.302 -5.458 1.00 8.47 189 ILE F N 1
ATOM 2714 C CA . ILE B 1 164 ? -5.776 14.102 -4.256 1.00 9.38 189 ILE F CA 1
ATOM 2715 C C . ILE B 1 164 ? -5.387 15.422 -3.560 1.00 9.68 189 ILE F C 1
ATOM 2716 O O . ILE B 1 164 ? -4.944 16.367 -4.205 1.00 8.85 189 ILE F O 1
ATOM 2721 N N . ALA B 1 165 ? -5.545 15.438 -2.245 1.00 8.13 190 ALA F N 1
ATOM 2722 C CA . ALA B 1 165 ? -4.969 16.459 -1.370 1.00 7.63 190 ALA F CA 1
ATOM 2723 C C . ALA B 1 165 ? -3.780 15.935 -0.594 1.00 6.96 190 ALA F C 1
ATOM 2724 O O . ALA B 1 165 ? -3.787 14.792 -0.139 1.00 8.85 190 ALA F O 1
ATOM 2726 N N . LYS B 1 166 ? -2.780 16.787 -0.400 1.00 7.40 191 LYS F N 1
ATOM 2727 C CA . LYS B 1 166 ? -1.745 16.558 0.545 1.00 7.19 191 LYS F CA 1
ATOM 2728 C C . LYS B 1 166 ? -2.183 17.204 1.849 1.00 6.70 191 LYS F C 1
ATOM 2729 O O . LYS B 1 166 ? -2.513 18.365 1.839 1.00 8.48 191 LYS F O 1
ATOM 2735 N N . VAL B 1 167 ? -2.233 16.435 2.954 1.00 7.07 192 VAL F N 1
ATOM 2736 C CA . VAL B 1 167 ? -2.854 16.908 4.205 1.00 7.51 192 VAL F CA 1
ATOM 2737 C C . VAL B 1 167 ? -1.919 16.671 5.389 1.00 7.44 192 VAL F C 1
ATOM 2738 O O . VAL B 1 167 ? -1.357 15.568 5.533 1.00 8.71 192 VAL F O 1
ATOM 2742 N N . GLN B 1 168 ? -1.751 17.688 6.240 1.00 7.62 193 GLN F N 1
ATOM 2743 C CA . GLN B 1 168 ? -1.055 17.538 7.517 1.00 7.59 193 GLN F CA 1
ATOM 2744 C C . GLN B 1 168 ? -1.849 18.219 8.626 1.00 7.16 193 GLN F C 1
ATOM 2745 O O . GLN B 1 168 ? -2.224 19.387 8.477 1.00 8.18 193 GLN F O 1
ATOM 2751 N N . PHE B 1 169 ? -2.142 17.469 9.696 1.00 7.62 194 PHE F N 1
ATOM 2752 C CA . PHE B 1 169 ? -2.815 18.011 10.879 1.00 8.10 194 PHE F CA 1
ATOM 2753 C C . PHE B 1 169 ? -1.798 18.597 11.816 1.00 8.89 194 PHE F C 1
ATOM 2754 O O . PHE B 1 169 ? -0.799 17.970 12.124 1.00 9.44 194 PHE F O 1
ATOM 2762 N N . THR B 1 170 ? -2.101 19.785 12.321 1.00 8.39 195 THR F N 1
ATOM 2763 C CA . THR B 1 170 ? -1.141 20.495 13.113 1.00 9.44 195 THR F CA 1
ATOM 2764 C C . THR B 1 170 ? -1.619 20.952 14.489 1.00 9.02 195 THR F C 1
ATOM 2765 O O . THR B 1 170 ? -0.785 21.377 15.282 1.00 12.09 195 THR F O 1
ATOM 2769 N N . ASP B 1 171 ? -2.917 20.854 14.800 1.00 8.64 196 ASP F N 1
ATOM 2770 C CA . ASP B 1 171 ? -3.338 21.086 16.165 1.00 9.42 196 ASP F CA 1
ATOM 2771 C C . ASP B 1 171 ? -4.643 20.368 16.405 1.00 9.89 196 ASP F C 1
ATOM 2772 O O . ASP B 1 171 ? -5.412 20.110 15.467 1.00 8.84 196 ASP F O 1
ATOM 2777 N N . TYR B 1 172 ? -4.872 20.070 17.691 1.00 9.76 197 TYR F N 1
ATOM 2778 C CA . TYR B 1 172 ? -6.046 19.335 18.180 1.00 9.64 197 TYR F CA 1
ATOM 2779 C C . TYR B 1 172 ? -6.871 20.119 19.203 1.00 10.17 197 TYR F C 1
ATOM 2780 O O . TYR B 1 172 ? -7.892 19.639 19.669 1.00 10.81 197 TYR F O 1
ATOM 2789 N N . GLN B 1 173 ? -6.425 21.328 19.554 1.00 10.72 198 GLN F N 1
ATOM 2790 C CA . GLN B 1 173 ? -7.110 22.160 20.509 1.00 11.01 198 GLN F CA 1
ATOM 2791 C C . GLN B 1 173 ? -6.917 23.621 20.110 1.00 12.13 198 GLN F C 1
ATOM 2792 O O . GLN B 1 173 ? -5.996 23.937 19.365 1.00 12.18 198 GLN F O 1
ATOM 2798 N N . ASP B 1 174 ? -7.769 24.500 20.624 1.00 11.87 199 ASP F N 1
ATOM 2799 C CA . ASP B 1 174 ? -7.639 25.927 20.311 1.00 12.62 199 ASP F CA 1
ATOM 2800 C C . ASP B 1 174 ? -6.698 26.567 21.339 1.00 13.37 199 ASP F C 1
ATOM 2801 O O . ASP B 1 174 ? -6.097 25.868 22.183 1.00 13.25 199 ASP F O 1
ATOM 2806 N N . ALA B 1 175 ? -6.550 27.884 21.275 1.00 14.22 200 ALA F N 1
ATOM 2807 C CA . ALA B 1 175 ? -5.605 28.587 22.138 1.00 15.24 200 ALA F CA 1
ATOM 2808 C C . ALA B 1 175 ? -5.951 28.531 23.616 1.00 13.30 200 ALA F C 1
ATOM 2809 O O . ALA B 1 175 ? -5.049 28.629 24.443 1.00 14.73 200 ALA F O 1
ATOM 2811 N N . GLU B 1 176 ? -7.241 28.342 23.917 1.00 14.08 201 GLU F N 1
ATOM 2812 C CA . GLU B 1 176 ? -7.744 28.169 25.287 1.00 13.23 201 GLU F CA 1
ATOM 2813 C C . GLU B 1 176 ? -7.734 26.718 25.753 1.00 13.68 201 GLU F C 1
ATOM 2814 O O . GLU B 1 176 ? -8.221 26.397 26.823 1.00 15.21 201 GLU F O 1
ATOM 2820 N N . LEU B 1 177 ? -7.158 25.853 24.917 1.00 12.18 202 LEU F N 1
ATOM 2821 C CA . LEU B 1 177 ? -7.057 24.420 25.173 1.00 12.55 202 LEU F CA 1
ATOM 2822 C C . LEU B 1 177 ? -8.396 23.703 25.121 1.00 11.75 202 LEU F C 1
ATOM 2823 O O . LEU B 1 177 ? -8.540 22.652 25.720 1.00 15.72 202 LEU F O 1
ATOM 2828 N N . LYS B 1 178 ? -9.366 24.253 24.388 1.00 11.85 203 LYS F N 1
ATOM 2829 C CA . LYS B 1 178 ? -10.590 23.530 24.075 1.00 12.68 203 LYS F CA 1
ATOM 2830 C C . LYS B 1 178 ? -10.266 22.422 23.076 1.00 11.95 203 LYS F C 1
ATOM 2831 O O . LYS B 1 178 ? -9.763 22.690 21.996 1.00 13.07 203 LYS F O 1
ATOM 2837 N N . LYS B 1 179 ? -10.527 21.198 23.490 1.00 11.82 204 LYS F N 1
ATOM 2838 C CA . LYS B 1 179 ? -10.151 20.005 22.761 1.00 11.65 204 LYS F CA 1
ATOM 2839 C C . LYS B 1 179 ? -11.112 19.745 21.610 1.00 11.29 204 LYS F C 1
ATOM 2840 O O . LYS B 1 179 ? -12.302 20.060 21.690 1.00 12.59 204 LYS F O 1
ATOM 2846 N N . GLY B 1 180 ? -10.581 19.164 20.523 1.00 11.21 205 GLY F N 1
ATOM 2847 C CA . GLY B 1 180 ? -11.419 18.806 19.389 1.00 11.87 205 GLY F CA 1
ATOM 2848 C C . GLY B 1 180 ? -11.600 19.956 18.400 1.00 10.32 205 GLY F C 1
ATOM 2849 O O . GLY B 1 180 ? -12.431 19.864 17.512 1.00 11.14 205 GLY F O 1
ATOM 2850 N N . VAL B 1 181 ? -10.845 21.041 18.570 1.00 10.85 206 VAL F N 1
ATOM 2851 C CA . VAL B 1 181 ? -10.772 22.100 17.577 1.00 9.83 206 VAL F CA 1
ATOM 2852 C C . VAL B 1 181 ? -9.528 21.803 16.755 1.00 9.85 206 VAL F C 1
ATOM 2853 O O . VAL B 1 181 ? -8.378 21.849 17.254 1.00 10.57 206 VAL F O 1
ATOM 2857 N N . ILE B 1 182 ? -9.763 21.448 15.497 1.00 9.60 207 ILE F N 1
ATOM 2858 C CA . ILE B 1 182 ? -8.762 20.793 14.679 1.00 9.99 207 ILE F CA 1
ATOM 2859 C C . ILE B 1 182 ? -8.205 21.747 13.642 1.00 8.77 207 ILE F C 1
ATOM 2860 O O . ILE B 1 182 ? -8.970 22.366 12.928 1.00 10.12 207 ILE F O 1
ATOM 2865 N N . THR B 1 183 ? -6.878 21.829 13.534 1.00 8.42 208 THR F N 1
ATOM 2866 C CA . THR B 1 183 ? -6.238 22.625 12.497 1.00 8.31 208 THR F CA 1
ATOM 2867 C C . THR B 1 183 ? -5.434 21.713 11.588 1.00 8.07 208 THR F C 1
ATOM 2868 O O . THR B 1 183 ? -4.706 20.840 12.066 1.00 9.32 208 THR F O 1
ATOM 2872 N N . PHE B 1 184 ? -5.553 21.954 10.284 1.00 9.09 209 PHE F N 1
ATOM 2873 C CA . PHE B 1 184 ? -4.760 21.246 9.305 1.00 8.71 209 PHE F CA 1
ATOM 2874 C C . PHE B 1 184 ? -4.471 22.171 8.139 1.00 8.42 209 PHE F C 1
ATOM 2875 O O . PHE B 1 184 ? -5.160 23.162 7.916 1.00 9.68 209 PHE F O 1
ATOM 2883 N N . THR B 1 185 ? -3.420 21.860 7.410 1.00 8.38 210 THR F N 1
ATOM 2884 C CA . THR B 1 185 ? -3.106 22.506 6.135 1.00 7.69 210 THR F CA 1
ATOM 2885 C C . THR B 1 185 ? -3.239 21.452 5.046 1.00 7.93 210 THR F C 1
ATOM 2886 O O . THR B 1 185 ? -2.873 20.289 5.243 1.00 8.69 210 THR F O 1
ATOM 2890 N N . TYR B 1 186 ? -3.787 21.845 3.918 1.00 7.23 211 TYR F N 1
ATOM 2891 C CA . TYR B 1 186 ? -3.864 20.935 2.786 1.00 6.89 211 TYR F CA 1
ATOM 2892 C C . TYR B 1 186 ? -3.540 21.682 1.497 1.00 7.59 211 TYR F C 1
ATOM 2893 O O . TYR B 1 186 ? -3.814 22.879 1.357 1.00 8.23 211 TYR F O 1
ATOM 2902 N N . THR B 1 187 ? -2.989 20.916 0.571 1.00 7.96 212 THR F N 1
ATOM 2903 C CA . THR B 1 187 ? -2.657 21.393 -0.768 1.00 7.53 212 THR F CA 1
ATOM 2904 C C . THR B 1 187 ? -3.410 20.500 -1.758 1.00 7.03 212 THR F C 1
ATOM 2905 O O . THR B 1 187 ? -3.299 19.286 -1.698 1.00 8.02 212 THR F O 1
ATOM 2909 N N . TYR B 1 188 ? -4.161 21.124 -2.660 1.00 7.62 213 TYR F N 1
ATOM 2910 C CA . TYR B 1 188 ? -5.116 20.386 -3.468 1.00 7.72 213 TYR F CA 1
ATOM 2911 C C . TYR B 1 188 ? -5.431 21.115 -4.752 1.00 7.72 213 TYR F C 1
ATOM 2912 O O . TYR B 1 188 ? -5.589 22.325 -4.726 1.00 8.87 213 TYR F O 1
ATOM 2921 N N . PRO B 1 189 ? -5.595 20.434 -5.890 1.00 7.80 214 PRO F N 1
ATOM 2922 C CA . PRO B 1 189 ? -5.257 19.029 -6.097 1.00 8.40 214 PRO F CA 1
ATOM 2923 C C . PRO B 1 189 ? -3.779 18.873 -6.424 1.00 8.91 214 PRO F C 1
ATOM 2924 O O . PRO B 1 189 ? -3.151 19.766 -7.036 1.00 10.29 214 PRO F O 1
ATOM 2928 N N . VAL B 1 190 ? -3.209 17.717 -6.045 1.00 8.95 215 VAL F N 1
ATOM 2929 C CA . VAL B 1 190 ? -1.829 17.378 -6.349 1.00 10.67 215 VAL F CA 1
ATOM 2930 C C . VAL B 1 190 ? -1.775 16.056 -7.150 1.00 10.91 215 VAL F C 1
ATOM 2931 O O . VAL B 1 190 ? -2.658 15.191 -7.018 1.00 12.89 215 VAL F O 1
ATOM 2935 N N . LYS B 1 191 ? -0.712 15.897 -7.933 1.00 13.07 216 LYS F N 1
ATOM 2936 C CA . LYS B 1 191 ? -0.466 14.678 -8.708 1.00 16.04 216 LYS F CA 1
ATOM 2937 C C . LYS B 1 191 ? 1.034 14.649 -8.986 1.00 17.15 216 LYS F C 1
ATOM 2938 O O . LYS B 1 191 ? 1.736 15.696 -8.958 1.00 22.43 216 LYS F O 1
#

Secondary structure (DSSP, 8-state):
---EEEEEEEE---SS--EEEETTTTEEE--SSGGG-TT-SEEEETTEEEESSGGG-SSS-EEEE-S-SSGGG--S--SS--BPPEEEEEEEEEEEETTEEEEEEEEEEE-HHHH-EE-TTS-EESSSEEEE--TTS-EEEE----EEEE-TTS-EEEEEEEEEE-TT--EEEEEEEEEEEE-/---EEEEEEEE---SS--EEEETTTTEEE--S-GGG-SS-SEEEETTEEEESSGGG-SSS-EEEE-S-SSGGG--SPP-S--BPPEEEEEEEEEEEETTEEEEEEEEEEE-HHHH-EE-TTS-EESSSEEEE--TT--EEEE----EEEE-TTS-EEEEEEEEEE-TT--EEEEEEEEEEEE-

Organism: Porphyromonas gingivalis (NCBI:txid837)

InterPro domains:
  IPR025921 HmuY protein [PF14064] (47-211)
  IPR025921 HmuY protein [cd12105] (39-214)

Sequence (366 aa):
PEAVTKKTVTIDASKYETWQYFSFSKKGEVVNVTDYKNDLNWDMALHRYDVRLNCGESGKGKGGAVFSGKTEMDQQATTTVPTDGYTVDVLGRITVKYEMGPDGHQMEEYEEEQGFSEVITGKKNAQGFASGGWLEFSSHGPAGPTYKLSKRVFFVRGADGNIAKVQFTDYQDAELKKGVITFTYTYPVKPEAVTKTVTIDASKYETWQYFSFSKGEVVNVTDYKNDLNNWDMALHRYDVRLNCGESGKGKGGAVFSGKTEMDQATTTVPTDGYTVDVLGRITVKYEMGPDGHQMEYEEEQGFSEVITGKKKNAQGFASGGWLEFSHGPAGPTYKLSKKRVFFVRGADGNIAKVQFTDYQDAELKKGVITFTYTYPVK

Solvent-accessible surface area: 17331 Å² total; per-residue (Å²): 127,150,57,78,81,86,98,21,83,8,72,3,24,120,40,96,58,26,53,18,2,3,5,81,113,19,106,69,16,150,31,133,85,48,113,85,35,100,64,0,12,0,0,1,2,40,35,10,0,1,0,0,2,44,84,0,11,123,16,145,5,0,0,22,91,30,52,88,67,83,32,106,106,4,104,118,16,49,98,111,61,19,73,73,2,55,100,11,55,0,23,22,79,75,98,139,26,130,86,8,29,71,40,78,17,89,106,28,1,2,2,59,30,0,4,0,92,44,37,88,97,19,25,19,3,29,0,3,6,26,7,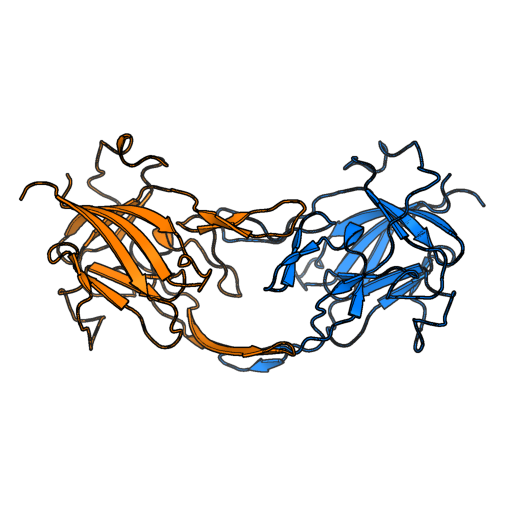15,116,10,127,90,2,2,64,69,86,55,28,89,58,0,0,1,0,55,0,4,88,11,73,11,0,26,0,14,1,57,54,23,34,46,108,157,110,95,83,0,13,1,26,0,22,4,18,20,32,23,225,128,150,56,80,83,83,98,21,83,7,71,3,21,138,36,113,71,27,49,19,1,3,5,84,104,18,105,70,18,145,27,142,80,53,116,86,34,101,64,0,13,0,0,2,2,39,39,11,0,2,0,0,1,43,83,0,10,122,16,146,5,0,0,22,91,30,52,88,69,104,31,107,102,4,107,120,15,49,96,110,62,20,74,73,2,55,96,9,37,0,31,22,79,70,82,123,36,120,106,14,20,73,10,80,53,89,112,28,1,2,1,52,27,0,4,0,88,41,38,78,103,14,67,20,3,32,0,3,8,6,10,31,58,28,128,82,5,2,79,53,94,29,16,74,59,0,0,1,0,56,0,3,90,10,64,9,0,28,0,18,2,42,52,22,32,47,106,160,108,98,73,0,13,1,25,0,23,4,17,22,32,22,213

Radius of gyration: 24.27 Å; Cα contacts (8 Å, |Δi|>4): 1075; chains: 2; bounding box: 51×44×72 Å

Nearest PDB structures (foldseek):
  3h8t-assembly1_A  TM=9.556E-01  e=1.303E-34  Porphyromonas gingivalis
  8b6a-assembly1_A  TM=8.681E-01  e=1.170E-14  Bacteroides fragilis NCTC 9343
  3u22-assembly1_A  TM=7.837E-01  e=1.871E-12  Phocaeicola vulgatus ATCC 8482
  4gbs-assembly2_B  TM=7.750E-01  e=1.537E-11  Bacteroides fragilis NCTC 9343
  4gbs-assembly1_A  TM=7.736E-01  e=4.524E-11  Bacteroides fragilis NCTC 9343

B-factor: mean 16.13, std 11.3, range [4.93, 74.75]

=== Feature glossary ===
Key to the feature types in this record:

pLDDT. pLDDT is the predicted lDDT-Cα score: AlphaFold's confidence that the local environment of each residue (all inter-atomic distances within 15 Å) is correctly placed. It is a per-residue number between 0 and 100, with higher meaning more reliable.

Radius of gyration, Cα contacts, bounding box. The geometric summary reports three shape descriptors. Rg (radius of gyration) measures how spread out the Cα atoms are about their centre of mass; compact globular proteins have small Rg, elongated or unfolded ones large. Cα contacts (<8 Å, |i−j|>4) count long-range residue pairs in spatial proximity — high for tightly packed folds, near zero for rods or random coil. The bounding-box extents give the protein's footprint along x, y, z in Å.

Backbone torsions (φ/ψ). Backbone dihedral angles. Every residue except chain termini has a φ (preceding-C → N → Cα → C) and a ψ (N → Cα → C → next-N). They are reported in degrees following the IUPAC sign convention. Secondary structure is essentially a statement about which (φ, ψ) basin each residue occupies.

Contact-map, Ramachandran, and PAE plots. Plot images: a contact map (which residues are close in 3D, as an N×N binary image), a Ramachandran scatter (backbone torsion angles, revealing secondary-structure composition at a glance), and — for AlphaFold structures — a PAE heatmap (pairwise prediction confidence).

Predicted aligned error. Predicted Aligned Error (PAE) is an AlphaFold confidence matrix: entry (i, j) is the expected error in the position of residue j, in ångströms, when the prediction is superimposed on the true structure at residue i. Low PAE within a block of residues means that block is internally rigid and well-predicted; high PAE between two blocks means their relative placement is uncertain even if each block individually is confident.

Secondary structure (3-state, P-SEA). Three-state secondary structure (P-SEA) collapses the eight DSSP classes into helix (a), strand (b), and coil (c). P-SEA assigns these from Cα geometry alone — distances and angles — without requiring backbone oxygens, so it works on any Cα trace.

Solvent-accessible surface area. Solvent-accessible surface area (SASA) is the area in Å² traced out by the centre of a 1.4 Å probe sphere (a water molecule) rolled over the protein's van der Waals surface (Shrake–Rupley / Lee–Richards construction). Buried residues have near-zero SASA; fully exposed residues can exceed 200 Å². The total SASA scales roughly with the number of surface residues.

Foldseek 3Di. The Foldseek 3Di string encodes local tertiary geometry as a 20-letter alphabet — one character per residue — derived from the relative positions of nearby Cα atoms. Unlike the amino-acid sequence, 3Di is a direct function of the 3D structure, so two proteins with the same fold have similar 3Di strings even at low sequence identity.

B-factor. For experimental (PDB) structures, the B-factor (temperature factor) quantifies the positional spread of each atom in the crystal — a combination of thermal vibration and static disorder — in units of Å². High B-factors mark flexible loops or poorly resolved regions; low B-factors mark the rigid, well-ordered core.

mmCIF coordinates. The mmCIF block holds the 3D Cartesian coordinates of each backbone atom (N, Cα, C, O) in ångströms. mmCIF is the PDB's canonical archive format — a tagged-loop text representation of the atomic model.

InterPro / GO / CATH / organism. Functional annotations link the protein to curated databases. InterPro entries identify conserved domains and families by matching the sequence against member-database signatures (Pfam, PROSITE, CDD, …). Gene Ontology (GO) terms describe molecular function, biological process, and cellular component in a controlled vocabulary. CATH places the structure in a hierarchical fold classification (Class/Architecture/Topology/Homologous-superfamily). The organism is the source species.

Rendered structure images. Structure images are PyMOL renders from six orthogonal camera directions. Cartoon representation draws helices as coils and strands as arrows; sticks shows the backbone as bonds; surface shows the solvent-excluded envelope. Rainbow coloring maps sequence position to hue (blue→red, N→C); chain coloring assigns a distinct color per polypeptide.

Sequence. This is the polypeptide sequence — one letter per residue, N-terminus first. Length ranges from a few dozen residues for small domains to over a thousand for large multi-domain proteins.

Secondary structure (8-state, DSSP). The SS8 string is DSSP's per-residue secondary-structure call. α-helix (H) means an i→i+4 H-bond ladder; β-strand (E) means the residue participates in a β-sheet; 3₁₀ (G) and π (I) are tighter and wider helices; T/S are turns/bends; '-' is loop.

Nearest PDB structures. Structural nearest neighbors (via Foldseek easy-search vs the PDB). Reported per hit: target PDB id, E-value, and alignment TM-score. A TM-score above ~0.5 is the conventional threshold for 'same fold'.